Protein AF-A0A3S2DEH2-F1 (afdb_monomer_lite)

Radius of gyration: 63.34 Å; chains: 1; bounding box: 150×83×194 Å

Sequence (407 aa):
MSGNKIGPSGQDSRRRVSDGDKHPKDPLAGRETELNKGLTSFPPEVGLPTKGDSNDSARANQSVREEPSSGRSLSAGTDPKPADEYAERDADETTVEPRLRVYFGPDAVQVAAFVKALKKAKVRKFDPDDIAIAEVAIADNDKEGSRLWQLVVHASSLGPISTWGWPFIQNRVNTLVGAQVDLSQESPSRILGSIITAISGAFLGENRQYAKRAENDLRLSIAWLLERRNADVTDVAAQVHRLFVGAEGDVEGRVRKAVSTGSKAELQATIAALHLINDQIRAARHERDVERRERSDLKSALDGLREKVARDTELIRRLEGERAELEQQLYEERTRAESDRRHHAHSSSQRQAEVGTSLQRVKGLVVEAGEAVQIAMKRADEGSLRGLQAAERRIVSAIDAITGIGK

Foldseek 3Di:
DDDDDDDDDDDDDDDDDDDDDDDDDDDDDDDDDDDDDDDDDDDDDDDDDDDDDDDDDDDDDDDDDDDDDDDDDDDDDDDDDDDDDPPPPPVDLPLQALFLLSCLDQDHDDLVSNLVNCVVVVDQAHDPVSLVNNVVSCVPRVVLCPSLLLNCLPPCPRNHCVVNSLVVLVVVLCVQLDVVDDPVPDALLVSLLSLCVSLVVQCVDPDPSSNSSSLSNNLSSVSSCCPPVVHDLLSSLVNCLVVAADAADDASVQCSVCSNVVDPVSNRHRSRRSVVVVVVVVVVVVVVVVVVVVVVVVVVVVVVVVVVVVVVVVVVVVVVVVVVVVVVVVVVVVVVVVVVVVVVVVVVVVLVVVLVVLVVVLVVLLVVLVVLQVVLVVPPDPPRPVSPVVSVVSVVVSVVSVVVSVD

Structure (mmCIF, N/CA/C/O backbone):
data_AF-A0A3S2DEH2-F1
#
_entry.id   AF-A0A3S2DEH2-F1
#
loop_
_atom_site.group_PDB
_atom_site.id
_atom_site.type_symbol
_atom_site.label_atom_id
_atom_site.label_alt_id
_atom_site.label_comp_id
_atom_site.label_asym_id
_atom_site.label_entity_id
_atom_site.label_seq_id
_atom_site.pdbx_PDB_ins_code
_atom_site.Cartn_x
_atom_site.Cartn_y
_atom_site.Cartn_z
_atom_site.occupancy
_atom_site.B_iso_or_equiv
_atom_site.auth_seq_id
_atom_site.auth_comp_id
_atom_site.auth_asym_id
_atom_site.auth_atom_id
_atom_site.pdbx_PDB_model_num
ATOM 1 N N . MET A 1 1 ? 66.047 -41.890 -6.442 1.00 39.53 1 MET A N 1
ATOM 2 C CA . MET A 1 1 ? 66.850 -41.430 -5.291 1.00 39.53 1 MET A CA 1
ATOM 3 C C . MET A 1 1 ? 66.020 -40.431 -4.503 1.00 39.53 1 MET A C 1
ATOM 5 O O . MET A 1 1 ? 65.432 -39.575 -5.141 1.00 39.53 1 MET A O 1
ATOM 9 N N . SER A 1 2 ? 65.938 -40.663 -3.183 1.00 37.50 2 SER A N 1
ATOM 10 C CA . SER A 1 2 ? 65.563 -39.807 -2.032 1.00 37.50 2 SER A CA 1
ATOM 11 C C . SER A 1 2 ? 64.634 -38.606 -2.252 1.00 37.50 2 SER A C 1
ATOM 13 O O . SER A 1 2 ? 64.904 -37.774 -3.098 1.00 37.50 2 SER A O 1
ATOM 15 N N . GLY A 1 3 ? 63.589 -38.341 -1.469 1.00 35.62 3 GLY A N 1
ATOM 16 C CA . GLY A 1 3 ? 63.097 -38.832 -0.172 1.00 35.62 3 GLY A CA 1
ATOM 17 C C . GLY A 1 3 ? 62.126 -37.737 0.325 1.00 35.62 3 GLY A C 1
ATOM 18 O O . GLY A 1 3 ? 62.448 -36.564 0.224 1.00 35.62 3 GLY A O 1
ATOM 19 N N . ASN A 1 4 ? 60.839 -38.011 0.543 1.00 42.19 4 ASN A N 1
ATOM 20 C CA . ASN A 1 4 ? 60.220 -38.487 1.785 1.00 42.19 4 ASN A CA 1
ATOM 21 C C . ASN A 1 4 ? 60.355 -37.500 2.974 1.00 42.19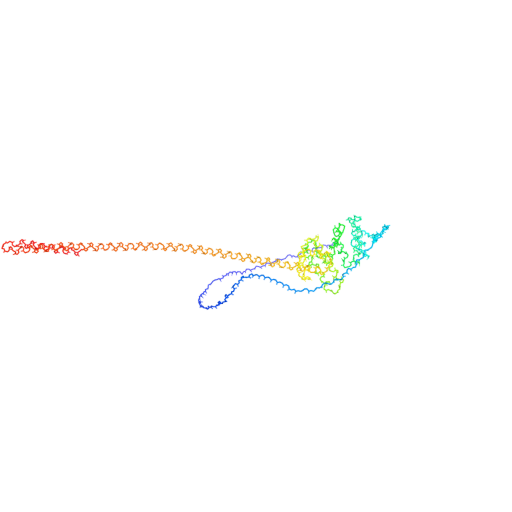 4 ASN A C 1
ATOM 23 O O . ASN A 1 4 ? 61.452 -37.384 3.511 1.00 42.19 4 ASN A O 1
ATOM 27 N N . LYS A 1 5 ? 59.241 -36.896 3.444 1.00 43.75 5 LYS A N 1
ATOM 28 C CA . LYS A 1 5 ? 58.592 -37.179 4.756 1.00 43.75 5 LYS A CA 1
ATOM 29 C C . LYS A 1 5 ? 57.743 -36.018 5.341 1.00 43.75 5 LYS A C 1
ATOM 31 O O . LYS A 1 5 ? 58.259 -34.925 5.506 1.00 43.75 5 LYS A O 1
ATOM 36 N N . ILE A 1 6 ? 56.501 -36.379 5.735 1.00 39.78 6 ILE A N 1
ATOM 37 C CA . ILE A 1 6 ? 55.825 -36.196 7.057 1.00 39.78 6 ILE A CA 1
ATOM 38 C C . ILE A 1 6 ? 55.654 -34.744 7.564 1.00 39.78 6 ILE A C 1
ATOM 40 O O . ILE A 1 6 ? 56.615 -34.002 7.618 1.00 39.78 6 ILE A O 1
ATOM 44 N N . GLY A 1 7 ? 54.514 -34.256 8.061 1.00 35.28 7 GLY A N 1
ATOM 45 C CA . GLY A 1 7 ? 53.259 -34.838 8.551 1.00 35.28 7 GLY A CA 1
ATOM 46 C C . GLY A 1 7 ? 52.634 -33.869 9.595 1.00 35.28 7 GLY A C 1
ATOM 47 O O . GLY A 1 7 ? 53.308 -32.926 10.007 1.00 35.28 7 GLY A O 1
ATOM 48 N N . PRO A 1 8 ? 51.363 -34.060 10.000 1.00 64.19 8 PRO A N 1
ATOM 49 C CA . PRO A 1 8 ? 50.557 -33.103 10.774 1.00 64.19 8 PRO A CA 1
ATOM 50 C C . PRO A 1 8 ? 50.520 -33.399 12.291 1.00 64.19 8 PRO A C 1
ATOM 52 O O . PRO A 1 8 ? 50.680 -34.545 12.701 1.00 64.19 8 PRO A O 1
ATOM 55 N N . SER A 1 9 ? 50.265 -32.380 13.122 1.00 38.00 9 SER A N 1
ATOM 56 C CA . SER A 1 9 ? 49.891 -32.468 14.554 1.00 38.00 9 SER A CA 1
ATOM 57 C C . SER A 1 9 ? 49.545 -31.047 15.054 1.00 38.00 9 SER A C 1
ATOM 59 O O . SER A 1 9 ? 50.187 -30.100 14.616 1.00 38.00 9 SER A O 1
ATOM 61 N N . GLY A 1 10 ? 48.564 -30.778 15.916 1.00 34.91 10 GLY A N 1
ATOM 62 C CA . GLY A 1 10 ? 47.802 -31.685 16.755 1.00 34.91 10 GLY A CA 1
ATOM 63 C C . GLY A 1 10 ? 46.589 -31.013 17.403 1.00 34.91 10 GLY A C 1
ATOM 64 O O . GLY A 1 10 ? 46.460 -29.790 17.460 1.00 34.91 10 GLY A O 1
ATOM 65 N N . GLN A 1 11 ? 45.693 -31.875 17.873 1.00 44.09 11 GLN A N 1
ATOM 66 C CA . GLN A 1 11 ? 44.753 -31.591 18.948 1.00 44.09 11 GLN A CA 1
ATOM 67 C C . GLN A 1 11 ? 45.537 -31.413 20.248 1.00 44.09 11 GLN A C 1
ATOM 69 O O . GLN A 1 11 ? 46.460 -32.186 20.500 1.00 44.09 11 GLN A O 1
ATOM 74 N N . ASP A 1 12 ? 45.096 -30.507 21.120 1.00 39.66 12 ASP A N 1
ATOM 75 C CA . ASP A 1 12 ? 45.250 -30.765 22.545 1.00 39.66 12 ASP A CA 1
ATOM 76 C C . ASP A 1 12 ? 44.093 -30.205 23.373 1.00 39.66 12 ASP A C 1
ATOM 78 O O . ASP A 1 12 ? 43.501 -29.164 23.089 1.00 39.66 12 ASP A O 1
ATOM 82 N N . SER A 1 13 ? 43.757 -30.996 24.382 1.00 40.50 13 SER A N 1
ATOM 83 C CA . SER A 1 13 ? 42.601 -30.900 25.266 1.00 40.50 13 SER A CA 1
ATOM 84 C C . SER A 1 13 ? 43.031 -30.372 26.636 1.00 40.50 13 SER A C 1
ATOM 86 O O . SER A 1 13 ? 44.124 -30.710 27.076 1.00 40.50 13 SER A O 1
ATOM 88 N N . ARG A 1 14 ? 42.148 -29.662 27.364 1.00 36.88 14 ARG A N 1
ATOM 89 C CA . ARG A 1 14 ? 41.949 -29.681 28.849 1.00 36.88 14 ARG A CA 1
ATOM 90 C C . ARG A 1 14 ? 41.010 -28.524 29.248 1.00 36.88 14 ARG A C 1
ATOM 92 O O . ARG A 1 14 ? 41.270 -27.390 28.883 1.00 36.88 14 ARG A O 1
ATOM 99 N N . ARG A 1 15 ? 39.808 -28.760 29.798 1.00 35.91 15 ARG A N 1
ATOM 100 C CA . ARG A 1 15 ? 39.399 -29.190 31.168 1.00 35.91 15 ARG A CA 1
ATOM 101 C C . ARG A 1 15 ? 39.555 -28.131 32.281 1.00 35.91 15 ARG A C 1
ATOM 103 O O . ARG A 1 15 ? 40.683 -27.865 32.682 1.00 35.91 15 ARG A O 1
ATOM 110 N N . ARG A 1 16 ? 38.405 -27.720 32.857 1.00 35.81 16 ARG A N 1
ATOM 111 C CA . ARG A 1 16 ? 38.000 -27.511 34.291 1.00 35.81 16 ARG A CA 1
ATOM 112 C C . ARG A 1 16 ? 36.866 -26.458 34.305 1.00 35.81 16 ARG A C 1
ATOM 114 O O . ARG A 1 16 ? 37.053 -25.425 33.685 1.00 35.81 16 ARG A O 1
ATOM 121 N N . VAL A 1 17 ? 35.620 -26.674 34.755 1.00 38.50 17 VAL A N 1
ATOM 122 C CA . VAL A 1 17 ? 34.999 -27.209 36.000 1.00 38.50 17 VAL A CA 1
ATOM 123 C C . VAL A 1 17 ? 35.237 -26.353 37.251 1.00 38.50 17 VAL A C 1
ATOM 125 O O . VAL A 1 17 ? 36.330 -26.422 37.806 1.00 38.50 17 VAL A O 1
ATOM 128 N N . SER A 1 18 ? 34.177 -25.649 37.688 1.00 38.06 18 SER A N 1
ATOM 129 C CA . SER A 1 18 ? 33.656 -25.484 39.074 1.00 38.06 18 SER A CA 1
ATOM 130 C C . SER A 1 18 ? 32.530 -24.423 39.040 1.00 38.06 18 SER A C 1
ATOM 132 O O . SER A 1 18 ? 32.801 -23.303 38.619 1.00 38.06 18 SER A O 1
ATOM 134 N N . ASP A 1 19 ? 31.238 -24.746 39.174 1.00 32.97 19 ASP A N 1
ATOM 135 C CA . ASP A 1 19 ? 30.445 -25.037 40.396 1.00 32.97 19 ASP A CA 1
ATOM 136 C C . ASP A 1 19 ? 30.497 -23.966 41.505 1.00 32.97 19 ASP A C 1
ATOM 138 O O . ASP A 1 19 ? 31.575 -23.592 41.961 1.00 32.97 19 ASP A O 1
ATOM 142 N N . GLY A 1 20 ? 29.310 -23.515 41.950 1.00 32.41 20 GLY A N 1
ATOM 143 C CA . GLY A 1 20 ? 29.104 -22.512 43.009 1.00 32.41 20 GLY A CA 1
ATOM 144 C C . GLY A 1 20 ? 27.749 -21.770 42.904 1.00 32.41 20 GLY A C 1
ATOM 145 O O . GLY A 1 20 ? 27.738 -20.631 42.463 1.00 32.41 20 GLY A O 1
ATOM 146 N N . ASP A 1 21 ? 26.582 -22.421 42.970 1.00 31.72 21 ASP A N 1
ATOM 147 C CA . ASP A 1 21 ? 25.777 -22.782 44.164 1.00 31.72 21 ASP A CA 1
ATOM 148 C C . ASP A 1 21 ? 24.828 -21.673 44.726 1.00 31.72 21 ASP A C 1
ATOM 150 O O . ASP A 1 21 ? 25.265 -20.637 45.215 1.00 31.72 21 ASP A O 1
ATOM 154 N N . LYS A 1 22 ? 23.519 -22.008 44.717 1.00 35.38 22 LYS A N 1
ATOM 155 C CA . LYS A 1 22 ? 22.425 -21.754 45.703 1.00 35.38 22 LYS A CA 1
ATOM 156 C C . LYS A 1 22 ? 21.771 -20.367 45.940 1.00 35.38 22 LYS A C 1
ATOM 158 O O . LYS A 1 22 ? 22.265 -19.555 46.705 1.00 35.38 22 LYS A O 1
ATOM 163 N N . HIS A 1 23 ? 20.535 -20.253 45.414 1.00 34.78 23 HIS A N 1
ATOM 164 C CA . HIS A 1 23 ? 19.207 -20.217 46.099 1.00 34.78 23 HIS A CA 1
ATOM 165 C C . HIS A 1 23 ? 18.869 -19.195 47.234 1.00 34.78 23 HIS A C 1
ATOM 167 O O . HIS A 1 23 ? 19.753 -18.612 47.846 1.00 34.78 23 HIS A O 1
ATOM 173 N N . PRO A 1 24 ? 17.561 -18.935 47.505 1.00 52.88 24 PRO A N 1
ATOM 174 C CA . PRO A 1 24 ? 17.003 -17.617 47.813 1.00 52.88 24 PRO A CA 1
ATOM 175 C C . PRO A 1 24 ? 16.519 -17.489 49.271 1.00 52.88 24 PRO A C 1
ATOM 177 O O . PRO A 1 24 ? 16.412 -18.479 49.996 1.00 52.88 24 PRO A O 1
ATOM 180 N N . LYS A 1 25 ? 16.159 -16.271 49.691 1.00 36.28 25 LYS A N 1
ATOM 181 C CA . LYS A 1 25 ? 15.396 -16.019 50.923 1.00 36.28 25 LYS A CA 1
ATOM 182 C C . LYS A 1 25 ? 14.465 -14.813 50.755 1.00 36.28 25 LYS A C 1
ATOM 184 O O . LYS A 1 25 ? 14.943 -13.688 50.683 1.00 36.28 25 LYS A O 1
ATOM 189 N N . ASP A 1 26 ? 13.160 -15.069 50.763 1.00 40.09 26 ASP A N 1
ATOM 190 C CA . ASP A 1 26 ? 12.169 -14.213 51.446 1.00 40.09 26 ASP A CA 1
ATOM 191 C C . ASP A 1 26 ? 12.194 -14.573 52.969 1.00 40.09 26 ASP A C 1
ATOM 193 O O . ASP A 1 26 ? 12.908 -15.532 53.302 1.00 40.09 26 ASP A O 1
ATOM 197 N N . PRO A 1 27 ? 11.442 -13.952 53.925 1.00 53.53 27 PRO A N 1
ATOM 198 C CA . PRO A 1 27 ? 10.317 -13.009 53.769 1.00 53.53 27 PRO A CA 1
ATOM 199 C C . PRO A 1 27 ? 10.131 -11.918 54.888 1.00 53.53 27 PRO A C 1
ATOM 201 O O . PRO A 1 27 ? 10.900 -11.840 55.842 1.00 53.53 27 PRO A O 1
ATOM 204 N N . LEU A 1 28 ? 9.002 -11.180 54.791 1.00 35.78 28 LEU A N 1
ATOM 205 C CA . LEU A 1 28 ? 8.175 -10.506 55.836 1.00 35.78 28 LEU A CA 1
ATOM 206 C C . LEU A 1 28 ? 8.605 -9.154 56.473 1.00 35.78 28 LEU A C 1
ATOM 208 O O . LEU A 1 28 ? 9.600 -9.082 57.183 1.00 35.78 28 LEU A O 1
ATOM 212 N N . ALA A 1 29 ? 7.717 -8.139 56.383 1.00 32.69 29 ALA A N 1
ATOM 213 C CA . ALA A 1 29 ? 6.850 -7.633 57.485 1.00 32.69 29 ALA A CA 1
ATOM 214 C C . ALA A 1 29 ? 6.601 -6.097 57.495 1.00 32.69 29 ALA A C 1
ATOM 216 O O . ALA A 1 29 ? 7.538 -5.314 57.389 1.00 32.69 29 ALA A O 1
ATOM 217 N N . GLY A 1 30 ? 5.349 -5.696 57.798 1.00 30.09 30 GLY A N 1
ATOM 218 C CA . GLY A 1 30 ? 4.999 -4.452 58.526 1.00 30.09 30 GLY A CA 1
ATOM 219 C C . GLY A 1 30 ? 4.254 -3.366 57.727 1.00 30.09 30 GLY A C 1
ATOM 220 O O . GLY A 1 30 ? 4.869 -2.687 56.921 1.00 30.09 30 GLY A O 1
ATOM 221 N N . ARG A 1 31 ? 2.917 -3.268 57.860 1.00 33.25 31 ARG A N 1
ATOM 222 C CA . ARG A 1 31 ? 2.137 -2.329 58.728 1.00 33.25 31 ARG A CA 1
ATOM 223 C C . ARG A 1 31 ? 1.922 -0.933 58.108 1.00 33.25 31 ARG A C 1
ATOM 225 O O . ARG A 1 31 ? 2.882 -0.227 57.862 1.00 33.25 31 ARG A O 1
ATOM 232 N N . GLU A 1 32 ? 0.706 -0.610 57.653 1.00 31.81 32 GLU A N 1
ATOM 233 C CA . GLU A 1 32 ? -0.441 0.007 58.378 1.00 31.81 32 GLU A CA 1
ATOM 234 C C . GLU A 1 32 ? -0.349 1.536 58.557 1.00 31.81 32 GLU A C 1
ATOM 236 O O . GLU A 1 32 ? 0.714 2.056 58.871 1.00 31.81 32 GLU A O 1
ATOM 241 N N . THR A 1 33 ? -1.527 2.184 58.463 1.00 34.28 33 THR A N 1
ATOM 242 C CA . THR A 1 33 ? -1.918 3.601 58.711 1.00 34.28 33 THR A CA 1
ATOM 243 C C . THR A 1 33 ? -1.729 4.617 57.573 1.00 34.28 33 THR A C 1
ATOM 245 O O . THR A 1 33 ? -0.745 4.558 56.853 1.00 34.28 33 THR A O 1
ATOM 248 N N . GLU A 1 34 ? -2.584 5.620 57.330 1.00 34.12 34 GLU A N 1
ATOM 249 C CA . GLU A 1 34 ? -3.995 5.927 57.631 1.00 34.12 34 GLU A CA 1
ATOM 250 C C . GLU A 1 34 ? -4.396 7.146 56.746 1.00 34.12 34 GLU A C 1
ATOM 252 O O . GLU A 1 34 ? -3.554 7.971 56.405 1.00 34.12 34 GLU A O 1
ATOM 257 N N . LEU A 1 35 ? -5.683 7.235 56.379 1.00 35.41 35 LEU A N 1
ATOM 258 C CA . LEU A 1 35 ? -6.550 8.436 56.282 1.00 35.41 35 LEU A CA 1
ATOM 259 C C . LEU A 1 35 ? -5.933 9.836 56.001 1.00 35.41 35 LEU A C 1
ATOM 261 O O . LEU A 1 35 ? -5.283 10.393 56.877 1.00 35.41 35 LEU A O 1
ATOM 265 N N . ASN A 1 36 ? -6.354 10.527 54.920 1.00 33.66 36 ASN A N 1
ATOM 266 C CA . ASN A 1 36 ? -7.359 11.628 54.954 1.00 33.66 36 ASN A CA 1
ATOM 267 C C . ASN A 1 36 ? -7.423 12.522 53.681 1.00 33.66 36 ASN A C 1
ATOM 269 O O . ASN A 1 36 ? -6.412 13.039 53.229 1.00 33.66 36 ASN A O 1
ATOM 273 N N . LYS A 1 37 ? -8.677 12.828 53.288 1.00 34.03 37 LYS A N 1
ATOM 274 C CA . LYS A 1 37 ? -9.272 14.114 52.820 1.00 34.03 37 LYS A CA 1
ATOM 275 C C . LYS A 1 37 ? -8.824 14.839 51.534 1.00 34.03 37 LYS A C 1
ATOM 277 O O . LYS A 1 37 ? -7.671 15.199 51.361 1.00 34.03 37 LYS A O 1
ATOM 282 N N . GLY A 1 38 ? -9.851 15.287 50.789 1.00 29.02 38 GLY A N 1
ATOM 283 C CA . GLY A 1 38 ? -9.849 16.520 49.977 1.00 29.02 38 GLY A CA 1
ATOM 284 C C . GLY A 1 38 ? -10.503 16.349 48.600 1.00 29.02 38 GLY A C 1
ATOM 285 O O . GLY A 1 38 ? -9.825 15.974 47.659 1.00 29.02 38 GLY A O 1
ATOM 286 N N . LEU A 1 39 ? -11.835 16.342 48.486 1.00 31.81 39 LEU A N 1
ATOM 287 C CA . LEU A 1 39 ? -12.691 17.469 48.058 1.00 31.81 39 LEU A CA 1
ATOM 288 C C . LEU A 1 39 ? -12.382 18.110 46.678 1.00 31.81 39 LEU A C 1
ATOM 290 O O . LEU A 1 39 ? -11.330 18.700 46.467 1.00 31.81 39 LEU A O 1
ATOM 294 N N . THR A 1 40 ? -13.437 18.124 45.847 1.00 33.22 40 THR A N 1
ATOM 295 C CA . THR A 1 40 ? -13.866 19.171 44.885 1.00 33.22 40 THR A CA 1
ATOM 296 C C . THR A 1 40 ? -13.056 19.449 43.612 1.00 33.22 40 THR A C 1
ATOM 298 O O . THR A 1 40 ? -12.022 20.099 43.650 1.00 33.22 40 THR A O 1
ATOM 301 N N . SER A 1 41 ? -13.647 19.155 42.444 1.00 30.98 41 SER A N 1
ATOM 302 C CA . SER A 1 41 ? -14.267 20.187 41.579 1.00 30.98 41 SER A CA 1
ATOM 303 C C . SER A 1 41 ? -14.862 19.588 40.286 1.00 30.98 41 SER A C 1
ATOM 305 O O . SER A 1 41 ? -14.159 19.024 39.458 1.00 30.98 41 SER A O 1
ATOM 307 N N . PHE A 1 42 ? -16.180 19.730 40.120 1.00 42.50 42 PHE A N 1
ATOM 308 C CA . PHE A 1 42 ? -16.840 19.923 38.815 1.00 42.50 42 PHE A CA 1
ATOM 309 C C . PHE A 1 42 ? -16.934 21.444 38.591 1.00 42.50 42 PHE A C 1
ATOM 311 O O . PHE A 1 42 ? -17.018 22.154 39.603 1.00 42.50 42 PHE A O 1
ATOM 318 N N . PRO A 1 43 ? -16.897 21.981 37.349 1.00 47.16 43 PRO A N 1
ATOM 319 C CA . PRO A 1 43 ? -18.125 22.144 36.524 1.00 47.16 43 PRO A CA 1
ATOM 320 C C . PRO A 1 43 ? -17.838 22.279 34.989 1.00 47.16 43 PRO A C 1
ATOM 322 O O . PRO A 1 43 ? -16.694 22.069 34.588 1.00 47.16 43 PRO A O 1
ATOM 325 N N . PRO A 1 44 ? -18.761 22.750 34.110 1.00 48.38 44 PRO A N 1
ATOM 326 C CA . PRO A 1 44 ? -20.227 22.614 34.041 1.00 48.38 44 PRO A CA 1
ATOM 327 C C . PRO A 1 44 ? -20.753 22.131 32.658 1.00 48.38 44 PRO A C 1
ATOM 329 O O . PRO A 1 44 ? -20.051 22.126 31.648 1.00 48.38 44 PRO A O 1
ATOM 332 N N . GLU A 1 45 ? -22.049 21.800 32.628 1.00 38.84 45 GLU A N 1
ATOM 333 C CA . GLU A 1 45 ? -22.923 21.804 31.443 1.00 38.84 45 GLU A CA 1
ATOM 334 C C . GLU A 1 45 ? -23.003 23.185 30.754 1.00 38.84 45 GLU A C 1
ATOM 336 O O . GLU A 1 45 ? -22.777 24.214 31.388 1.00 38.84 45 GLU A O 1
ATOM 341 N N . VAL A 1 46 ? -23.422 23.210 29.479 1.00 34.28 46 VAL A N 1
ATOM 342 C CA . VAL A 1 46 ? -24.673 23.841 28.974 1.00 34.28 46 VAL A CA 1
ATOM 343 C C . VAL A 1 46 ? -24.587 23.976 27.442 1.00 34.28 46 VAL A C 1
ATOM 345 O O . VAL A 1 46 ? -23.639 24.564 26.927 1.00 34.28 46 VAL A O 1
ATOM 348 N N . GLY A 1 47 ? -25.616 23.507 26.715 1.00 28.17 47 GLY A N 1
ATOM 349 C CA . GLY A 1 47 ? -25.936 24.052 25.383 1.00 28.17 47 GLY A CA 1
ATOM 350 C C . GLY A 1 47 ? -26.515 23.107 24.319 1.00 28.17 47 GLY A C 1
ATOM 351 O O . GLY A 1 47 ? -25.868 22.844 23.315 1.00 28.17 47 GLY A O 1
ATOM 352 N N . LEU A 1 48 ? -27.767 22.677 24.479 1.00 35.09 48 LEU A N 1
ATOM 353 C CA . LEU A 1 48 ? -28.742 22.496 23.376 1.00 35.09 48 LEU A CA 1
ATOM 354 C C . LEU A 1 48 ? -29.746 23.672 23.481 1.00 35.09 48 LEU A C 1
ATOM 356 O O . LEU A 1 48 ? -29.807 24.235 24.579 1.00 35.09 48 LEU A O 1
ATOM 360 N N . PRO A 1 49 ? -30.585 24.042 22.477 1.00 46.47 49 PRO A N 1
ATOM 361 C CA . PRO A 1 49 ? -30.942 23.407 21.189 1.00 46.47 49 PRO A CA 1
ATOM 362 C C . PRO A 1 49 ? -30.879 24.432 19.999 1.00 46.47 49 PRO A C 1
ATOM 364 O O . PRO A 1 49 ? -30.355 25.522 20.175 1.00 46.47 49 PRO A O 1
ATOM 367 N N . THR A 1 50 ? -31.292 24.242 18.732 1.00 32.38 50 THR A N 1
ATOM 368 C CA . THR A 1 50 ? -32.629 23.919 18.179 1.00 32.38 50 THR A CA 1
ATOM 369 C C . THR A 1 50 ? -32.577 23.948 16.633 1.00 32.38 50 THR A C 1
ATOM 371 O O . THR A 1 50 ? -31.774 24.672 16.051 1.00 32.38 50 THR A O 1
ATOM 374 N N . LYS A 1 51 ? -33.481 23.204 15.979 1.00 38.25 51 LYS A N 1
ATOM 375 C CA . LYS A 1 51 ? -33.818 23.269 14.540 1.00 38.25 51 LYS A CA 1
ATOM 376 C C . LYS A 1 51 ? -34.565 24.564 14.169 1.00 38.25 51 LYS A C 1
ATOM 378 O O . LYS A 1 51 ? -35.312 25.075 14.998 1.00 38.25 51 LYS A O 1
ATOM 383 N N . GLY A 1 52 ? -34.489 24.975 12.899 1.00 28.94 52 GLY A N 1
ATOM 384 C CA . GLY A 1 52 ? -35.417 25.931 12.279 1.00 28.94 52 GLY A CA 1
ATOM 385 C C . GLY A 1 52 ? -35.138 26.143 10.785 1.00 28.94 52 GLY A C 1
ATOM 386 O O . GLY A 1 52 ? -34.042 26.549 10.421 1.00 28.94 52 GLY A O 1
ATOM 387 N N . ASP A 1 53 ? -36.131 25.820 9.957 1.00 30.44 53 ASP A N 1
ATOM 388 C CA . ASP A 1 53 ? -36.164 25.847 8.490 1.00 30.44 53 ASP A CA 1
ATOM 389 C C . ASP A 1 53 ? -36.176 27.253 7.846 1.00 30.44 53 ASP A C 1
ATOM 391 O O . ASP A 1 53 ? -36.541 28.243 8.478 1.00 30.44 53 ASP A O 1
ATOM 395 N N . SER A 1 54 ? -35.962 27.243 6.519 1.00 32.91 54 SER A N 1
ATOM 396 C CA . SER A 1 54 ? -36.673 28.001 5.461 1.00 32.91 54 SER A CA 1
ATOM 397 C C . SER A 1 54 ? -35.972 29.158 4.709 1.00 32.91 54 SER A C 1
ATOM 399 O O . SER A 1 54 ? -35.651 30.206 5.252 1.00 32.91 54 SER A O 1
ATOM 401 N N . ASN A 1 55 ? -35.823 28.894 3.401 1.00 29.97 55 ASN A N 1
ATOM 402 C CA . ASN A 1 55 ? -36.135 29.689 2.201 1.00 29.97 55 ASN A CA 1
ATOM 403 C C . ASN A 1 55 ? -35.519 31.071 1.866 1.00 29.97 55 ASN A C 1
ATOM 405 O O . ASN A 1 55 ? -35.677 32.064 2.561 1.00 29.97 55 ASN A O 1
ATOM 409 N N . ASP A 1 56 ? -35.061 31.090 0.605 1.00 29.12 56 ASP A N 1
ATOM 410 C CA . ASP A 1 56 ? -35.348 32.050 -0.476 1.00 29.12 56 ASP A CA 1
ATOM 411 C C . ASP A 1 56 ? -34.433 33.255 -0.789 1.00 29.12 56 ASP A C 1
ATOM 413 O O . ASP A 1 56 ? -34.417 34.281 -0.124 1.00 29.12 56 ASP A O 1
ATOM 417 N N . SER A 1 57 ? -33.855 33.133 -1.996 1.00 33.06 57 SER A N 1
ATOM 418 C CA . SER A 1 57 ? -33.934 34.071 -3.129 1.00 33.06 57 SER A CA 1
ATOM 419 C C . SER A 1 57 ? -32.980 35.277 -3.279 1.00 33.06 57 SER A C 1
ATOM 421 O O . SER A 1 57 ? -33.002 36.247 -2.534 1.00 33.06 57 SER A O 1
ATOM 423 N N . ALA A 1 58 ? -32.325 35.237 -4.455 1.00 29.70 58 ALA A N 1
ATOM 424 C CA . ALA A 1 58 ? -32.200 36.291 -5.480 1.00 29.70 58 ALA A CA 1
ATOM 425 C C . ALA A 1 58 ? -30.921 37.164 -5.580 1.00 29.70 58 ALA A C 1
ATOM 427 O O . ALA A 1 58 ? -30.687 38.025 -4.746 1.00 29.70 58 ALA A O 1
ATOM 428 N N . ARG A 1 59 ? -30.260 37.010 -6.759 1.00 28.41 59 ARG A N 1
ATOM 429 C CA . ARG A 1 59 ? -29.713 38.027 -7.719 1.00 28.41 59 ARG A CA 1
ATOM 430 C C . ARG A 1 59 ? -28.685 39.064 -7.209 1.00 28.41 59 ARG A C 1
ATOM 432 O O . ARG A 1 59 ? -28.770 39.515 -6.088 1.00 28.41 59 ARG A O 1
ATOM 439 N N . ALA A 1 60 ? -27.732 39.617 -7.968 1.00 30.44 60 ALA A N 1
ATOM 440 C CA . ALA A 1 60 ? -27.282 39.622 -9.372 1.00 30.44 60 ALA A CA 1
ATOM 441 C C . ALA A 1 60 ? -25.837 40.211 -9.373 1.00 30.44 60 ALA A C 1
ATOM 443 O O . ALA A 1 60 ? -25.480 40.909 -8.428 1.00 30.44 60 ALA A O 1
ATOM 444 N N . ASN A 1 61 ? -24.926 39.899 -10.306 1.00 33.09 61 ASN A N 1
ATOM 445 C CA . ASN A 1 61 ? -24.602 40.652 -11.544 1.00 33.09 61 ASN A CA 1
ATOM 446 C C . ASN A 1 61 ? -23.389 3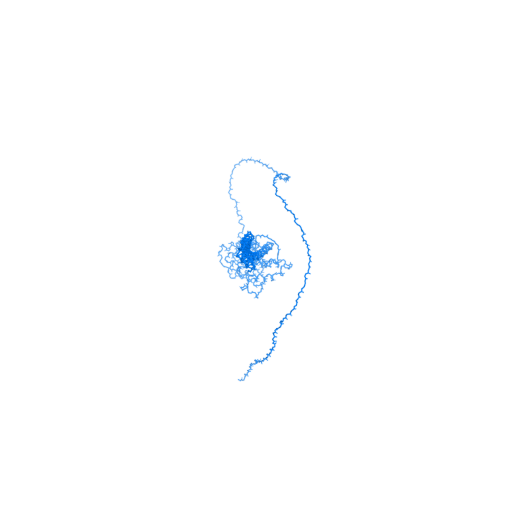9.926 -12.191 1.00 33.09 61 ASN A C 1
ATOM 448 O O . ASN A 1 61 ? -22.460 39.587 -11.467 1.00 33.09 61 ASN A O 1
ATOM 452 N N . GLN A 1 62 ? -23.387 39.443 -13.441 1.00 30.17 62 GLN A N 1
ATOM 453 C CA . GLN A 1 62 ? -23.292 40.121 -14.754 1.00 30.17 62 GLN A CA 1
ATOM 454 C C . GLN A 1 62 ? -22.051 41.015 -14.985 1.00 30.17 62 GLN A C 1
ATOM 456 O O . GLN A 1 62 ? -22.013 42.144 -14.514 1.00 30.17 62 GLN A O 1
ATOM 461 N N . SER A 1 63 ? -21.130 40.552 -15.846 1.00 31.09 63 SER A N 1
ATOM 462 C CA . SER A 1 63 ? -20.573 41.307 -16.991 1.00 31.09 63 SER A CA 1
ATOM 463 C C . SER A 1 63 ? -20.007 40.303 -18.026 1.00 31.09 63 SER A C 1
ATOM 465 O O . SER A 1 63 ? -19.242 39.411 -17.679 1.00 31.09 63 SER A O 1
ATOM 467 N N . VAL A 1 64 ? -20.670 40.116 -19.173 1.00 30.91 64 VAL A N 1
ATOM 468 C CA . VAL A 1 64 ? -20.570 40.827 -20.472 1.00 30.91 64 VAL A CA 1
ATOM 469 C C . VAL A 1 64 ? -19.611 40.103 -21.428 1.00 30.91 64 VAL A C 1
ATOM 471 O O . VAL A 1 64 ? -18.404 40.030 -21.229 1.00 30.91 64 VAL A O 1
ATOM 474 N N . ARG A 1 65 ? -20.230 39.545 -22.472 1.00 32.84 65 ARG A N 1
ATOM 475 C CA . ARG A 1 65 ? -19.669 38.865 -23.639 1.00 32.84 65 ARG A CA 1
ATOM 476 C C . ARG A 1 65 ? -20.017 39.767 -24.828 1.00 32.84 65 ARG A C 1
ATOM 478 O O . ARG A 1 65 ? -21.191 40.100 -24.972 1.00 32.84 65 ARG A O 1
ATOM 485 N N . GLU A 1 66 ? -19.045 40.142 -25.650 1.00 33.94 66 GLU A N 1
ATOM 486 C CA . GLU A 1 66 ? -19.281 40.833 -26.924 1.00 33.94 66 GLU A CA 1
ATOM 487 C C . GLU A 1 66 ? -18.774 39.965 -28.084 1.00 33.94 66 GLU A C 1
ATOM 489 O O . GLU A 1 66 ? -17.607 39.585 -28.138 1.00 33.94 66 GLU A O 1
ATOM 494 N N . GLU A 1 67 ? -19.688 39.654 -29.001 1.00 36.72 67 GLU A N 1
ATOM 495 C CA . GLU A 1 67 ? -19.420 39.372 -30.414 1.00 36.72 67 GLU A CA 1
ATOM 496 C C . GLU A 1 67 ? -19.911 40.578 -31.231 1.00 36.72 67 GLU A C 1
ATOM 498 O O . GLU A 1 67 ? -20.846 41.258 -30.795 1.00 36.72 67 GLU A O 1
ATOM 503 N N . PRO A 1 68 ? -19.428 40.758 -32.472 1.00 42.41 68 PRO A N 1
ATOM 504 C CA . PRO A 1 68 ? -20.246 41.374 -33.507 1.00 42.41 68 PRO A CA 1
ATOM 505 C C . PRO A 1 68 ? -20.449 40.473 -34.742 1.00 42.41 68 PRO A C 1
ATOM 507 O O . PRO A 1 68 ? -19.525 40.153 -35.481 1.00 42.41 68 PRO A O 1
ATOM 510 N N . SER A 1 69 ? -21.721 40.114 -34.952 1.00 30.36 69 SER A N 1
ATOM 511 C CA . SER A 1 69 ? -22.558 40.356 -36.144 1.00 30.36 69 SER A CA 1
ATOM 512 C C . SER A 1 69 ? -21.989 40.191 -37.572 1.00 30.36 69 SER A C 1
ATOM 514 O O . SER A 1 69 ? -21.391 41.101 -38.134 1.00 30.36 69 SER A O 1
ATOM 516 N N . SER A 1 70 ? -22.419 39.094 -38.210 1.00 32.28 70 SER A N 1
ATOM 517 C CA . SER A 1 70 ? -23.260 39.010 -39.429 1.00 32.28 70 SER A CA 1
ATOM 518 C C . SER A 1 70 ? -23.020 39.951 -40.628 1.00 32.28 70 SER A C 1
ATOM 520 O O . SER A 1 70 ? -23.313 41.144 -40.583 1.00 32.28 70 SER A O 1
ATOM 522 N N . GLY A 1 71 ? -22.727 39.335 -41.781 1.00 28.00 71 GLY A N 1
ATOM 523 C CA . GLY A 1 71 ? -22.949 39.880 -43.124 1.00 28.00 71 GLY A CA 1
ATOM 524 C C . GLY A 1 71 ? -23.225 38.754 -44.129 1.00 28.00 71 GLY A C 1
ATOM 525 O O . GLY A 1 71 ? -22.312 38.062 -44.564 1.00 28.00 71 GLY A O 1
ATOM 526 N N . ARG A 1 72 ? -24.501 38.546 -44.471 1.00 30.81 72 ARG A N 1
ATOM 527 C CA . ARG A 1 72 ? -25.004 37.561 -45.443 1.00 30.81 72 ARG A CA 1
ATOM 528 C C . ARG A 1 72 ? -25.139 38.233 -46.813 1.00 30.81 72 ARG A C 1
ATOM 530 O O . ARG A 1 72 ? -25.793 39.265 -46.922 1.00 30.81 72 ARG A O 1
ATOM 537 N N . SER A 1 73 ? -24.602 37.625 -47.867 1.00 29.69 73 SER A N 1
ATOM 538 C CA . SER A 1 73 ? -25.041 37.860 -49.249 1.00 29.69 73 SER A CA 1
ATOM 539 C C . SER A 1 73 ? -24.967 36.555 -50.033 1.00 29.69 73 SER A C 1
ATOM 541 O O . SER A 1 73 ? -23.932 35.900 -50.083 1.00 29.69 73 SER A O 1
ATOM 543 N N . LEU A 1 74 ? -26.116 36.164 -50.581 1.00 31.20 74 LEU A N 1
ATOM 544 C CA . LEU A 1 74 ? -26.304 35.045 -51.497 1.00 31.20 74 LEU A CA 1
ATOM 545 C C . LEU A 1 74 ? -26.279 35.596 -52.926 1.00 31.20 74 LEU A C 1
ATOM 547 O O . LEU A 1 74 ? -26.997 36.551 -53.211 1.00 31.20 74 LEU A O 1
ATOM 551 N N . SER A 1 75 ? -25.558 34.945 -53.835 1.00 31.47 75 SER A N 1
ATOM 552 C CA . SER A 1 75 ? -25.964 34.880 -55.243 1.00 31.47 75 SER A CA 1
ATOM 553 C C . SER A 1 75 ? -25.487 33.560 -55.845 1.00 31.47 75 SER A C 1
ATOM 555 O O . SER A 1 75 ? -24.374 33.115 -55.573 1.00 31.47 75 SER A O 1
ATOM 557 N N . ALA A 1 76 ? -26.389 32.910 -56.576 1.00 33.69 76 ALA A N 1
ATOM 558 C CA . ALA A 1 76 ? -26.226 31.611 -57.211 1.00 33.69 76 ALA A CA 1
ATOM 559 C C . ALA A 1 76 ? -25.847 31.772 -58.693 1.00 33.69 76 ALA A C 1
ATOM 561 O O . ALA A 1 76 ? -26.302 32.717 -59.337 1.00 33.69 76 ALA A O 1
ATOM 562 N N . GLY A 1 77 ? -25.084 30.813 -59.231 1.00 30.00 77 GLY A N 1
ATOM 563 C CA . GLY A 1 77 ? -24.781 30.697 -60.661 1.00 30.00 77 GLY A CA 1
ATOM 564 C C . GLY A 1 77 ? -23.800 29.560 -60.997 1.00 30.00 77 GLY A C 1
ATOM 565 O O . GLY A 1 77 ? -22.609 29.806 -61.098 1.00 30.00 77 GLY A O 1
ATOM 566 N N . THR A 1 78 ? -24.341 28.344 -61.128 1.00 33.31 78 THR A N 1
ATOM 567 C CA . THR A 1 78 ? -24.062 27.277 -62.126 1.00 33.31 78 THR A CA 1
ATOM 568 C C . THR A 1 78 ? -22.613 26.817 -62.463 1.00 33.31 78 THR A C 1
ATOM 570 O O . THR A 1 78 ? -21.863 27.543 -63.101 1.00 33.31 78 THR A O 1
ATOM 573 N N . ASP A 1 79 ? -22.329 25.549 -62.095 1.00 36.06 79 ASP A N 1
ATOM 574 C CA . ASP A 1 79 ? -21.360 24.490 -62.532 1.00 36.06 79 ASP A CA 1
ATOM 575 C C . ASP A 1 79 ? -20.504 24.657 -63.826 1.00 36.06 79 ASP A C 1
ATOM 577 O O . ASP A 1 79 ? -20.962 25.349 -64.735 1.00 36.06 79 ASP A O 1
ATOM 581 N N . PRO A 1 80 ? -19.336 23.954 -64.018 1.00 41.06 80 PRO A N 1
ATOM 582 C CA . PRO A 1 80 ? -19.057 22.558 -63.602 1.00 41.06 80 PRO A CA 1
ATOM 583 C C . PRO A 1 80 ? -17.620 22.178 -63.123 1.00 41.06 80 PRO A C 1
ATOM 585 O O . PRO A 1 80 ? -16.642 22.904 -63.272 1.00 41.06 80 PRO A O 1
ATOM 588 N N . LYS A 1 81 ? -17.529 20.952 -62.576 1.00 39.94 81 LYS A N 1
ATOM 589 C CA . LYS A 1 81 ? -16.353 20.134 -62.169 1.00 39.94 81 LYS A CA 1
ATOM 590 C C . LYS A 1 81 ? -15.214 20.070 -63.224 1.00 39.94 81 LYS A C 1
ATOM 592 O O . LYS A 1 81 ? -15.517 20.086 -64.416 1.00 39.94 81 LYS A O 1
ATOM 597 N N . PRO A 1 82 ? -13.938 19.872 -62.820 1.00 36.56 82 PRO A N 1
ATOM 598 C CA . PRO A 1 82 ? -13.374 18.507 -62.709 1.00 36.56 82 PRO A CA 1
ATOM 599 C C . PRO A 1 82 ? -12.504 18.328 -61.435 1.00 36.56 82 PRO A C 1
ATOM 601 O O . PRO A 1 82 ? -11.905 19.271 -60.944 1.00 36.56 82 PRO A O 1
ATOM 604 N N . ALA A 1 83 ? -12.666 17.234 -60.688 1.00 36.75 83 ALA A N 1
ATOM 605 C CA . ALA A 1 83 ? -11.818 16.031 -60.700 1.00 36.75 83 ALA A CA 1
ATOM 606 C C . ALA A 1 83 ? -10.410 16.248 -60.101 1.00 36.75 83 ALA A C 1
ATOM 608 O O . ALA A 1 83 ? -9.591 16.950 -60.674 1.00 36.75 83 ALA A O 1
ATOM 609 N N . ASP A 1 84 ? -10.206 15.600 -58.949 1.00 44.25 84 ASP A N 1
ATOM 610 C CA . ASP A 1 84 ? -8.957 15.071 -58.392 1.00 44.25 84 ASP A CA 1
ATOM 611 C C . ASP A 1 84 ? -7.699 15.944 -58.397 1.00 44.25 84 ASP A C 1
ATOM 613 O O . ASP A 1 84 ? -6.917 15.928 -59.338 1.00 44.25 84 ASP A O 1
ATOM 617 N N . GLU A 1 85 ? -7.417 16.554 -57.242 1.00 38.38 85 GLU A N 1
ATOM 618 C CA . GLU A 1 85 ? -6.035 16.696 -56.762 1.00 38.38 85 GLU A CA 1
ATOM 619 C C . GLU A 1 85 ? -5.985 16.864 -55.229 1.00 38.38 85 GLU A C 1
ATOM 621 O O . GLU A 1 85 ? -5.315 17.730 -54.677 1.00 38.38 85 GLU A O 1
ATOM 626 N N . TYR A 1 86 ? -6.669 15.976 -54.494 1.00 39.16 86 TYR A N 1
ATOM 627 C CA . TYR A 1 86 ? -6.126 15.546 -53.201 1.00 39.16 86 TYR A CA 1
ATOM 628 C C . TYR A 1 86 ? -5.043 14.513 -53.503 1.00 39.16 86 TYR A C 1
ATOM 630 O O . TYR A 1 86 ? -5.209 13.322 -53.258 1.00 39.16 86 TYR A O 1
ATOM 638 N N . ALA A 1 87 ? -3.938 14.981 -54.085 1.00 37.91 87 ALA A N 1
ATOM 639 C CA . ALA A 1 87 ? -2.686 14.272 -53.958 1.00 37.91 87 ALA A CA 1
ATOM 640 C C . ALA A 1 87 ? -2.359 14.303 -52.465 1.00 37.91 87 ALA A C 1
ATOM 642 O O . ALA A 1 87 ? -1.883 15.308 -51.927 1.00 37.91 87 ALA A O 1
ATOM 643 N N . GLU A 1 88 ? -2.711 13.205 -51.793 1.00 40.50 88 GLU A N 1
ATOM 644 C CA . GLU A 1 88 ? -1.956 12.678 -50.672 1.00 40.50 88 GLU A CA 1
ATOM 645 C C . GLU A 1 88 ? -0.488 12.998 -50.940 1.00 40.50 88 GLU A C 1
ATOM 647 O O . GLU A 1 88 ? 0.180 12.381 -51.769 1.00 40.50 88 GLU A O 1
ATOM 652 N N . ARG A 1 89 ? 0.024 14.025 -50.260 1.00 39.84 89 ARG A N 1
ATOM 653 C CA . ARG A 1 89 ? 1.441 14.056 -49.956 1.00 39.84 89 ARG A CA 1
ATOM 654 C C . ARG A 1 89 ? 1.639 12.899 -48.993 1.00 39.84 89 ARG A C 1
ATOM 656 O O . ARG A 1 89 ? 1.600 13.092 -47.779 1.00 39.84 89 ARG A O 1
ATOM 663 N N . ASP A 1 90 ? 1.798 11.711 -49.570 1.00 40.09 90 ASP A N 1
ATOM 664 C CA . ASP A 1 90 ? 2.630 10.644 -49.048 1.00 40.09 90 ASP A CA 1
ATOM 665 C C . ASP A 1 90 ? 3.971 11.293 -48.719 1.00 40.09 90 ASP A C 1
ATOM 667 O O . ASP A 1 90 ? 4.875 11.425 -49.544 1.00 40.09 90 ASP A O 1
ATOM 671 N N . ALA A 1 91 ? 4.036 11.844 -47.513 1.00 42.94 91 ALA A N 1
ATOM 672 C CA . ALA A 1 91 ? 5.261 12.291 -46.909 1.00 42.94 91 ALA A CA 1
ATOM 673 C C . ALA A 1 91 ? 6.104 11.033 -46.749 1.00 42.94 91 ALA A C 1
ATOM 675 O O . ALA A 1 91 ? 5.835 10.247 -45.842 1.00 42.94 91 ALA A O 1
ATOM 676 N N . ASP A 1 92 ? 7.031 10.847 -47.691 1.00 40.66 92 ASP A N 1
ATOM 677 C CA . ASP A 1 92 ? 8.170 9.939 -47.658 1.00 40.66 92 ASP A CA 1
ATOM 678 C C . ASP A 1 92 ? 8.032 8.859 -46.585 1.00 40.66 92 ASP A C 1
ATOM 680 O O . ASP A 1 92 ? 8.481 9.013 -45.440 1.00 40.66 92 ASP A O 1
ATOM 684 N N . GLU A 1 93 ? 7.422 7.735 -46.968 1.00 47.59 93 GLU A N 1
ATOM 685 C CA . GLU A 1 93 ? 7.593 6.472 -46.265 1.00 47.59 93 GLU A CA 1
ATOM 686 C C . GLU A 1 93 ? 9.076 6.088 -46.427 1.00 47.59 93 GLU A C 1
ATOM 688 O O . GLU A 1 93 ? 9.445 5.240 -47.241 1.00 47.59 93 GLU A O 1
ATOM 693 N N . THR A 1 94 ? 9.962 6.775 -45.689 1.00 54.56 94 THR A N 1
ATOM 694 C CA . THR A 1 94 ? 11.347 6.355 -45.486 1.00 54.56 94 THR A CA 1
ATOM 695 C C . THR A 1 94 ? 11.253 4.886 -45.138 1.00 54.56 94 THR A C 1
ATOM 697 O O . THR A 1 94 ? 10.624 4.501 -44.150 1.00 54.56 94 THR A O 1
ATOM 700 N N . THR A 1 95 ? 11.744 4.041 -46.040 1.00 71.00 95 THR A N 1
ATOM 701 C CA . THR A 1 95 ? 11.593 2.597 -45.925 1.00 71.00 95 THR A CA 1
ATOM 702 C C . THR A 1 95 ? 12.525 2.154 -44.805 1.00 71.00 95 THR A C 1
ATOM 704 O O . THR A 1 95 ? 13.667 1.776 -45.039 1.00 71.00 95 THR A O 1
ATOM 707 N N . VAL A 1 96 ? 12.069 2.308 -43.561 1.00 84.69 96 VAL A N 1
ATOM 708 C CA . VAL A 1 96 ? 12.839 1.976 -42.367 1.00 84.69 96 VAL A CA 1
ATOM 709 C C . VAL A 1 96 ? 13.083 0.476 -42.397 1.00 84.69 96 VAL A C 1
ATOM 711 O O . VAL A 1 96 ? 12.140 -0.317 -42.406 1.00 84.69 96 VAL A O 1
ATOM 714 N N . GLU A 1 97 ? 14.352 0.075 -42.421 1.00 89.19 97 GLU A N 1
ATOM 715 C CA . GLU A 1 97 ? 14.699 -1.339 -42.368 1.00 89.19 97 GLU A CA 1
ATOM 716 C C . GLU A 1 97 ? 14.295 -1.909 -40.990 1.00 89.19 97 GLU A C 1
ATOM 718 O O . GLU A 1 97 ? 14.583 -1.292 -39.959 1.00 89.19 97 GLU A O 1
ATOM 723 N N . PRO A 1 98 ? 13.639 -3.082 -40.924 1.00 90.12 98 PRO A N 1
ATOM 724 C CA . PRO A 1 98 ? 13.144 -3.686 -39.682 1.00 90.12 98 PRO A CA 1
ATOM 725 C C . PRO A 1 98 ? 14.268 -4.347 -38.853 1.00 90.12 98 PRO A C 1
ATOM 727 O O . PRO A 1 98 ? 14.135 -5.490 -38.414 1.00 90.12 98 PRO A O 1
ATOM 730 N N . ARG A 1 99 ? 15.386 -3.641 -38.660 1.00 92.44 99 ARG A N 1
ATOM 731 C CA . ARG A 1 99 ? 16.590 -4.084 -37.943 1.00 92.44 99 ARG A CA 1
ATOM 732 C C . ARG A 1 99 ? 16.914 -3.164 -36.766 1.00 92.44 99 ARG A C 1
ATOM 734 O O . ARG A 1 99 ? 16.798 -1.943 -36.885 1.00 92.44 99 ARG A O 1
ATOM 741 N N . LEU A 1 100 ? 17.357 -3.729 -35.644 1.00 92.00 100 LEU A N 1
ATOM 742 C CA . LEU A 1 100 ? 17.705 -2.972 -34.437 1.00 92.00 100 LEU A CA 1
ATOM 743 C C . LEU A 1 100 ? 18.851 -1.991 -34.690 1.00 92.00 100 LEU A C 1
ATOM 745 O O . LEU A 1 100 ? 18.781 -0.854 -34.221 1.00 92.00 100 LEU A O 1
ATOM 749 N N . ARG A 1 101 ? 19.861 -2.381 -35.481 1.00 92.56 101 ARG A N 1
ATOM 750 C CA . ARG A 1 101 ? 20.993 -1.501 -35.815 1.00 92.56 101 ARG A CA 1
ATOM 751 C C . ARG A 1 101 ? 20.569 -0.221 -36.535 1.00 92.56 101 ARG A C 1
ATOM 753 O O . ARG A 1 101 ? 21.243 0.793 -36.420 1.00 92.56 101 ARG A O 1
ATOM 760 N N . VAL A 1 102 ? 19.458 -0.269 -37.274 1.00 91.69 102 VAL A N 1
ATOM 761 C CA . VAL A 1 102 ? 18.919 0.888 -38.000 1.00 91.69 102 VAL A CA 1
ATOM 762 C C . VAL A 1 102 ? 18.152 1.799 -37.048 1.00 91.69 102 VAL A C 1
ATOM 764 O O . VAL A 1 102 ? 18.310 3.011 -37.109 1.00 91.69 102 VAL A O 1
ATOM 767 N N . TYR A 1 103 ? 17.397 1.236 -36.102 1.00 93.06 103 TYR A N 1
ATOM 768 C CA . TYR A 1 103 ? 16.693 2.024 -35.087 1.00 93.06 103 TYR A CA 1
ATOM 769 C C . TYR A 1 103 ? 17.646 2.754 -34.116 1.00 93.06 103 TYR A C 1
ATOM 771 O O . TYR A 1 103 ? 17.428 3.919 -33.771 1.00 93.06 103 TYR A O 1
ATOM 779 N N . PHE A 1 104 ? 18.724 2.084 -33.697 1.00 94.00 104 PHE A N 1
ATOM 780 C CA . PHE A 1 104 ? 19.761 2.655 -32.826 1.00 94.00 104 PHE A CA 1
ATOM 781 C C . PHE A 1 104 ? 20.931 3.293 -33.589 1.00 94.00 104 PHE A C 1
ATOM 783 O O . PHE A 1 104 ? 21.924 3.696 -32.980 1.00 94.00 104 PHE A O 1
ATOM 790 N N . GLY A 1 105 ? 20.812 3.413 -34.912 1.00 90.81 105 GLY A N 1
ATOM 791 C CA . GLY A 1 105 ? 21.790 4.086 -35.755 1.00 90.81 105 GLY A CA 1
ATOM 792 C C . GLY A 1 105 ? 21.921 5.586 -35.448 1.00 90.81 105 GLY A C 1
ATOM 793 O O . GLY A 1 105 ? 21.179 6.132 -34.620 1.00 90.81 105 GLY A O 1
ATOM 794 N N . PRO A 1 106 ? 22.862 6.276 -36.115 1.00 87.19 106 PRO A N 1
ATOM 795 C CA . PRO A 1 106 ? 23.081 7.709 -35.912 1.00 87.19 106 PRO A CA 1
ATOM 796 C C . PRO A 1 106 ? 21.805 8.516 -36.196 1.00 87.19 106 PRO A C 1
ATOM 798 O O . PRO A 1 106 ? 21.432 9.403 -35.420 1.00 87.19 106 PRO A O 1
ATOM 801 N N . ASP A 1 107 ? 21.075 8.134 -37.242 1.00 88.31 107 ASP A N 1
ATOM 802 C CA . ASP A 1 107 ? 19.834 8.786 -37.636 1.00 88.31 107 ASP A CA 1
ATOM 803 C C . ASP A 1 107 ? 18.694 8.459 -36.666 1.00 88.31 107 ASP A C 1
ATOM 805 O O . ASP A 1 107 ? 18.529 7.332 -36.192 1.00 88.31 107 ASP A O 1
ATOM 809 N N . ALA A 1 108 ? 17.898 9.473 -36.331 1.00 83.56 108 ALA A N 1
ATOM 810 C CA . ALA A 1 108 ? 16.768 9.311 -35.429 1.00 83.56 108 ALA A CA 1
ATOM 811 C C . ALA A 1 108 ? 15.579 8.684 -36.166 1.00 83.56 108 ALA A C 1
ATOM 813 O O . ALA A 1 108 ? 14.947 9.317 -37.009 1.00 83.56 108 ALA A O 1
ATOM 814 N N . VAL A 1 109 ? 15.236 7.450 -35.797 1.00 89.56 109 VAL A N 1
ATOM 815 C CA . VAL A 1 109 ? 14.078 6.735 -36.341 1.00 89.56 109 VAL A CA 1
ATOM 816 C C . VAL A 1 109 ? 12.890 6.851 -35.387 1.00 89.56 109 VAL A C 1
ATOM 818 O O . VAL A 1 109 ? 12.996 6.569 -34.192 1.00 89.56 109 VAL A O 1
ATOM 821 N N . GLN A 1 110 ? 11.720 7.228 -35.910 1.00 89.44 110 GLN A N 1
ATOM 822 C CA . GLN A 1 110 ? 10.494 7.239 -35.111 1.00 89.44 110 GLN A CA 1
ATOM 823 C C . GLN A 1 110 ? 10.066 5.813 -34.738 1.00 89.44 110 GLN A C 1
ATOM 825 O O . GLN A 1 110 ? 9.979 4.931 -35.594 1.00 89.44 110 GLN A O 1
ATOM 830 N N . VAL A 1 111 ? 9.705 5.601 -33.468 1.00 90.06 111 VAL A N 1
ATOM 831 C CA . VAL A 1 111 ? 9.305 4.277 -32.947 1.00 90.06 111 VAL A CA 1
ATOM 832 C C . VAL A 1 111 ? 8.120 3.710 -33.725 1.00 90.06 111 VAL A C 1
ATOM 834 O O . VAL A 1 111 ? 8.111 2.533 -34.068 1.00 90.06 111 VAL A O 1
ATOM 837 N N . ALA A 1 112 ? 7.139 4.551 -34.066 1.00 88.94 112 ALA A N 1
ATOM 838 C CA . ALA A 1 112 ? 5.967 4.135 -34.829 1.00 88.94 112 ALA A CA 1
ATOM 839 C C . ALA A 1 112 ? 6.328 3.635 -36.240 1.00 88.94 112 ALA A C 1
ATOM 841 O O . ALA A 1 112 ? 5.783 2.622 -36.682 1.00 88.94 112 ALA A O 1
ATOM 842 N N . ALA A 1 113 ? 7.261 4.305 -36.927 1.00 90.69 113 ALA A N 1
ATOM 843 C CA . ALA A 1 113 ? 7.737 3.897 -38.250 1.00 90.69 113 ALA A CA 1
ATOM 844 C C . ALA A 1 113 ? 8.495 2.562 -38.178 1.00 90.69 113 ALA A C 1
ATOM 846 O O . ALA A 1 113 ? 8.207 1.640 -38.940 1.00 90.69 113 ALA A O 1
ATOM 847 N N . PHE A 1 114 ? 9.373 2.409 -37.184 1.00 92.94 114 PHE A N 1
ATOM 848 C CA . PHE A 1 114 ? 10.088 1.156 -36.941 1.00 92.94 114 PHE A CA 1
ATOM 849 C C . PHE A 1 114 ? 9.141 -0.009 -36.608 1.00 92.94 114 PHE A C 1
ATOM 851 O O . PHE A 1 114 ? 9.240 -1.092 -37.183 1.00 92.94 114 PHE A O 1
ATOM 858 N N . VAL A 1 115 ? 8.151 0.218 -35.742 1.00 90.50 115 VAL A N 1
ATOM 859 C CA . VAL A 1 115 ? 7.125 -0.779 -35.401 1.00 90.50 115 VAL A CA 1
ATOM 860 C C . VAL A 1 115 ? 6.300 -1.189 -36.622 1.00 90.50 115 VAL A C 1
ATOM 862 O O . VAL A 1 115 ? 6.015 -2.378 -36.796 1.00 90.50 115 VAL A O 1
ATOM 865 N N . LYS A 1 116 ? 5.918 -0.235 -37.481 1.00 91.56 116 LYS A N 1
ATOM 866 C CA . LYS A 1 116 ? 5.233 -0.532 -38.748 1.00 91.56 116 LYS A CA 1
ATOM 867 C C . LYS A 1 116 ? 6.106 -1.409 -39.649 1.00 91.56 116 LYS A C 1
ATOM 869 O O . LYS A 1 116 ? 5.612 -2.422 -40.145 1.00 91.56 116 LYS A O 1
ATOM 874 N N . ALA A 1 117 ? 7.392 -1.087 -39.789 1.00 91.38 117 ALA A N 1
ATOM 875 C CA . ALA A 1 117 ? 8.339 -1.879 -40.570 1.00 91.38 117 ALA A CA 1
ATOM 876 C C . ALA A 1 117 ? 8.479 -3.317 -40.038 1.00 91.38 117 ALA A C 1
ATOM 878 O O . ALA A 1 117 ? 8.377 -4.271 -40.812 1.00 91.38 117 ALA A O 1
ATOM 879 N N . LEU A 1 118 ? 8.613 -3.499 -38.718 1.00 91.12 118 LEU A N 1
ATOM 880 C CA . LEU A 1 118 ? 8.693 -4.826 -38.091 1.00 91.12 118 LEU A CA 1
ATOM 881 C C . LEU A 1 118 ? 7.448 -5.676 -38.355 1.00 91.12 118 LEU A C 1
ATOM 883 O O . LEU A 1 118 ? 7.557 -6.864 -38.669 1.00 91.12 118 LEU A O 1
ATOM 887 N N . LYS A 1 119 ? 6.260 -5.066 -38.250 1.00 89.38 119 LYS A N 1
ATOM 888 C CA . LYS A 1 119 ? 4.985 -5.737 -38.533 1.00 89.38 119 LYS A CA 1
ATOM 889 C C . LYS A 1 119 ? 4.865 -6.112 -40.012 1.00 89.38 119 LYS A C 1
ATOM 891 O O . LYS A 1 119 ? 4.490 -7.246 -40.307 1.00 89.38 119 LYS A O 1
ATOM 896 N N . LYS A 1 120 ? 5.231 -5.204 -40.928 1.00 91.44 120 LYS A N 1
ATOM 897 C CA . LYS A 1 120 ? 5.225 -5.428 -42.389 1.00 91.44 120 LYS A CA 1
ATOM 898 C C . LYS A 1 120 ? 6.154 -6.579 -42.780 1.00 91.44 120 LYS A C 1
ATOM 900 O O . LYS A 1 120 ? 5.758 -7.457 -43.541 1.00 91.44 120 LYS A O 1
ATOM 905 N N . ALA A 1 121 ? 7.345 -6.624 -42.188 1.00 88.75 121 ALA A N 1
ATOM 906 C CA . ALA A 1 121 ? 8.338 -7.666 -42.428 1.00 88.75 121 ALA A CA 1
ATOM 907 C C . ALA A 1 121 ? 8.095 -8.972 -41.646 1.00 88.75 121 ALA A C 1
ATOM 909 O O . ALA A 1 121 ? 8.823 -9.943 -41.842 1.00 88.75 121 ALA A O 1
ATOM 910 N N . LYS A 1 122 ? 7.076 -9.023 -40.772 1.00 88.62 122 LYS A N 1
ATOM 911 C CA . LYS A 1 122 ? 6.728 -10.191 -39.937 1.00 88.62 122 LYS A CA 1
ATOM 912 C C . LYS A 1 122 ? 7.922 -10.752 -39.154 1.00 88.62 122 LYS A C 1
ATOM 914 O O . LYS A 1 122 ? 8.048 -11.968 -38.981 1.00 88.62 122 LYS A O 1
ATOM 919 N N . VAL A 1 123 ? 8.789 -9.867 -38.662 1.00 89.25 123 VAL A N 1
ATOM 920 C CA . VAL A 1 123 ? 9.975 -10.260 -37.892 1.00 89.25 123 VAL A CA 1
ATOM 921 C C . VAL A 1 123 ? 9.533 -10.955 -36.607 1.00 89.25 123 VAL A C 1
ATOM 923 O O . VAL A 1 123 ? 8.746 -10.417 -35.829 1.00 89.25 123 VAL A O 1
ATOM 926 N N . ARG A 1 124 ? 10.033 -12.173 -36.382 1.00 88.50 124 ARG A N 1
ATOM 927 C CA . ARG A 1 124 ? 9.743 -12.951 -35.165 1.00 88.50 124 ARG A CA 1
ATOM 928 C C . ARG A 1 124 ? 10.849 -12.840 -34.121 1.00 88.50 124 ARG A C 1
ATOM 930 O O . ARG A 1 124 ? 10.553 -12.863 -32.931 1.00 88.50 124 ARG A O 1
ATOM 937 N N . LYS A 1 125 ? 12.100 -12.726 -34.568 1.00 90.69 125 LYS A N 1
ATOM 938 C CA . LYS A 1 125 ? 13.306 -12.556 -33.751 1.00 90.69 125 LYS A CA 1
ATOM 939 C C . LYS A 1 125 ? 14.317 -11.721 -34.531 1.00 90.69 125 LYS A C 1
ATOM 941 O O . LYS A 1 125 ? 14.330 -11.794 -35.758 1.00 90.69 125 LYS A O 1
ATOM 946 N N . PHE A 1 126 ? 15.126 -10.953 -33.813 1.00 93.44 126 PHE A N 1
ATOM 947 C CA . PHE A 1 126 ? 16.258 -10.245 -34.397 1.00 93.44 126 PHE A CA 1
ATOM 948 C C . PHE A 1 126 ? 17.438 -11.192 -34.608 1.00 93.44 126 PHE A C 1
ATOM 950 O O . PHE A 1 126 ? 17.569 -12.197 -33.905 1.00 93.44 126 PHE A O 1
ATOM 957 N N . ASP A 1 127 ? 18.258 -10.870 -35.602 1.00 92.88 127 ASP A N 1
ATOM 958 C CA . ASP A 1 127 ? 19.492 -11.590 -35.896 1.00 92.88 127 ASP A CA 1
ATOM 959 C C . ASP A 1 127 ? 20.539 -11.300 -34.797 1.00 92.88 127 ASP A C 1
ATOM 961 O O . ASP A 1 127 ? 20.649 -10.143 -34.381 1.00 92.88 127 ASP A O 1
ATOM 965 N N . PRO A 1 128 ? 21.294 -12.298 -34.301 1.00 92.62 128 PRO A N 1
ATOM 966 C CA . PRO A 1 128 ? 22.365 -12.074 -33.330 1.00 92.62 128 PRO A CA 1
ATOM 967 C C . PRO A 1 128 ? 23.390 -11.010 -33.751 1.00 92.62 128 PRO A C 1
ATOM 969 O O . PRO A 1 128 ? 23.803 -10.214 -32.908 1.00 92.62 128 PRO A O 1
ATOM 972 N N . ASP A 1 129 ? 23.751 -10.943 -35.035 1.00 93.94 129 ASP A N 1
ATOM 973 C CA . ASP A 1 129 ? 24.704 -9.946 -35.538 1.00 93.94 129 ASP A CA 1
ATOM 974 C C . ASP A 1 129 ? 24.090 -8.538 -35.513 1.00 93.94 129 ASP A C 1
ATOM 976 O O . ASP A 1 129 ? 24.755 -7.555 -35.187 1.00 93.94 129 ASP A O 1
ATOM 980 N N . ASP A 1 130 ? 22.790 -8.432 -35.810 1.00 93.69 130 ASP A N 1
ATOM 981 C CA . ASP A 1 130 ? 22.038 -7.176 -35.715 1.00 93.69 130 ASP A CA 1
ATOM 982 C C . ASP A 1 130 ? 21.921 -6.694 -34.264 1.00 93.69 130 ASP A C 1
ATOM 984 O O . ASP A 1 130 ? 22.091 -5.505 -33.998 1.00 93.69 130 ASP A O 1
ATOM 988 N N . ILE A 1 131 ? 21.695 -7.617 -33.323 1.00 93.56 131 ILE A N 1
ATOM 989 C CA . ILE A 1 131 ? 21.690 -7.329 -31.884 1.00 93.56 131 ILE A CA 1
ATOM 990 C C . ILE A 1 131 ? 23.058 -6.796 -31.452 1.00 93.56 131 ILE A C 1
ATOM 992 O O . ILE A 1 131 ? 23.119 -5.714 -30.877 1.00 93.56 131 ILE A O 1
ATOM 996 N N . ALA A 1 132 ? 24.151 -7.496 -31.769 1.00 92.12 132 ALA A N 1
ATOM 997 C CA . ALA A 1 132 ? 25.494 -7.089 -31.354 1.00 92.12 132 ALA A CA 1
ATOM 998 C C . ALA A 1 132 ? 25.862 -5.687 -31.872 1.00 92.12 132 ALA A C 1
ATOM 1000 O O . ALA A 1 132 ? 26.380 -4.857 -31.123 1.00 92.12 132 ALA A O 1
ATOM 1001 N N . ILE A 1 133 ? 25.537 -5.386 -33.134 1.00 92.06 133 ILE A N 1
ATOM 1002 C CA . ILE A 1 133 ? 25.765 -4.056 -33.717 1.00 92.06 133 ILE A CA 1
ATOM 1003 C C . ILE A 1 133 ? 24.881 -3.002 -33.035 1.00 92.06 133 ILE A C 1
ATOM 1005 O O . ILE A 1 133 ? 25.353 -1.904 -32.736 1.00 92.06 133 ILE A O 1
ATOM 1009 N N . ALA A 1 134 ? 23.611 -3.316 -32.772 1.00 91.50 134 ALA A N 1
ATOM 1010 C CA . ALA A 1 134 ? 22.694 -2.400 -32.103 1.00 91.50 134 ALA A CA 1
ATOM 1011 C C . ALA A 1 134 ? 23.129 -2.081 -30.667 1.00 91.50 134 ALA A C 1
ATOM 1013 O O . ALA A 1 134 ? 23.025 -0.933 -30.247 1.00 91.50 134 ALA A O 1
ATOM 1014 N N . GLU A 1 135 ? 23.643 -3.058 -29.922 1.00 91.62 135 GLU A N 1
ATOM 1015 C CA . GLU A 1 135 ? 24.123 -2.858 -28.551 1.00 91.62 135 GLU A CA 1
ATOM 1016 C C . GLU A 1 135 ? 25.324 -1.908 -28.489 1.00 91.62 135 GLU A C 1
ATOM 1018 O O . GLU A 1 135 ? 25.366 -1.029 -27.625 1.00 91.62 135 GLU A O 1
ATOM 1023 N N . VAL A 1 136 ? 26.247 -2.009 -29.451 1.00 90.31 136 VAL A N 1
ATOM 1024 C CA . VAL A 1 136 ? 27.337 -1.033 -29.615 1.00 90.31 136 VAL A CA 1
ATOM 1025 C C . VAL A 1 136 ? 26.768 0.344 -29.968 1.00 90.31 136 VAL A C 1
ATOM 1027 O O . VAL A 1 136 ? 27.106 1.339 -29.330 1.00 90.31 136 VAL A O 1
ATOM 1030 N N . ALA A 1 137 ? 25.831 0.405 -30.917 1.00 89.88 137 ALA A N 1
ATOM 1031 C CA . ALA A 1 137 ? 25.218 1.661 -31.341 1.00 89.88 137 ALA A CA 1
ATOM 1032 C C . ALA A 1 137 ? 24.421 2.357 -30.218 1.00 89.88 137 ALA A C 1
ATOM 1034 O O . ALA A 1 137 ? 24.407 3.584 -30.154 1.00 89.88 137 ALA A O 1
ATOM 1035 N N . ILE A 1 138 ? 23.807 1.613 -29.290 1.00 90.88 138 ILE A N 1
ATOM 1036 C CA . ILE A 1 138 ? 23.136 2.170 -28.102 1.00 90.88 138 ILE A CA 1
ATOM 1037 C C . ILE A 1 138 ? 24.134 2.924 -27.216 1.00 90.88 138 ILE A C 1
ATOM 1039 O O . ILE A 1 138 ? 23.813 4.006 -26.720 1.00 90.88 138 ILE A O 1
ATOM 1043 N N . ALA A 1 139 ? 25.339 2.380 -27.023 1.00 85.75 139 ALA A N 1
ATOM 1044 C CA . ALA A 1 139 ? 26.365 3.015 -26.197 1.00 85.75 139 ALA A CA 1
ATOM 1045 C C . ALA A 1 139 ? 26.827 4.367 -26.772 1.00 85.75 139 ALA A C 1
ATOM 1047 O O . ALA A 1 139 ? 27.141 5.285 -26.008 1.00 85.75 139 ALA A O 1
ATOM 1048 N N . ASP A 1 140 ? 26.806 4.512 -28.097 1.00 87.38 140 ASP A N 1
ATOM 1049 C CA . ASP A 1 140 ? 27.262 5.718 -28.787 1.00 87.38 140 ASP A CA 1
ATOM 1050 C C . ASP A 1 140 ? 26.134 6.727 -29.043 1.00 87.38 140 ASP A C 1
ATOM 1052 O O . ASP A 1 140 ? 26.292 7.917 -28.749 1.00 87.38 140 ASP A O 1
ATOM 1056 N N . ASN A 1 141 ? 24.981 6.252 -29.520 1.00 89.19 141 ASN A N 1
ATOM 1057 C CA . ASN A 1 141 ? 23.890 7.079 -30.046 1.00 89.19 141 ASN A CA 1
ATOM 1058 C C . ASN A 1 141 ? 22.708 7.249 -29.074 1.00 89.19 141 ASN A C 1
ATOM 1060 O O . ASN A 1 141 ? 21.893 8.153 -29.262 1.00 89.19 141 ASN A O 1
ATOM 1064 N N . ASP A 1 142 ? 22.598 6.419 -28.028 1.00 88.75 142 ASP A N 1
ATOM 1065 C CA . ASP A 1 142 ? 21.524 6.482 -27.022 1.00 88.75 142 ASP A CA 1
ATOM 1066 C C . ASP A 1 142 ? 22.069 6.406 -25.585 1.00 88.75 142 ASP A C 1
ATOM 1068 O O . ASP A 1 142 ? 21.586 5.662 -24.727 1.00 88.75 142 ASP A O 1
ATOM 1072 N N . LYS A 1 143 ? 23.083 7.230 -25.297 1.00 84.69 143 LYS A N 1
ATOM 1073 C CA . 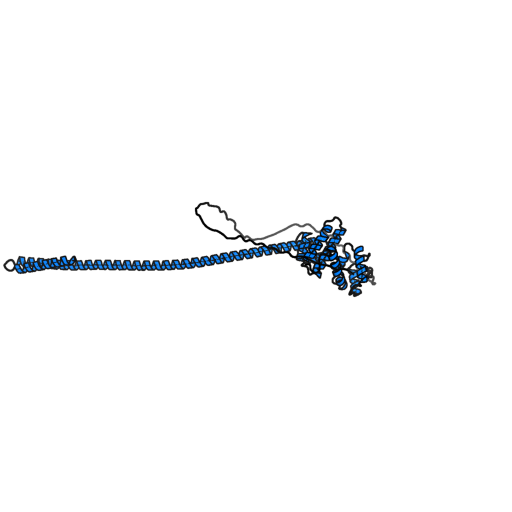LYS A 1 143 ? 23.741 7.314 -23.978 1.00 84.69 143 LYS A CA 1
ATOM 1074 C C . LYS A 1 143 ? 22.771 7.585 -22.828 1.00 84.69 143 LYS A C 1
ATOM 1076 O O . LYS A 1 143 ? 22.970 7.084 -21.723 1.00 84.69 143 LYS A O 1
ATOM 1081 N N . GLU A 1 144 ? 21.727 8.372 -23.083 1.00 84.44 144 GLU A N 1
ATOM 1082 C CA . GLU A 1 144 ? 20.685 8.686 -22.100 1.00 84.44 144 GLU A CA 1
ATOM 1083 C C . GLU A 1 144 ? 19.644 7.560 -21.960 1.00 84.44 144 GLU A C 1
ATOM 1085 O O . GLU A 1 144 ? 18.877 7.576 -21.005 1.00 84.44 144 GLU A O 1
ATOM 1090 N N . GLY A 1 145 ? 19.602 6.579 -22.870 1.00 85.75 145 GLY A N 1
ATOM 1091 C CA . GLY A 1 145 ? 18.618 5.489 -22.871 1.00 85.75 145 GLY A CA 1
ATOM 1092 C C . GLY A 1 145 ? 17.205 5.912 -23.289 1.00 85.75 145 GLY A C 1
ATOM 1093 O O . GLY A 1 145 ? 16.242 5.197 -23.010 1.00 85.75 145 GLY A O 1
ATOM 1094 N N . SER A 1 146 ? 17.059 7.077 -23.921 1.00 86.44 146 SER A N 1
ATOM 1095 C CA . SER A 1 146 ? 15.766 7.651 -24.299 1.00 86.44 146 SER A CA 1
ATOM 1096 C C . SER A 1 146 ? 15.124 6.891 -25.461 1.00 86.44 146 SER A C 1
ATOM 1098 O O . SER A 1 146 ? 13.916 6.661 -25.437 1.00 86.44 146 SER A O 1
ATOM 1100 N N . ARG A 1 147 ? 15.899 6.463 -26.470 1.00 89.88 147 ARG A N 1
ATOM 1101 C CA . ARG A 1 147 ? 15.360 5.666 -27.591 1.00 89.88 147 ARG A CA 1
ATOM 1102 C C . ARG A 1 147 ? 14.988 4.260 -27.124 1.00 89.88 147 ARG A C 1
ATOM 1104 O O . ARG A 1 147 ? 13.911 3.767 -27.449 1.00 89.88 147 ARG A O 1
ATOM 1111 N N . LEU A 1 148 ? 15.834 3.647 -26.298 1.00 90.62 148 LEU A N 1
ATOM 1112 C CA . LEU A 1 148 ? 15.563 2.354 -25.672 1.00 90.62 148 LEU A CA 1
ATOM 1113 C C . LEU A 1 148 ? 14.274 2.393 -24.846 1.00 90.62 148 LEU A C 1
ATOM 1115 O O . LEU A 1 148 ? 13.430 1.506 -24.972 1.00 90.62 148 LEU A O 1
ATOM 1119 N N . TRP A 1 149 ? 14.101 3.446 -24.047 1.00 88.81 149 TRP A N 1
ATOM 1120 C CA . TRP A 1 149 ? 12.885 3.676 -23.282 1.00 88.81 149 TRP A CA 1
ATOM 1121 C C . TRP A 1 149 ? 11.639 3.727 -24.167 1.00 88.81 149 TRP A C 1
ATOM 1123 O O . TRP A 1 149 ? 10.685 2.983 -23.943 1.00 88.81 149 TRP A O 1
ATOM 1133 N N . GLN A 1 150 ? 11.672 4.550 -25.214 1.00 87.38 150 GLN A N 1
ATOM 1134 C CA . GLN A 1 150 ? 10.562 4.699 -26.154 1.00 87.38 150 GLN A CA 1
ATOM 1135 C C . GLN A 1 150 ? 10.200 3.374 -26.842 1.00 87.38 150 GLN A C 1
ATOM 1137 O O . GLN A 1 150 ? 9.021 3.044 -26.986 1.00 87.38 150 GLN A O 1
ATOM 1142 N N . LEU A 1 151 ? 11.201 2.581 -27.225 1.00 88.75 151 LEU A N 1
ATOM 1143 C CA . LEU A 1 151 ? 10.987 1.276 -27.843 1.00 88.75 151 LEU A CA 1
ATOM 1144 C C . LEU A 1 151 ? 10.300 0.288 -26.888 1.00 88.75 151 LEU A C 1
ATOM 1146 O O . LEU A 1 151 ? 9.370 -0.417 -27.280 1.00 88.75 151 LEU A O 1
ATOM 1150 N N . VAL A 1 152 ? 10.726 0.251 -25.627 1.00 86.50 152 VAL A N 1
ATOM 1151 C CA . VAL A 1 152 ? 10.177 -0.656 -24.607 1.00 86.50 152 VAL A CA 1
ATOM 1152 C C . VAL A 1 152 ? 8.749 -0.261 -24.244 1.00 86.50 152 VAL A C 1
ATOM 1154 O O . VAL A 1 152 ? 7.861 -1.111 -24.228 1.00 86.50 152 VAL A O 1
ATOM 1157 N N . VAL A 1 153 ? 8.492 1.027 -24.030 1.00 82.44 153 VAL A N 1
ATOM 1158 C CA . VAL A 1 153 ? 7.157 1.529 -23.686 1.00 82.44 153 VAL A CA 1
ATOM 1159 C C . VAL A 1 153 ? 6.144 1.259 -24.794 1.00 82.44 153 VAL A C 1
ATOM 1161 O O . VAL A 1 153 ? 5.049 0.767 -24.532 1.00 82.44 153 VAL A O 1
ATOM 1164 N N . HIS A 1 154 ? 6.488 1.577 -26.041 1.00 82.06 154 HIS A N 1
ATOM 1165 C CA . HIS A 1 154 ? 5.509 1.559 -27.128 1.00 82.06 154 HIS A CA 1
ATOM 1166 C C . HIS A 1 154 ? 5.423 0.220 -27.861 1.00 82.06 154 HIS A C 1
ATOM 1168 O O . HIS A 1 154 ? 4.462 -0.006 -28.600 1.00 82.06 154 HIS A O 1
ATOM 1174 N N . ALA A 1 155 ? 6.413 -0.661 -27.697 1.00 82.81 155 ALA A N 1
ATOM 1175 C CA . ALA A 1 155 ? 6.541 -1.832 -28.555 1.00 82.81 155 ALA A CA 1
ATOM 1176 C C . ALA A 1 155 ? 6.982 -3.125 -27.847 1.00 82.81 155 ALA A C 1
ATOM 1178 O O . ALA A 1 155 ? 7.160 -4.142 -28.519 1.00 82.81 155 ALA A O 1
ATOM 1179 N N . SER A 1 156 ? 7.087 -3.150 -26.513 1.00 80.75 156 SER A N 1
ATOM 1180 C CA . SER A 1 156 ? 7.399 -4.374 -25.742 1.00 80.75 156 SER A CA 1
ATOM 1181 C C . SER A 1 156 ? 6.382 -5.510 -25.905 1.00 80.75 156 SER A C 1
ATOM 1183 O O . SER A 1 156 ? 6.720 -6.671 -25.657 1.00 80.75 156 SER A O 1
ATOM 1185 N N . SER A 1 157 ? 5.162 -5.205 -26.359 1.00 82.44 157 SER A N 1
ATOM 1186 C CA . SER A 1 157 ? 4.136 -6.192 -26.718 1.00 82.44 157 SER A CA 1
ATOM 1187 C C . SER A 1 157 ? 4.455 -6.956 -28.009 1.00 82.44 157 SER A C 1
ATOM 1189 O O . SER A 1 157 ? 3.889 -8.022 -28.253 1.00 82.44 157 SER A O 1
ATOM 1191 N N . LEU A 1 158 ? 5.376 -6.457 -28.842 1.00 87.25 158 LEU A N 1
ATOM 1192 C CA . LEU A 1 158 ? 5.839 -7.172 -30.026 1.00 87.25 158 LEU A CA 1
ATOM 1193 C C . LEU A 1 158 ? 6.865 -8.231 -29.627 1.00 87.25 158 LEU A C 1
ATOM 1195 O O . LEU A 1 158 ? 7.904 -7.921 -29.046 1.00 87.25 158 LEU A O 1
ATOM 1199 N N . GLY A 1 159 ? 6.602 -9.480 -30.018 1.00 88.25 159 GLY A N 1
ATOM 1200 C CA . GLY A 1 159 ? 7.456 -10.642 -29.752 1.00 88.25 159 GLY A CA 1
ATOM 1201 C C . GLY A 1 159 ? 8.968 -10.411 -29.919 1.00 88.25 159 GLY A C 1
ATOM 1202 O O . GLY A 1 159 ? 9.694 -10.659 -28.953 1.00 88.25 159 GLY A O 1
ATOM 1203 N N . PRO A 1 160 ? 9.472 -9.916 -31.070 1.00 90.12 160 PRO A N 1
ATOM 1204 C CA . PRO A 1 160 ? 10.912 -9.714 -31.265 1.00 90.12 160 PRO A CA 1
ATOM 1205 C C . PRO A 1 160 ? 11.510 -8.675 -30.305 1.00 90.12 160 PRO A C 1
ATOM 1207 O O . PRO A 1 160 ? 12.588 -8.901 -29.761 1.00 90.12 160 PRO A O 1
ATOM 1210 N N . ILE A 1 161 ? 10.792 -7.578 -30.040 1.00 90.12 161 ILE A N 1
ATOM 1211 C CA . ILE A 1 161 ? 11.244 -6.508 -29.136 1.00 90.12 161 ILE A CA 1
ATOM 1212 C C . ILE A 1 161 ? 11.230 -6.991 -27.693 1.00 90.12 161 ILE A C 1
ATOM 1214 O O . ILE A 1 161 ? 12.194 -6.766 -26.978 1.00 90.12 161 ILE A O 1
ATOM 1218 N N . SER A 1 162 ? 10.187 -7.706 -27.271 1.00 88.19 162 SER A N 1
ATOM 1219 C CA . SER A 1 162 ? 10.133 -8.308 -25.937 1.00 88.19 162 SER A CA 1
ATOM 1220 C C . SER A 1 162 ? 11.271 -9.312 -25.725 1.00 88.19 162 SER A C 1
ATOM 1222 O O . SER A 1 162 ? 11.942 -9.292 -24.698 1.00 88.19 162 SER A O 1
ATOM 1224 N N . THR A 1 163 ? 11.505 -10.187 -26.709 1.00 90.75 163 THR A N 1
ATOM 1225 C CA . THR A 1 163 ? 12.487 -11.280 -26.603 1.00 90.75 163 THR A CA 1
ATOM 1226 C C . THR A 1 163 ? 13.910 -10.758 -26.419 1.00 90.75 163 THR A C 1
ATOM 1228 O O . THR A 1 163 ? 14.676 -11.362 -25.679 1.00 90.75 163 THR A O 1
ATOM 1231 N N . TRP A 1 164 ? 14.258 -9.642 -27.061 1.00 92.75 164 TRP A N 1
ATOM 1232 C CA . TRP A 1 164 ? 15.571 -9.006 -26.920 1.00 92.75 164 TRP A CA 1
ATOM 1233 C C . TRP A 1 164 ? 15.616 -7.969 -25.783 1.00 92.75 164 TRP A C 1
ATOM 1235 O O . TRP A 1 164 ? 16.543 -7.960 -24.975 1.00 92.75 164 TRP A O 1
ATOM 1245 N N . GLY A 1 165 ? 14.599 -7.112 -25.693 1.00 91.00 165 GLY A N 1
ATOM 1246 C CA . GLY A 1 165 ? 14.622 -5.909 -24.864 1.00 91.00 165 GLY A CA 1
ATOM 1247 C C . GLY A 1 165 ? 14.674 -6.198 -23.369 1.00 91.00 165 GLY A C 1
ATOM 1248 O O . GLY A 1 165 ? 15.400 -5.521 -22.647 1.00 91.00 165 GLY A O 1
ATOM 1249 N N . TRP A 1 166 ? 13.966 -7.222 -22.881 1.00 91.56 166 TRP A N 1
ATOM 1250 C CA . TRP A 1 166 ? 13.985 -7.533 -21.447 1.00 91.56 166 TRP A CA 1
ATOM 1251 C C . TRP A 1 166 ? 15.299 -8.154 -20.968 1.00 91.56 166 TRP A C 1
ATOM 1253 O O . TRP A 1 166 ? 15.801 -7.681 -19.949 1.00 91.56 166 TRP A O 1
ATOM 1263 N N . PRO A 1 167 ? 15.902 -9.135 -21.672 1.00 91.56 167 PRO A N 1
ATOM 1264 C CA . PRO A 1 167 ? 17.266 -9.568 -21.368 1.00 91.56 167 PRO A CA 1
ATOM 1265 C C . PRO A 1 167 ? 18.282 -8.423 -21.418 1.00 91.56 167 PRO A C 1
ATOM 1267 O O . PRO A 1 167 ? 19.132 -8.322 -20.535 1.00 91.56 167 PRO A O 1
ATOM 1270 N N . PHE A 1 168 ? 18.162 -7.521 -22.398 1.00 92.12 168 PHE A N 1
ATOM 1271 C CA . PHE A 1 168 ? 19.045 -6.361 -22.505 1.00 92.12 168 PHE A CA 1
ATOM 1272 C C . PHE A 1 168 ? 18.908 -5.414 -21.301 1.00 92.12 168 PHE A C 1
ATOM 1274 O O . PHE A 1 168 ? 19.907 -5.040 -20.684 1.00 92.12 168 PHE A O 1
ATOM 1281 N N . ILE A 1 169 ? 17.674 -5.074 -20.904 1.00 92.06 169 ILE A N 1
ATOM 1282 C CA . ILE A 1 169 ? 17.415 -4.262 -19.704 1.00 92.06 169 ILE A CA 1
ATOM 1283 C C . ILE A 1 169 ? 17.941 -4.963 -18.453 1.00 92.06 169 ILE A C 1
ATOM 1285 O O . ILE A 1 169 ? 18.595 -4.320 -17.639 1.00 92.06 169 ILE A O 1
ATOM 1289 N N . GLN A 1 170 ? 17.710 -6.268 -18.303 1.00 92.06 170 GLN A N 1
ATOM 1290 C CA . GLN A 1 170 ? 18.225 -7.032 -17.168 1.00 92.06 170 GLN A CA 1
ATOM 1291 C C . GLN A 1 170 ? 19.755 -6.948 -17.084 1.00 92.06 170 GLN A C 1
ATOM 1293 O O . GLN A 1 170 ? 20.291 -6.717 -16.002 1.00 92.06 170 GLN A O 1
ATOM 1298 N N . ASN A 1 171 ? 20.465 -7.084 -18.208 1.00 90.69 171 ASN A N 1
ATOM 1299 C CA . ASN A 1 171 ? 21.923 -6.950 -18.242 1.00 90.69 171 ASN A CA 1
ATOM 1300 C C . ASN A 1 171 ? 22.382 -5.528 -17.871 1.00 90.69 171 ASN A C 1
ATOM 1302 O O . ASN A 1 171 ? 23.341 -5.339 -17.118 1.00 90.69 171 ASN A O 1
ATOM 1306 N N . ARG A 1 172 ? 21.655 -4.511 -18.341 1.00 89.88 172 ARG A N 1
ATOM 1307 C CA . ARG A 1 172 ? 21.896 -3.112 -17.973 1.00 89.88 172 ARG A CA 1
ATOM 1308 C C . ARG A 1 172 ? 21.678 -2.871 -16.474 1.00 89.88 172 ARG A C 1
ATOM 1310 O O . ARG A 1 172 ? 22.528 -2.254 -15.842 1.00 89.88 172 ARG A O 1
ATOM 1317 N N . VAL A 1 173 ? 20.611 -3.418 -15.886 1.00 90.31 173 VAL A N 1
ATOM 1318 C CA . VAL A 1 173 ? 20.353 -3.381 -14.433 1.00 90.31 173 VAL A CA 1
ATOM 1319 C C . VAL A 1 173 ? 21.467 -4.087 -13.662 1.00 90.31 173 VAL A C 1
ATOM 1321 O O . VAL A 1 173 ? 21.967 -3.547 -12.680 1.00 90.31 173 VAL A O 1
ATOM 1324 N N . ASN A 1 174 ? 21.913 -5.250 -14.136 1.00 91.06 174 ASN A N 1
ATOM 1325 C CA . ASN A 1 174 ? 23.014 -5.993 -13.523 1.00 91.06 174 ASN A CA 1
ATOM 1326 C C . ASN A 1 174 ? 24.319 -5.180 -13.523 1.00 91.06 174 ASN A C 1
ATOM 1328 O O . ASN A 1 174 ? 25.063 -5.176 -12.547 1.00 91.06 174 ASN A O 1
ATOM 1332 N N . THR A 1 175 ? 24.563 -4.432 -14.600 1.00 89.62 175 THR A N 1
ATOM 1333 C CA . THR A 1 175 ? 25.721 -3.536 -14.723 1.00 89.62 175 THR A CA 1
ATOM 1334 C C . THR A 1 175 ? 25.623 -2.339 -13.770 1.00 89.62 175 THR A C 1
ATOM 1336 O O . THR A 1 175 ? 26.635 -1.918 -13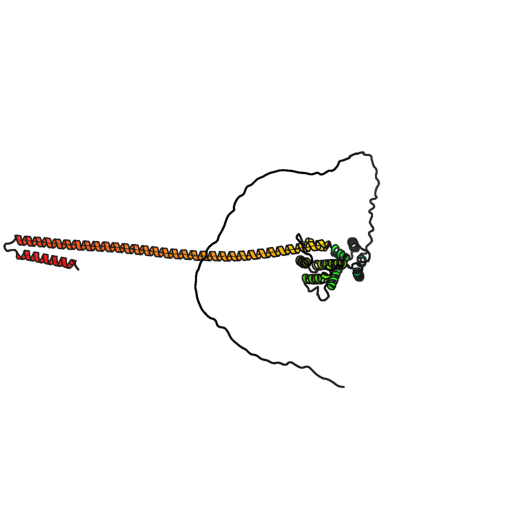.219 1.00 89.62 175 THR A O 1
ATOM 1339 N N . LEU A 1 176 ? 24.417 -1.800 -13.553 1.00 87.19 176 LEU A N 1
ATOM 1340 C CA . LEU A 1 176 ? 24.176 -0.677 -12.638 1.00 87.19 176 LEU A CA 1
ATOM 1341 C C . LEU A 1 176 ? 24.352 -1.066 -11.168 1.00 87.19 176 LEU A C 1
ATOM 1343 O O . LEU A 1 176 ? 24.937 -0.311 -10.399 1.00 87.19 176 LEU A O 1
ATOM 1347 N N . VAL A 1 177 ? 23.820 -2.224 -10.778 1.00 87.50 177 VAL A N 1
ATOM 1348 C CA . VAL A 1 177 ? 23.821 -2.677 -9.381 1.00 87.50 177 VAL A CA 1
ATOM 1349 C C . VAL A 1 177 ? 25.128 -3.385 -9.006 1.00 87.50 177 VAL A C 1
ATOM 1351 O O . VAL A 1 177 ? 25.532 -3.359 -7.844 1.00 87.50 177 VAL A O 1
ATOM 1354 N N . GLY A 1 178 ? 25.813 -3.974 -9.987 1.00 83.56 178 GLY A N 1
ATOM 1355 C CA . GLY A 1 178 ? 27.047 -4.726 -9.799 1.00 83.56 178 GLY A CA 1
ATOM 1356 C C . GLY A 1 178 ? 26.811 -6.229 -9.641 1.00 83.56 178 GLY A C 1
ATOM 1357 O O . GLY A 1 178 ? 25.754 -6.686 -9.208 1.00 83.56 178 GLY A O 1
ATOM 1358 N N . ALA A 1 179 ? 27.843 -7.013 -9.967 1.00 77.62 179 ALA A N 1
ATOM 1359 C CA . ALA A 1 179 ? 27.793 -8.479 -9.999 1.00 77.62 179 ALA A CA 1
ATOM 1360 C C . ALA A 1 179 ? 27.572 -9.144 -8.625 1.00 77.62 179 ALA A C 1
ATOM 1362 O O . ALA A 1 179 ? 27.409 -10.359 -8.554 1.00 77.62 179 ALA A O 1
ATOM 1363 N N . GLN A 1 180 ? 27.598 -8.375 -7.531 1.00 76.44 180 GLN A N 1
ATOM 1364 C CA . GLN A 1 180 ? 27.349 -8.888 -6.184 1.00 76.44 180 GLN A CA 1
ATOM 1365 C C . GLN A 1 180 ? 25.859 -9.129 -5.902 1.00 76.44 180 GLN A C 1
ATOM 1367 O O . GLN A 1 180 ? 25.539 -9.853 -4.961 1.00 76.44 180 GLN A O 1
ATOM 1372 N N . VAL A 1 181 ? 24.951 -8.531 -6.683 1.00 80.44 181 VAL A N 1
ATOM 1373 C CA . VAL A 1 181 ? 23.505 -8.684 -6.492 1.00 80.44 181 VAL A CA 1
ATOM 1374 C C . VAL A 1 181 ? 22.957 -9.687 -7.495 1.00 80.44 181 VAL A C 1
ATOM 1376 O O . VAL A 1 181 ? 22.855 -9.408 -8.687 1.00 80.44 181 VAL A O 1
ATOM 1379 N N . ASP A 1 182 ? 22.550 -10.855 -7.000 1.00 85.06 182 ASP A N 1
ATOM 1380 C CA . ASP A 1 182 ? 21.863 -11.840 -7.827 1.00 85.06 182 ASP A CA 1
ATOM 1381 C C . ASP A 1 182 ? 20.413 -11.403 -8.083 1.00 85.06 182 ASP A C 1
ATOM 1383 O O . ASP A 1 182 ? 19.505 -11.620 -7.273 1.00 85.06 182 ASP A O 1
ATOM 1387 N N . LEU A 1 183 ? 20.194 -10.806 -9.256 1.00 86.50 183 LEU A N 1
ATOM 1388 C CA . LEU A 1 183 ? 18.884 -10.345 -9.717 1.00 86.50 183 LEU A CA 1
ATOM 1389 C C . LEU A 1 183 ? 17.832 -11.462 -9.798 1.00 86.50 183 LEU A C 1
ATOM 1391 O O . LEU A 1 183 ? 16.639 -11.164 -9.855 1.00 86.50 183 LEU A O 1
ATOM 1395 N N . SER A 1 184 ? 18.241 -12.734 -9.851 1.00 84.62 184 SER A N 1
ATOM 1396 C CA . SER A 1 184 ? 17.318 -13.865 -9.925 1.00 84.62 184 SER A CA 1
ATOM 1397 C C . SER A 1 184 ? 16.758 -14.244 -8.552 1.00 84.62 184 SER A C 1
ATOM 1399 O O . SER A 1 184 ? 15.558 -14.516 -8.457 1.00 84.62 184 SER A O 1
ATOM 1401 N N . GLN A 1 185 ? 17.587 -14.173 -7.508 1.00 85.62 185 GLN A N 1
ATOM 1402 C CA . GLN A 1 185 ? 17.266 -14.600 -6.142 1.00 85.62 185 GLN A CA 1
ATOM 1403 C C . GLN A 1 185 ? 16.710 -13.470 -5.274 1.00 85.62 185 GLN A C 1
ATOM 1405 O O . GLN A 1 185 ? 15.908 -13.716 -4.375 1.00 85.62 185 GLN A O 1
ATOM 1410 N N . GLU A 1 186 ? 17.110 -12.226 -5.536 1.00 88.44 186 GLU A N 1
ATOM 1411 C CA . GLU A 1 186 ? 16.699 -11.095 -4.708 1.00 88.44 186 GLU A CA 1
ATOM 1412 C C . GLU A 1 186 ? 15.250 -10.666 -4.959 1.00 88.44 186 GLU A C 1
ATOM 1414 O O . GLU A 1 186 ? 14.710 -10.747 -6.071 1.00 88.44 186 GLU A O 1
ATOM 1419 N N . SER A 1 187 ? 14.602 -10.169 -3.904 1.00 90.38 187 SER A N 1
ATOM 1420 C CA . SER A 1 187 ? 13.241 -9.650 -4.022 1.00 90.38 187 SER A CA 1
ATOM 1421 C C . SER A 1 187 ? 13.218 -8.397 -4.910 1.00 90.38 187 SER A C 1
ATOM 1423 O O . SER A 1 187 ? 14.167 -7.605 -4.872 1.00 90.38 187 SER A O 1
ATOM 1425 N N . PRO A 1 188 ? 12.137 -8.154 -5.681 1.00 89.88 188 PRO A N 1
ATOM 1426 C CA . PRO A 1 188 ? 12.019 -6.950 -6.509 1.00 89.88 188 PRO A CA 1
ATOM 1427 C C . PRO A 1 188 ? 12.265 -5.663 -5.716 1.00 89.88 188 PRO A C 1
ATOM 1429 O O . PRO A 1 188 ? 12.902 -4.731 -6.204 1.00 89.88 188 PRO A O 1
ATOM 1432 N N . SER A 1 189 ? 11.831 -5.658 -4.453 1.00 87.81 189 SER A N 1
ATOM 1433 C CA . SER A 1 189 ? 12.030 -4.553 -3.529 1.00 87.81 189 SER A CA 1
ATOM 1434 C C . SER A 1 189 ? 13.504 -4.315 -3.197 1.00 87.81 189 SER A C 1
ATOM 1436 O O . SER A 1 189 ? 13.938 -3.168 -3.219 1.00 87.81 189 SER A O 1
ATOM 1438 N N . ARG A 1 190 ? 14.296 -5.361 -2.934 1.00 90.06 190 ARG A N 1
ATOM 1439 C CA . ARG A 1 190 ? 15.740 -5.207 -2.693 1.00 90.06 190 ARG A CA 1
ATOM 1440 C C . ARG A 1 190 ? 16.497 -4.780 -3.940 1.00 90.06 190 ARG A C 1
ATOM 1442 O O . ARG A 1 190 ? 17.353 -3.908 -3.842 1.00 90.06 190 ARG A O 1
ATOM 1449 N N . ILE A 1 191 ? 16.154 -5.347 -5.097 1.00 91.38 191 ILE A N 1
ATOM 1450 C CA . ILE A 1 191 ? 16.767 -4.972 -6.376 1.00 91.38 191 ILE A CA 1
ATOM 1451 C C . ILE A 1 191 ? 16.555 -3.478 -6.635 1.00 91.38 191 ILE A C 1
ATOM 1453 O O . ILE A 1 191 ? 17.514 -2.759 -6.903 1.00 91.38 191 ILE A O 1
ATOM 1457 N N . LEU A 1 192 ? 15.318 -2.993 -6.484 1.00 90.19 192 LEU A N 1
ATOM 1458 C CA . LEU A 1 192 ? 15.002 -1.575 -6.629 1.00 90.19 192 LEU A CA 1
ATOM 1459 C C . LEU A 1 192 ? 15.784 -0.699 -5.642 1.00 90.19 192 LEU A C 1
ATOM 1461 O O . LEU A 1 192 ? 16.310 0.334 -6.047 1.00 90.19 192 LEU A O 1
ATOM 1465 N N . GLY A 1 193 ? 15.904 -1.119 -4.380 1.00 89.00 193 GLY A N 1
ATOM 1466 C CA . GLY A 1 193 ? 16.707 -0.421 -3.376 1.00 89.00 193 GLY A CA 1
ATOM 1467 C C . GLY A 1 193 ? 18.164 -0.250 -3.813 1.00 89.00 193 GLY A C 1
ATOM 1468 O O . GLY A 1 193 ? 18.682 0.865 -3.793 1.00 89.00 193 GLY A O 1
ATOM 1469 N N . SER A 1 194 ? 18.799 -1.322 -4.289 1.00 90.44 194 SER A N 1
ATOM 1470 C CA . SER A 1 194 ? 20.187 -1.282 -4.764 1.00 90.44 194 SER A CA 1
ATOM 1471 C C . SER A 1 194 ? 20.357 -0.408 -6.013 1.00 90.44 194 SER A C 1
ATOM 1473 O O . SER A 1 194 ? 21.332 0.336 -6.111 1.00 90.44 194 SER A O 1
ATOM 1475 N N . ILE A 1 195 ? 19.389 -0.436 -6.940 1.00 90.75 195 ILE A N 1
ATOM 1476 C CA . ILE A 1 195 ? 19.362 0.453 -8.115 1.00 90.75 195 ILE A CA 1
ATOM 1477 C C . ILE A 1 195 ? 19.295 1.908 -7.669 1.00 90.75 195 ILE A C 1
ATOM 1479 O O . ILE A 1 195 ? 20.109 2.717 -8.105 1.00 90.75 195 ILE A O 1
ATOM 1483 N N . ILE A 1 196 ? 18.357 2.234 -6.775 1.00 87.31 196 ILE A N 1
ATOM 1484 C CA . ILE A 1 196 ? 18.191 3.576 -6.215 1.00 87.31 196 ILE A CA 1
ATOM 1485 C C . ILE A 1 196 ? 19.500 4.048 -5.580 1.00 87.31 196 ILE A C 1
ATOM 1487 O O . ILE A 1 196 ? 19.944 5.159 -5.869 1.00 87.31 196 ILE A O 1
ATOM 1491 N N . THR A 1 197 ? 20.154 3.214 -4.770 1.00 87.75 197 THR A N 1
ATOM 1492 C CA . THR A 1 197 ? 21.451 3.544 -4.167 1.00 87.75 197 THR A CA 1
ATOM 1493 C C . THR A 1 197 ? 22.516 3.829 -5.229 1.00 87.75 197 THR A C 1
ATOM 1495 O O . THR A 1 197 ? 23.210 4.839 -5.118 1.00 87.75 197 THR A O 1
ATOM 1498 N N . ALA A 1 198 ? 22.604 3.011 -6.283 1.00 87.25 198 ALA A N 1
ATOM 1499 C CA . ALA A 1 198 ? 23.585 3.181 -7.356 1.00 87.25 198 ALA A CA 1
ATOM 1500 C C . ALA A 1 198 ? 23.400 4.491 -8.145 1.00 87.25 198 ALA A C 1
ATOM 1502 O O . ALA A 1 198 ? 24.379 5.125 -8.537 1.00 87.25 198 ALA A O 1
ATOM 1503 N N . ILE A 1 199 ? 22.155 4.930 -8.352 1.00 85.81 199 ILE A N 1
ATOM 1504 C CA . ILE A 1 199 ? 21.846 6.113 -9.172 1.00 85.81 199 ILE A CA 1
ATOM 1505 C C . ILE A 1 199 ? 21.615 7.401 -8.363 1.00 85.81 199 ILE A C 1
ATOM 1507 O O . ILE A 1 199 ? 21.556 8.483 -8.947 1.00 85.81 199 ILE A O 1
ATOM 1511 N N . SER A 1 200 ? 21.506 7.326 -7.032 1.00 77.50 200 SER A N 1
ATOM 1512 C CA . SER A 1 200 ? 21.202 8.483 -6.168 1.00 77.50 200 SER A CA 1
ATOM 1513 C C . SER A 1 200 ? 22.196 9.637 -6.344 1.00 77.50 200 SER A C 1
ATOM 1515 O O . SER A 1 200 ? 21.791 10.796 -6.418 1.00 77.50 200 SER A O 1
ATOM 1517 N N . GLY A 1 201 ? 23.490 9.335 -6.497 1.00 74.81 201 GLY A N 1
ATOM 1518 C CA . GLY A 1 201 ? 24.516 10.357 -6.738 1.00 74.81 201 GLY A CA 1
ATOM 1519 C C . GLY A 1 201 ? 24.333 11.110 -8.062 1.00 74.81 201 GLY A C 1
ATOM 1520 O O . GLY A 1 201 ? 24.630 12.299 -8.141 1.00 74.81 201 GLY A O 1
ATOM 1521 N N . ALA A 1 202 ? 23.775 10.458 -9.087 1.00 77.56 202 ALA A N 1
ATOM 1522 C CA . ALA A 1 202 ? 23.511 11.077 -10.384 1.00 77.56 202 ALA A CA 1
ATOM 1523 C C . ALA A 1 202 ? 22.279 12.001 -10.367 1.00 77.56 202 ALA A C 1
ATOM 1525 O O . ALA A 1 202 ? 22.217 12.936 -11.162 1.00 77.56 202 ALA A O 1
ATOM 1526 N N . PHE A 1 203 ? 21.323 11.782 -9.454 1.00 68.75 203 PHE A N 1
ATOM 1527 C CA . PHE A 1 203 ? 20.187 12.692 -9.254 1.00 68.75 203 PHE A CA 1
ATOM 1528 C C . PHE A 1 203 ? 20.565 13.976 -8.509 1.00 68.75 203 PHE A C 1
ATOM 1530 O O . PHE A 1 203 ? 19.933 15.006 -8.734 1.00 68.75 203 PHE A O 1
ATOM 1537 N N . LEU A 1 204 ? 21.571 13.907 -7.633 1.00 65.62 204 LEU A N 1
ATOM 1538 C CA . LEU A 1 204 ? 22.056 15.034 -6.829 1.00 65.62 204 LEU A CA 1
ATOM 1539 C C . LEU A 1 204 ? 23.144 15.860 -7.534 1.00 65.62 204 LEU A C 1
ATOM 1541 O O . LEU A 1 204 ? 23.464 16.958 -7.088 1.00 65.62 204 LEU A O 1
ATOM 1545 N N . GLY A 1 205 ? 23.728 15.338 -8.615 1.00 63.19 205 GLY A N 1
ATOM 1546 C CA . GLY A 1 205 ? 24.767 16.021 -9.382 1.00 63.19 205 GLY A CA 1
ATOM 1547 C C . GLY A 1 205 ? 24.228 17.109 -10.319 1.00 63.19 205 GLY A C 1
ATOM 1548 O O . GLY A 1 205 ? 23.116 17.024 -10.833 1.00 63.19 205 GLY A O 1
ATOM 1549 N N . GLU A 1 206 ? 25.060 18.110 -10.618 1.00 68.69 206 GLU A N 1
ATOM 1550 C CA . GLU A 1 206 ? 24.710 19.231 -11.512 1.00 68.69 206 GLU A CA 1
ATOM 1551 C C . GLU A 1 206 ? 24.634 18.834 -12.999 1.00 68.69 206 GLU A C 1
ATOM 1553 O O . GLU A 1 206 ? 24.083 19.561 -13.831 1.00 68.69 206 GLU A O 1
ATOM 1558 N N . ASN A 1 207 ? 25.168 17.665 -13.371 1.00 81.94 207 ASN A N 1
ATOM 1559 C CA . ASN A 1 207 ? 25.181 17.236 -14.763 1.00 81.94 207 ASN A CA 1
ATOM 1560 C C . ASN A 1 207 ? 23.818 16.676 -15.197 1.00 81.94 207 ASN A C 1
ATOM 1562 O O . ASN A 1 207 ? 23.469 15.515 -14.963 1.00 81.94 207 ASN A O 1
ATOM 1566 N N . ARG A 1 208 ? 23.084 17.510 -15.936 1.00 80.38 208 ARG A N 1
ATOM 1567 C CA . ARG A 1 208 ? 21.753 17.212 -16.472 1.00 80.38 208 ARG A CA 1
ATOM 1568 C C . ARG A 1 208 ? 21.693 15.953 -17.346 1.00 80.38 208 ARG A C 1
ATOM 1570 O O . ARG A 1 208 ? 20.657 15.295 -17.350 1.00 80.38 208 ARG A O 1
ATOM 1577 N N . GLN A 1 209 ? 22.754 15.608 -18.080 1.00 81.06 209 GLN A N 1
ATOM 1578 C CA . GLN A 1 209 ? 22.777 14.407 -18.928 1.00 81.06 209 GLN A CA 1
ATOM 1579 C C . GLN A 1 209 ? 22.885 13.130 -18.087 1.00 81.06 209 GLN A C 1
ATOM 1581 O O . GLN A 1 209 ? 22.152 12.172 -18.328 1.00 81.06 209 GLN A O 1
ATOM 1586 N N . TYR A 1 210 ? 23.731 13.129 -17.051 1.00 82.44 210 TYR A N 1
ATOM 1587 C CA . TYR A 1 210 ? 23.819 11.999 -16.118 1.00 82.44 210 TYR A CA 1
ATOM 1588 C C . TYR A 1 210 ? 22.533 11.828 -15.307 1.00 82.44 210 TYR A C 1
ATOM 1590 O O . TYR A 1 210 ? 22.071 10.701 -15.146 1.00 82.44 210 TYR A O 1
ATOM 1598 N N . ALA A 1 211 ? 21.904 12.928 -14.884 1.00 79.44 211 ALA A N 1
ATOM 1599 C CA . ALA A 1 211 ? 20.612 12.885 -14.204 1.00 79.44 211 ALA A CA 1
ATOM 1600 C C . ALA A 1 211 ? 19.503 12.291 -15.094 1.00 79.44 211 ALA A C 1
ATOM 1602 O O . ALA A 1 211 ? 18.725 11.458 -14.636 1.00 79.44 211 ALA A O 1
ATOM 1603 N N . LYS A 1 212 ? 19.449 12.669 -16.381 1.00 81.56 212 LYS A N 1
ATOM 1604 C CA . LYS A 1 212 ? 18.505 12.087 -17.354 1.00 81.56 212 LYS A CA 1
ATOM 1605 C C . LYS A 1 212 ? 18.761 10.605 -17.610 1.00 81.56 212 LYS A C 1
ATOM 1607 O O . LYS A 1 212 ? 17.816 9.826 -17.676 1.00 81.56 212 LYS A O 1
ATOM 1612 N N . ARG A 1 213 ? 20.030 10.211 -17.743 1.00 86.88 213 ARG A N 1
ATOM 1613 C CA . ARG A 1 213 ? 20.409 8.803 -17.900 1.00 86.88 213 ARG A CA 1
ATOM 1614 C C . ARG A 1 213 ? 19.961 7.979 -16.693 1.00 86.88 213 ARG A C 1
ATOM 1616 O O . ARG A 1 213 ? 19.282 6.978 -16.877 1.00 86.88 213 ARG A O 1
ATOM 1623 N N . ALA A 1 214 ? 20.269 8.438 -15.481 1.00 86.19 214 ALA A N 1
ATOM 1624 C CA . ALA A 1 214 ? 19.842 7.805 -14.235 1.00 86.19 214 ALA A CA 1
ATOM 1625 C C . ALA A 1 214 ? 18.312 7.695 -14.124 1.00 86.19 214 ALA A C 1
ATOM 1627 O O . ALA A 1 214 ? 17.785 6.684 -13.668 1.00 86.19 214 ALA A O 1
ATOM 1628 N N . GLU A 1 215 ? 17.587 8.711 -14.587 1.00 83.44 215 GLU A N 1
ATOM 1629 C CA . GLU A 1 215 ? 16.126 8.705 -14.639 1.00 83.44 215 GLU A CA 1
ATOM 1630 C C . GLU A 1 215 ? 15.569 7.656 -15.610 1.00 83.44 215 GLU A C 1
ATOM 1632 O O . GLU A 1 215 ? 14.663 6.903 -15.251 1.00 83.44 215 GLU A O 1
ATOM 1637 N N . ASN A 1 216 ? 16.112 7.568 -16.823 1.00 87.06 216 ASN A N 1
ATOM 1638 C CA . ASN A 1 216 ? 15.699 6.553 -17.792 1.00 87.06 216 ASN A CA 1
ATOM 1639 C C . ASN A 1 216 ? 16.107 5.141 -17.352 1.00 87.06 216 ASN A C 1
ATOM 1641 O O . ASN A 1 216 ? 15.329 4.204 -17.523 1.00 87.06 216 ASN A O 1
ATOM 1645 N N . ASP A 1 217 ? 17.270 4.989 -16.719 1.00 89.50 217 ASP A N 1
ATOM 1646 C CA . ASP A 1 217 ? 17.708 3.731 -16.114 1.00 89.50 217 ASP A CA 1
ATOM 1647 C C . ASP A 1 217 ? 16.754 3.299 -14.989 1.00 89.50 217 ASP A C 1
ATOM 1649 O O . ASP A 1 217 ? 16.343 2.137 -14.946 1.00 89.50 217 ASP A O 1
ATOM 1653 N N . LEU A 1 218 ? 16.308 4.231 -14.138 1.00 87.94 218 LEU A N 1
ATOM 1654 C CA . LEU A 1 218 ? 15.284 3.970 -13.121 1.00 87.94 218 LEU A CA 1
ATOM 1655 C C . LEU A 1 218 ? 13.955 3.536 -13.752 1.00 87.94 218 LEU A C 1
ATOM 1657 O O . LEU A 1 218 ? 13.342 2.577 -13.292 1.00 87.94 218 LEU A O 1
ATOM 1661 N N . ARG A 1 219 ? 13.512 4.201 -14.823 1.00 86.88 219 ARG A N 1
ATOM 1662 C CA . ARG A 1 219 ? 12.268 3.859 -15.534 1.00 86.88 219 ARG A CA 1
ATOM 1663 C C . ARG A 1 219 ? 12.306 2.479 -16.169 1.00 86.88 219 ARG A C 1
ATOM 1665 O O . ARG A 1 219 ? 11.374 1.702 -15.978 1.00 86.88 219 ARG A O 1
ATOM 1672 N N . LEU A 1 220 ? 13.383 2.168 -16.888 1.00 89.56 220 LEU A N 1
ATOM 1673 C CA . LEU A 1 220 ? 13.602 0.855 -17.494 1.00 89.56 220 LEU A CA 1
ATOM 1674 C C . LEU A 1 220 ? 13.637 -0.238 -16.423 1.00 89.56 220 LEU A C 1
ATOM 1676 O O . LEU A 1 220 ? 13.028 -1.291 -16.597 1.00 89.56 220 LEU A O 1
ATOM 1680 N N . SER A 1 221 ? 14.286 0.045 -15.292 1.00 90.50 221 SER A N 1
ATOM 1681 C CA . SER A 1 221 ? 14.344 -0.860 -14.144 1.00 90.50 221 SER A CA 1
ATOM 1682 C C . SER A 1 221 ? 12.968 -1.111 -13.535 1.00 90.50 221 SER A C 1
ATOM 1684 O O . SER A 1 221 ? 12.595 -2.261 -13.330 1.00 90.50 221 SER A O 1
ATOM 1686 N N . ILE A 1 222 ? 12.187 -0.055 -13.283 1.00 89.44 222 ILE A N 1
ATOM 1687 C CA . ILE A 1 222 ? 10.818 -0.167 -12.763 1.00 89.44 222 ILE A CA 1
ATOM 1688 C C . ILE A 1 222 ? 9.941 -0.953 -13.742 1.00 89.44 222 ILE A C 1
ATOM 1690 O O . ILE A 1 222 ? 9.255 -1.881 -13.323 1.00 89.44 222 ILE A O 1
ATOM 1694 N N . ALA A 1 223 ? 9.997 -0.641 -15.041 1.00 86.88 223 ALA A N 1
ATOM 1695 C CA . ALA A 1 223 ? 9.235 -1.355 -16.063 1.00 86.88 223 ALA A CA 1
ATOM 1696 C C . ALA A 1 223 ? 9.589 -2.850 -16.098 1.00 86.88 223 ALA A C 1
ATOM 1698 O O . ALA A 1 223 ? 8.699 -3.696 -16.114 1.00 86.88 223 ALA A O 1
ATOM 1699 N N . TRP A 1 224 ? 10.879 -3.193 -16.038 1.00 91.56 224 TRP A N 1
ATOM 1700 C CA . TRP A 1 224 ? 11.322 -4.585 -15.973 1.00 91.56 224 TRP A CA 1
ATOM 1701 C C . TRP A 1 224 ? 10.863 -5.289 -14.688 1.00 91.56 224 TRP A C 1
ATOM 1703 O O . TRP A 1 224 ? 10.378 -6.418 -14.748 1.00 91.56 224 TRP A O 1
ATOM 1713 N N . LEU A 1 225 ? 10.958 -4.631 -13.529 1.00 90.12 225 LEU A N 1
ATOM 1714 C CA . LEU A 1 225 ? 10.509 -5.198 -12.256 1.00 90.12 225 LEU A CA 1
ATOM 1715 C C . LEU A 1 225 ? 8.997 -5.472 -12.251 1.00 90.12 225 LEU A C 1
ATOM 1717 O O . LEU A 1 225 ? 8.574 -6.535 -11.796 1.00 90.12 225 LEU A O 1
ATOM 1721 N N . LEU A 1 226 ? 8.192 -4.558 -12.793 1.00 86.62 226 LEU A N 1
ATOM 1722 C CA . LEU A 1 226 ? 6.742 -4.722 -12.891 1.00 86.62 226 LEU A CA 1
ATOM 1723 C C . LEU A 1 226 ? 6.364 -5.843 -13.873 1.00 86.62 226 LEU A C 1
ATOM 1725 O O . LEU A 1 226 ? 5.647 -6.765 -13.498 1.00 86.62 226 LEU A O 1
ATOM 1729 N N . GLU A 1 227 ? 6.892 -5.810 -15.099 1.00 85.56 227 GLU A N 1
ATOM 1730 C CA . GLU A 1 227 ? 6.472 -6.708 -16.188 1.00 85.56 227 GLU A CA 1
ATOM 1731 C C . GLU A 1 227 ? 7.108 -8.106 -16.124 1.00 85.56 227 GLU A C 1
ATOM 1733 O O . GLU A 1 227 ? 6.538 -9.083 -16.612 1.00 85.56 227 GLU A O 1
ATOM 1738 N N . ARG A 1 228 ? 8.325 -8.232 -15.574 1.00 89.81 228 ARG A N 1
ATOM 1739 C CA . ARG A 1 228 ? 9.091 -9.496 -15.586 1.00 89.81 228 ARG A CA 1
ATOM 1740 C C . ARG A 1 228 ? 9.299 -10.119 -14.220 1.00 89.81 228 ARG A C 1
ATOM 1742 O O . ARG A 1 228 ? 9.510 -11.327 -14.146 1.00 89.81 228 ARG A O 1
ATOM 1749 N N . ARG A 1 229 ? 9.245 -9.327 -13.150 1.00 87.56 229 ARG A N 1
ATOM 1750 C CA . ARG A 1 229 ? 9.417 -9.809 -11.772 1.00 87.56 229 ARG A CA 1
ATOM 1751 C C . ARG A 1 229 ? 8.136 -9.704 -10.941 1.00 87.56 229 ARG A C 1
ATOM 1753 O O . ARG A 1 229 ? 8.186 -10.047 -9.764 1.00 87.56 229 ARG A O 1
ATOM 1760 N N . ASN A 1 230 ? 7.017 -9.280 -11.545 1.00 85.06 230 ASN A N 1
ATOM 1761 C CA . ASN A 1 230 ? 5.721 -9.080 -10.887 1.00 85.06 230 ASN A CA 1
ATOM 1762 C C . ASN A 1 230 ? 5.853 -8.270 -9.589 1.00 85.06 230 ASN A C 1
ATOM 1764 O O . ASN A 1 230 ? 5.293 -8.637 -8.555 1.00 85.06 230 ASN A O 1
ATOM 1768 N N . ALA A 1 231 ? 6.668 -7.214 -9.619 1.00 86.00 231 ALA A N 1
ATOM 1769 C CA . ALA A 1 231 ? 6.866 -6.362 -8.460 1.00 86.00 231 ALA A CA 1
ATOM 1770 C C . ALA A 1 231 ? 5.548 -5.701 -8.049 1.00 86.00 231 ALA A C 1
ATOM 1772 O O . ALA A 1 231 ? 4.775 -5.258 -8.900 1.00 86.00 231 ALA A O 1
ATOM 1773 N N . ASP A 1 232 ? 5.317 -5.601 -6.742 1.00 83.56 232 ASP A N 1
ATOM 1774 C CA . ASP A 1 232 ? 4.155 -4.889 -6.238 1.00 83.56 232 ASP A CA 1
ATOM 1775 C C . ASP A 1 232 ? 4.295 -3.382 -6.505 1.00 83.56 232 ASP A C 1
ATOM 1777 O O . ASP A 1 232 ? 5.290 -2.750 -6.138 1.00 83.56 232 ASP A O 1
ATOM 1781 N N . VAL A 1 233 ? 3.287 -2.799 -7.157 1.00 78.69 233 VAL A N 1
ATOM 1782 C CA . VAL A 1 233 ? 3.290 -1.389 -7.572 1.00 78.69 233 VAL A CA 1
ATOM 1783 C C . VAL A 1 233 ? 3.357 -0.473 -6.348 1.00 78.69 233 VAL A C 1
ATOM 1785 O O . VAL A 1 233 ? 4.044 0.552 -6.379 1.00 78.69 233 VAL A O 1
ATOM 1788 N N . THR A 1 234 ? 2.689 -0.852 -5.256 1.00 75.75 234 THR A N 1
ATOM 1789 C CA . THR A 1 234 ? 2.694 -0.104 -3.993 1.00 75.75 234 THR A CA 1
ATOM 1790 C C . THR A 1 234 ? 4.065 -0.100 -3.325 1.00 75.75 234 THR A C 1
ATOM 1792 O O . THR A 1 234 ? 4.528 0.963 -2.903 1.00 75.75 234 THR A O 1
ATOM 1795 N N . ASP A 1 235 ? 4.751 -1.242 -3.277 1.00 79.94 235 ASP A N 1
ATOM 1796 C CA . ASP A 1 235 ? 6.115 -1.339 -2.745 1.00 79.94 235 ASP A CA 1
ATOM 1797 C C . ASP A 1 235 ? 7.137 -0.561 -3.587 1.00 79.94 235 ASP A C 1
ATOM 1799 O O . ASP A 1 235 ? 7.993 0.144 -3.038 1.00 79.94 235 ASP A O 1
ATOM 1803 N N . VAL A 1 236 ? 7.040 -0.646 -4.919 1.00 80.50 236 VAL A N 1
ATOM 1804 C CA . VAL A 1 236 ? 7.894 0.117 -5.845 1.00 80.50 236 VAL A CA 1
ATOM 1805 C C . VAL A 1 236 ? 7.714 1.615 -5.616 1.00 80.50 236 VAL A C 1
ATOM 1807 O O . VAL A 1 236 ? 8.693 2.351 -5.464 1.00 80.50 236 VAL A O 1
ATOM 1810 N N . ALA A 1 237 ? 6.467 2.074 -5.523 1.00 74.94 237 ALA A N 1
ATOM 1811 C CA . ALA A 1 237 ? 6.178 3.471 -5.258 1.00 74.94 237 ALA A CA 1
ATOM 1812 C C . ALA A 1 237 ? 6.663 3.914 -3.877 1.00 74.94 237 ALA A C 1
ATOM 1814 O O . ALA A 1 237 ? 7.278 4.967 -3.766 1.00 74.94 237 ALA A O 1
ATOM 1815 N N . ALA A 1 238 ? 6.487 3.107 -2.829 1.00 72.44 238 ALA A N 1
ATOM 1816 C CA . ALA A 1 238 ? 6.972 3.455 -1.495 1.00 72.44 238 ALA A CA 1
ATOM 1817 C C . ALA A 1 238 ? 8.495 3.682 -1.457 1.00 72.44 238 ALA A C 1
ATOM 1819 O O . ALA A 1 238 ? 8.970 4.568 -0.744 1.00 72.44 238 ALA A O 1
ATOM 1820 N N . GLN A 1 239 ? 9.269 2.915 -2.228 1.00 77.12 239 GLN A N 1
ATOM 1821 C CA . GLN A 1 239 ? 10.724 3.074 -2.287 1.00 77.12 239 GLN A CA 1
ATOM 1822 C C . GLN A 1 239 ? 11.164 4.280 -3.110 1.00 77.12 239 GLN A C 1
ATOM 1824 O O . GLN A 1 239 ? 12.037 5.028 -2.677 1.00 77.12 239 GLN A O 1
ATOM 1829 N N . VAL A 1 240 ? 10.539 4.503 -4.264 1.00 73.44 240 VAL A N 1
ATOM 1830 C CA . VAL A 1 240 ? 10.865 5.650 -5.119 1.00 73.44 240 VAL A CA 1
ATOM 1831 C C . VAL A 1 240 ? 10.338 6.957 -4.511 1.00 73.44 240 VAL A C 1
ATOM 1833 O O . VAL A 1 240 ? 10.928 8.012 -4.708 1.00 73.44 240 VAL A O 1
ATOM 1836 N N . HIS A 1 241 ? 9.283 6.906 -3.695 1.00 67.44 241 HIS A N 1
ATOM 1837 C CA . HIS A 1 241 ? 8.724 8.062 -2.995 1.00 67.44 241 HIS A CA 1
ATOM 1838 C C . HIS A 1 241 ? 9.724 8.742 -2.078 1.00 67.44 241 HIS A C 1
ATOM 1840 O O . HIS A 1 241 ? 9.781 9.971 -2.046 1.00 67.44 241 HIS A O 1
ATOM 1846 N N . ARG A 1 242 ? 10.549 7.949 -1.386 1.00 66.31 242 ARG A N 1
ATOM 1847 C CA . ARG A 1 242 ? 11.622 8.454 -0.521 1.00 66.31 242 ARG A CA 1
ATOM 1848 C C . ARG A 1 242 ? 12.597 9.369 -1.264 1.00 66.31 242 ARG A C 1
ATOM 1850 O O . ARG A 1 242 ? 13.298 10.136 -0.619 1.00 66.31 242 ARG A O 1
ATOM 1857 N N . LEU A 1 243 ? 12.626 9.304 -2.595 1.00 63.09 243 LEU A N 1
ATOM 1858 C CA . LEU A 1 243 ? 13.429 10.178 -3.440 1.00 63.09 243 LEU A CA 1
ATOM 1859 C C . LEU A 1 243 ? 12.688 11.454 -3.892 1.00 63.09 243 LEU A C 1
ATOM 1861 O O . LEU A 1 243 ? 13.365 12.376 -4.339 1.00 63.09 243 LEU A O 1
ATOM 1865 N N . PHE A 1 244 ? 11.342 11.532 -3.832 1.00 56.56 244 PHE A N 1
ATOM 1866 C CA . PHE A 1 244 ? 10.579 12.510 -4.641 1.00 56.56 244 PHE A CA 1
ATOM 1867 C C . PHE A 1 244 ? 9.294 13.184 -4.062 1.00 56.56 244 PHE A C 1
ATOM 1869 O O . PHE A 1 244 ? 8.902 14.177 -4.653 1.00 56.56 244 PHE A O 1
ATOM 1876 N N . VAL A 1 245 ? 8.650 12.695 -2.985 1.00 47.88 245 VAL A N 1
ATOM 1877 C CA . VAL A 1 245 ? 7.454 13.194 -2.202 1.00 47.88 245 VAL A CA 1
ATOM 1878 C C . VAL A 1 245 ? 6.498 14.342 -2.678 1.00 47.88 245 VAL A C 1
ATOM 1880 O O . VAL A 1 245 ? 6.933 15.407 -3.095 1.00 47.88 245 VAL A O 1
ATOM 1883 N N . GLY A 1 246 ? 5.172 14.178 -2.416 1.00 43.19 246 GLY A N 1
ATOM 1884 C CA . GLY A 1 246 ? 4.031 15.148 -2.514 1.00 43.19 246 GLY A CA 1
ATOM 1885 C C . GLY A 1 246 ? 2.681 14.747 -3.226 1.00 43.19 246 GLY A C 1
ATOM 1886 O O . GLY A 1 246 ? 2.597 14.882 -4.438 1.00 43.19 246 GLY A O 1
ATOM 1887 N N . ALA A 1 247 ? 1.641 14.341 -2.454 1.00 38.75 247 ALA A N 1
ATOM 1888 C CA . ALA A 1 247 ? 0.142 14.373 -2.597 1.00 38.75 247 ALA A CA 1
ATOM 1889 C C . ALA A 1 247 ? -0.728 13.681 -3.713 1.00 38.75 247 ALA A C 1
ATOM 1891 O O . ALA A 1 247 ? -0.384 13.592 -4.882 1.00 38.75 247 ALA A O 1
ATOM 1892 N N . GLU A 1 248 ? -1.931 13.278 -3.248 1.00 40.03 248 GLU A N 1
ATOM 1893 C CA . GLU A 1 248 ? -3.039 12.351 -3.627 1.00 40.03 248 GLU A CA 1
ATOM 1894 C C . GLU A 1 248 ? -3.745 12.302 -5.011 1.00 40.03 248 GLU A C 1
ATOM 1896 O O . GLU A 1 248 ? -3.917 13.282 -5.735 1.00 40.03 248 GLU A O 1
ATOM 1901 N N . GLY A 1 249 ? -4.315 11.116 -5.297 1.00 55.62 249 GLY A N 1
ATOM 1902 C CA . GLY A 1 249 ? -5.324 10.829 -6.335 1.00 55.62 249 GLY A CA 1
ATOM 1903 C C . GLY A 1 249 ? -5.031 9.542 -7.124 1.00 55.62 249 GLY A C 1
ATOM 1904 O O . GLY A 1 249 ? -3.873 9.174 -7.222 1.00 55.62 249 GLY A O 1
ATOM 1905 N N . ASP A 1 250 ? -6.051 8.889 -7.704 1.00 58.97 250 ASP A N 1
ATOM 1906 C CA . ASP A 1 250 ? -5.999 7.542 -8.332 1.00 58.97 250 ASP A CA 1
ATOM 1907 C C . ASP A 1 250 ? -4.661 7.182 -9.000 1.00 58.97 250 ASP A C 1
ATOM 1909 O O . ASP A 1 250 ? -4.292 7.727 -10.043 1.00 58.97 250 ASP A O 1
ATOM 1913 N N . VAL A 1 251 ? -3.914 6.291 -8.351 1.00 53.84 251 VAL A N 1
ATOM 1914 C CA . VAL A 1 251 ? -2.458 6.335 -8.422 1.00 53.84 251 VAL A CA 1
ATOM 1915 C C . VAL A 1 251 ? -1.822 5.161 -9.149 1.00 53.84 251 VAL A C 1
ATOM 1917 O O . VAL A 1 251 ? -0.782 5.309 -9.786 1.00 53.84 251 VAL A O 1
ATOM 1920 N N . GLU A 1 252 ? -2.437 3.986 -9.086 1.00 57.44 252 GLU A N 1
ATOM 1921 C CA . GLU A 1 252 ? -1.898 2.790 -9.729 1.00 57.44 252 GLU A CA 1
ATOM 1922 C C . GLU A 1 252 ? -1.901 2.953 -11.258 1.00 57.44 252 GLU A C 1
ATOM 1924 O O . GLU A 1 252 ? -0.899 2.693 -11.932 1.00 57.44 252 GLU A O 1
ATOM 1929 N N . GLY A 1 253 ? -2.995 3.507 -11.797 1.00 59.28 253 GLY A N 1
ATOM 1930 C CA . GLY A 1 253 ? -3.098 3.900 -13.200 1.00 59.28 253 GLY A CA 1
ATOM 1931 C C . GLY A 1 253 ? -2.132 5.028 -13.565 1.00 59.28 253 GLY A C 1
ATOM 1932 O O . GLY A 1 253 ? -1.552 5.013 -14.649 1.00 59.28 253 GLY A O 1
ATOM 1933 N N . ARG A 1 254 ? -1.887 5.974 -12.650 1.00 56.88 254 ARG A N 1
ATOM 1934 C CA . ARG A 1 254 ? -0.930 7.063 -12.867 1.00 56.88 254 ARG A CA 1
ATOM 1935 C C . ARG A 1 254 ? 0.522 6.581 -12.851 1.00 56.88 254 ARG A C 1
ATOM 1937 O O . ARG A 1 254 ? 1.296 7.129 -13.624 1.00 56.88 254 ARG A O 1
ATOM 1944 N N . VAL A 1 255 ? 0.920 5.571 -12.056 1.00 62.78 255 VAL A N 1
ATOM 1945 C CA . VAL A 1 255 ? 2.327 5.092 -12.046 1.00 62.78 255 VAL A CA 1
ATOM 1946 C C . VAL A 1 255 ? 2.603 4.390 -13.352 1.00 62.78 255 VAL A C 1
ATOM 1948 O O . VAL A 1 255 ? 3.575 4.716 -14.028 1.00 62.78 255 VAL A O 1
ATOM 1951 N N . ARG A 1 256 ? 1.699 3.490 -13.752 1.00 64.19 256 ARG A N 1
ATOM 1952 C CA . ARG A 1 256 ? 1.776 2.836 -15.058 1.00 64.19 256 ARG A CA 1
ATOM 1953 C C . ARG A 1 256 ? 1.770 3.867 -16.185 1.00 64.19 256 ARG A C 1
ATOM 1955 O O . ARG A 1 256 ? 2.577 3.763 -17.102 1.00 64.19 256 ARG A O 1
ATOM 1962 N N . LYS A 1 257 ? 0.939 4.914 -16.079 1.00 62.03 257 LYS A N 1
ATOM 1963 C CA . LYS A 1 257 ? 0.917 6.016 -17.045 1.00 62.03 257 LYS A CA 1
ATOM 1964 C C . LYS A 1 257 ? 2.219 6.816 -17.046 1.00 62.03 257 LYS A C 1
ATOM 1966 O O . LYS A 1 257 ? 2.731 7.048 -18.126 1.00 62.03 257 LYS A O 1
ATOM 1971 N N . ALA A 1 258 ? 2.804 7.171 -15.908 1.00 64.12 258 ALA A N 1
ATOM 1972 C CA . ALA A 1 258 ? 4.049 7.938 -15.823 1.00 64.12 258 ALA A CA 1
ATOM 1973 C C . ALA A 1 258 ? 5.273 7.145 -16.320 1.00 64.12 258 ALA A C 1
ATOM 1975 O O . ALA A 1 258 ? 6.147 7.680 -17.005 1.00 64.12 258 ALA A O 1
ATOM 1976 N N . VAL A 1 259 ? 5.282 5.838 -16.042 1.00 65.56 259 VAL A N 1
ATOM 1977 C CA . VAL A 1 259 ? 6.181 4.836 -16.636 1.00 65.56 259 VAL A CA 1
ATOM 1978 C C . VAL A 1 259 ? 5.836 4.602 -18.119 1.00 65.56 259 VAL A C 1
ATOM 1980 O O . VAL A 1 259 ? 6.565 3.930 -18.815 1.00 65.56 259 VAL A O 1
ATOM 1983 N N . SER A 1 260 ? 4.778 5.177 -18.684 1.00 64.94 260 SER A N 1
ATOM 1984 C CA . SER A 1 260 ? 4.513 5.113 -20.134 1.00 64.94 260 SER A CA 1
ATOM 1985 C C . SER A 1 260 ? 4.678 6.462 -20.842 1.00 64.94 260 SER A C 1
ATOM 1987 O O . SER A 1 260 ? 5.026 6.514 -22.013 1.00 64.94 260 SER A O 1
ATOM 1989 N N . THR A 1 261 ? 4.477 7.583 -20.153 1.00 65.75 261 THR A N 1
ATOM 1990 C CA . THR A 1 261 ? 4.573 8.931 -20.728 1.00 65.75 261 THR A CA 1
ATOM 1991 C C . THR A 1 261 ? 5.993 9.480 -20.657 1.00 65.75 261 THR A C 1
ATOM 1993 O O . THR A 1 261 ? 6.353 10.346 -21.449 1.00 65.75 261 THR A O 1
ATOM 1996 N N . GLY A 1 262 ? 6.831 8.978 -19.739 1.00 58.41 262 GLY A N 1
ATOM 1997 C CA . GLY A 1 262 ? 8.235 9.381 -19.634 1.00 58.41 262 GLY A CA 1
ATOM 1998 C C . GLY A 1 262 ? 8.445 10.817 -19.138 1.00 58.41 262 GLY A C 1
ATOM 1999 O O . GLY A 1 262 ? 9.521 11.378 -19.344 1.00 58.41 262 GLY A O 1
ATOM 2000 N N . SER A 1 263 ? 7.447 11.427 -18.488 1.00 68.25 263 SER A N 1
ATOM 2001 C CA . SER A 1 263 ? 7.584 12.747 -17.862 1.00 68.25 263 SER A CA 1
ATOM 2002 C C . SER A 1 263 ? 8.045 12.620 -16.408 1.00 68.25 263 SER A C 1
ATOM 2004 O O . SER A 1 263 ? 7.436 11.913 -15.602 1.00 68.25 263 SER A O 1
ATOM 2006 N N . LYS A 1 264 ? 9.140 13.309 -16.052 1.00 64.19 264 LYS A N 1
ATOM 2007 C CA . LYS A 1 264 ? 9.732 13.289 -14.702 1.00 64.19 264 LYS A CA 1
ATOM 2008 C C . LYS A 1 264 ? 8.741 13.756 -13.642 1.00 64.19 264 LYS A C 1
ATOM 2010 O O . LYS A 1 264 ? 8.537 13.071 -12.646 1.00 64.19 264 LYS A O 1
ATOM 2015 N N . ALA A 1 265 ? 8.119 14.908 -13.889 1.00 64.31 265 ALA A N 1
ATOM 2016 C CA . ALA A 1 265 ? 7.188 15.540 -12.963 1.00 64.31 265 ALA A CA 1
ATOM 2017 C C . ALA A 1 265 ? 5.953 14.660 -12.715 1.00 64.31 265 ALA A C 1
ATOM 2019 O O . ALA A 1 265 ? 5.480 14.568 -11.586 1.00 64.31 265 ALA A O 1
ATOM 2020 N N . GLU A 1 266 ? 5.477 13.952 -13.745 1.00 64.94 266 GLU A N 1
ATOM 2021 C CA . GLU A 1 266 ? 4.351 13.021 -13.611 1.00 64.94 266 GLU A CA 1
ATOM 2022 C C . GLU A 1 266 ? 4.723 11.798 -12.772 1.00 64.94 266 GLU A C 1
ATOM 2024 O O . GLU A 1 266 ? 3.946 11.393 -11.910 1.00 64.94 266 GLU A O 1
ATOM 2029 N N . LEU A 1 267 ? 5.919 11.233 -12.969 1.00 66.25 267 LEU A N 1
ATOM 2030 C CA . LEU A 1 267 ? 6.400 10.103 -12.171 1.00 66.25 267 LEU A CA 1
ATOM 2031 C C . LEU A 1 267 ? 6.546 10.488 -10.694 1.00 66.25 267 LEU A C 1
ATOM 2033 O O . LEU A 1 267 ? 6.089 9.755 -9.821 1.00 66.25 267 LEU A O 1
ATOM 2037 N N . GLN A 1 268 ? 7.120 11.661 -10.421 1.00 64.44 268 GLN A N 1
ATOM 2038 C CA . GLN A 1 268 ? 7.318 12.183 -9.067 1.00 64.44 268 GLN A CA 1
ATOM 2039 C C . GLN A 1 268 ? 5.990 12.429 -8.338 1.00 64.44 268 GLN A C 1
ATOM 2041 O O . GLN A 1 268 ? 5.772 11.865 -7.265 1.00 64.44 268 GLN A O 1
ATOM 2046 N N . ALA A 1 269 ? 5.080 13.200 -8.945 1.00 60.19 269 ALA A N 1
ATOM 2047 C CA . ALA A 1 269 ? 3.774 13.515 -8.361 1.00 60.19 269 ALA A CA 1
ATOM 2048 C C . ALA A 1 269 ? 2.943 12.252 -8.094 1.00 60.19 269 ALA A C 1
ATOM 2050 O O . ALA A 1 269 ? 2.252 12.120 -7.088 1.00 60.19 269 ALA A O 1
ATOM 2051 N N . THR A 1 270 ? 3.045 11.271 -8.983 1.00 63.59 270 THR A N 1
ATOM 2052 C CA . THR A 1 270 ? 2.292 10.033 -8.846 1.00 63.59 270 THR A CA 1
ATOM 2053 C C . THR A 1 270 ? 2.791 9.168 -7.696 1.00 63.59 270 THR A C 1
ATOM 2055 O O . THR A 1 270 ? 2.013 8.657 -6.897 1.00 63.59 270 THR A O 1
ATOM 2058 N N . ILE A 1 271 ? 4.099 8.960 -7.619 1.00 64.12 271 ILE A N 1
ATOM 2059 C CA . ILE A 1 271 ? 4.689 8.088 -6.607 1.00 64.12 271 ILE A CA 1
ATOM 2060 C C . ILE A 1 271 ? 4.387 8.613 -5.198 1.00 64.12 271 ILE A C 1
ATOM 2062 O O . ILE A 1 271 ? 4.161 7.845 -4.263 1.00 64.12 271 ILE A O 1
ATOM 2066 N N . ALA A 1 272 ? 4.293 9.929 -5.076 1.00 62.12 272 ALA A N 1
ATOM 2067 C CA . ALA A 1 272 ? 3.848 10.588 -3.875 1.00 62.12 272 ALA A CA 1
ATOM 2068 C C . ALA A 1 272 ? 2.403 10.364 -3.464 1.00 62.12 272 ALA A C 1
ATOM 2070 O O . ALA A 1 272 ? 2.136 10.108 -2.287 1.00 62.12 272 ALA A O 1
ATOM 2071 N N . ALA A 1 273 ? 1.483 10.406 -4.415 1.00 60.31 273 ALA A N 1
ATOM 2072 C CA . ALA A 1 273 ? 0.096 10.080 -4.143 1.00 60.31 273 ALA A CA 1
ATOM 2073 C C . ALA A 1 273 ? -0.065 8.643 -3.595 1.00 60.31 273 ALA A C 1
ATOM 2075 O O . ALA A 1 273 ? -0.879 8.426 -2.698 1.00 60.31 273 ALA A O 1
ATOM 2076 N N . LEU A 1 274 ? 0.736 7.671 -4.067 1.00 64.88 274 LEU A N 1
ATOM 2077 C CA . LEU A 1 274 ? 0.631 6.256 -3.659 1.00 64.88 274 LEU A CA 1
ATOM 2078 C C . LEU A 1 274 ? 1.013 6.073 -2.199 1.00 64.88 274 LEU A C 1
ATOM 2080 O O . LEU A 1 274 ? 0.367 5.318 -1.475 1.00 64.88 274 LEU A O 1
ATOM 2084 N N . HIS A 1 275 ? 2.074 6.750 -1.771 1.00 63.97 275 HIS A N 1
ATOM 2085 C CA . HIS A 1 275 ? 2.538 6.637 -0.400 1.00 63.97 275 HIS A CA 1
ATOM 2086 C C . HIS A 1 275 ? 1.557 7.276 0.582 1.00 63.97 275 HIS A C 1
ATOM 2088 O O . HIS A 1 275 ? 1.236 6.652 1.586 1.00 63.97 275 HIS A O 1
ATOM 2094 N N . LEU A 1 276 ? 1.019 8.459 0.258 1.00 61.88 276 LEU A N 1
ATOM 2095 C CA . LEU A 1 276 ? 0.074 9.150 1.136 1.00 61.88 276 LEU A CA 1
ATOM 2096 C C . LEU A 1 276 ? -1.216 8.338 1.341 1.00 61.88 276 LEU A C 1
ATOM 2098 O O . LEU A 1 276 ? -1.687 8.196 2.467 1.00 61.88 276 LEU A O 1
ATOM 2102 N N . ILE A 1 277 ? -1.720 7.703 0.279 1.00 63.59 277 ILE A N 1
ATOM 2103 C CA . ILE A 1 277 ? -2.857 6.776 0.374 1.00 63.59 277 ILE A CA 1
ATOM 2104 C C . ILE A 1 277 ? -2.495 5.525 1.191 1.00 63.59 277 ILE A C 1
ATOM 2106 O O . ILE A 1 277 ? -3.294 5.071 2.008 1.00 63.59 277 ILE A O 1
ATOM 2110 N N . ASN A 1 278 ? -1.293 4.963 1.027 1.00 64.75 278 ASN A N 1
ATOM 2111 C CA . ASN A 1 278 ? -0.861 3.803 1.815 1.00 64.75 278 ASN A CA 1
ATOM 2112 C C . ASN A 1 278 ? -0.720 4.139 3.311 1.00 64.75 278 ASN A C 1
ATOM 2114 O O . ASN A 1 278 ? -1.098 3.335 4.164 1.00 64.75 278 ASN A O 1
ATOM 2118 N N . ASP A 1 279 ? -0.237 5.337 3.637 1.00 67.69 279 ASP A N 1
ATOM 2119 C CA . ASP A 1 279 ? -0.141 5.825 5.012 1.00 67.69 279 ASP A CA 1
ATOM 2120 C C . ASP A 1 279 ? -1.527 6.045 5.628 1.00 67.69 279 ASP A C 1
ATOM 2122 O O . ASP A 1 279 ? -1.766 5.604 6.753 1.00 67.69 279 ASP A O 1
ATOM 2126 N N . GLN A 1 280 ? -2.481 6.607 4.878 1.00 66.50 280 GLN A N 1
ATOM 2127 C CA . GLN A 1 280 ? -3.878 6.699 5.315 1.00 66.50 280 GLN A CA 1
ATOM 2128 C C . GLN A 1 280 ? -4.517 5.325 5.533 1.00 66.50 280 GLN A C 1
ATOM 2130 O O . GLN A 1 280 ? -5.185 5.111 6.541 1.00 66.50 280 GLN A O 1
ATOM 2135 N N . ILE A 1 281 ? -4.283 4.360 4.637 1.00 70.00 281 ILE A N 1
ATOM 2136 C CA . ILE A 1 281 ? -4.783 2.987 4.800 1.00 70.00 281 ILE A CA 1
ATOM 2137 C C . ILE A 1 281 ? -4.175 2.335 6.047 1.00 70.00 281 ILE A C 1
ATOM 2139 O O . ILE A 1 281 ? -4.874 1.632 6.778 1.00 70.00 281 ILE A O 1
ATOM 2143 N N . ARG A 1 282 ? -2.883 2.548 6.316 1.00 73.19 282 ARG A N 1
ATOM 2144 C CA . ARG A 1 282 ? -2.225 2.049 7.533 1.00 73.19 282 ARG A CA 1
ATOM 2145 C C . ARG A 1 282 ? -2.787 2.703 8.791 1.00 73.19 282 ARG A C 1
ATOM 2147 O O . ARG A 1 282 ? -3.065 1.979 9.744 1.00 73.19 282 ARG A O 1
ATOM 2154 N N . ALA A 1 283 ? -3.002 4.017 8.777 1.00 73.69 283 ALA A N 1
ATOM 2155 C CA . ALA A 1 283 ? -3.621 4.747 9.879 1.00 73.69 283 ALA A CA 1
ATOM 2156 C C . ALA A 1 283 ? -5.049 4.246 10.150 1.00 73.69 283 ALA A C 1
ATOM 2158 O O . ALA A 1 283 ? -5.350 3.852 11.272 1.00 73.69 283 ALA A O 1
ATOM 2159 N N . ALA A 1 284 ? -5.880 4.121 9.112 1.00 73.19 284 ALA A N 1
ATOM 2160 C CA . ALA A 1 284 ? -7.243 3.603 9.227 1.00 73.19 284 ALA A CA 1
ATOM 2161 C C . ALA A 1 284 ? -7.283 2.144 9.720 1.00 73.19 284 ALA A C 1
ATOM 2163 O O . ALA A 1 284 ? -8.152 1.761 10.504 1.00 73.19 284 ALA A O 1
ATOM 2164 N N . ARG A 1 285 ? -6.331 1.299 9.294 1.00 81.44 285 ARG A N 1
ATOM 2165 C CA . ARG A 1 285 ? -6.192 -0.069 9.826 1.00 81.44 285 ARG A CA 1
ATOM 2166 C C . ARG A 1 285 ? -5.832 -0.058 11.306 1.00 81.44 285 ARG A C 1
ATOM 2168 O O . ARG A 1 285 ? -6.410 -0.835 12.059 1.00 81.44 285 ARG A O 1
ATOM 2175 N N . HIS A 1 286 ? -4.902 0.806 11.705 1.00 88.31 286 HIS A N 1
ATOM 2176 C CA . HIS A 1 286 ? -4.502 0.945 13.097 1.00 88.31 286 HIS A CA 1
ATOM 2177 C C . HIS A 1 286 ? -5.670 1.414 13.971 1.00 88.31 286 HIS A C 1
ATOM 2179 O O . HIS A 1 286 ? -5.947 0.781 14.984 1.00 88.31 286 HIS A O 1
ATOM 2185 N N . GLU A 1 287 ? -6.401 2.441 13.540 1.00 87.69 287 GLU A N 1
ATOM 2186 C CA . GLU A 1 287 ? -7.585 2.962 14.231 1.00 87.69 287 GLU A CA 1
ATOM 2187 C C . GLU A 1 287 ? -8.665 1.885 14.389 1.00 87.69 287 GLU A C 1
ATOM 2189 O O . GLU A 1 287 ? -9.121 1.614 15.497 1.00 87.69 287 GLU A O 1
ATOM 2194 N N . ARG A 1 288 ? -8.978 1.147 13.318 1.00 88.31 288 ARG A N 1
ATOM 2195 C CA . ARG A 1 288 ? -9.907 0.008 13.380 1.00 88.31 288 ARG A CA 1
ATOM 2196 C C . ARG A 1 288 ? -9.449 -1.073 14.364 1.00 88.31 288 ARG A C 1
ATOM 2198 O O . ARG A 1 288 ? -10.272 -1.714 15.019 1.00 88.31 288 ARG A O 1
ATOM 2205 N N . ASP A 1 289 ? -8.151 -1.349 14.430 1.00 91.06 289 ASP A N 1
ATOM 2206 C CA . ASP A 1 289 ? -7.613 -2.357 15.340 1.00 91.06 289 ASP A CA 1
ATOM 2207 C C . ASP A 1 289 ? -7.635 -1.869 16.802 1.00 91.06 289 ASP A C 1
ATOM 2209 O O . ASP A 1 289 ? -7.857 -2.685 17.700 1.00 91.06 289 ASP A O 1
ATOM 2213 N N . VAL A 1 290 ? -7.489 -0.561 17.046 1.00 93.50 290 VAL A N 1
ATOM 2214 C CA . VAL A 1 290 ? -7.720 0.073 18.356 1.00 93.50 290 VAL A CA 1
ATOM 2215 C C . VAL A 1 290 ? -9.194 -0.035 18.748 1.00 93.50 290 VAL A C 1
ATOM 2217 O O . VAL A 1 290 ? -9.486 -0.594 19.804 1.00 93.50 290 VAL A O 1
ATOM 2220 N N . GLU A 1 291 ? -10.126 0.340 17.866 1.00 91.19 291 GLU A N 1
ATOM 2221 C CA . GLU A 1 291 ? -11.568 0.201 18.124 1.00 91.19 291 GLU A CA 1
ATOM 2222 C C . GLU A 1 291 ? -11.961 -1.247 18.452 1.00 91.19 291 GLU A C 1
ATOM 2224 O O . GLU A 1 291 ? -12.813 -1.506 19.302 1.00 91.19 291 GLU A O 1
ATOM 2229 N N . ARG A 1 292 ? -11.358 -2.232 17.774 1.00 93.50 292 ARG A N 1
ATOM 2230 C CA . ARG A 1 292 ? -11.612 -3.652 18.057 1.00 93.50 292 ARG A CA 1
ATOM 2231 C C . ARG A 1 292 ? -11.183 -4.048 19.466 1.00 93.50 292 ARG A C 1
ATOM 2233 O O . ARG A 1 292 ? -11.890 -4.837 20.093 1.00 93.50 292 ARG A O 1
ATOM 2240 N N . ARG A 1 293 ? -10.053 -3.526 19.951 1.00 93.56 293 ARG A N 1
ATOM 2241 C CA . ARG A 1 293 ? -9.584 -3.770 21.324 1.00 93.56 293 ARG A CA 1
ATOM 2242 C C . ARG A 1 293 ? -10.517 -3.112 22.329 1.00 93.56 293 ARG A C 1
ATOM 2244 O O . ARG A 1 293 ? -11.031 -3.809 23.194 1.00 93.56 293 ARG A O 1
ATOM 2251 N N . GLU A 1 294 ? -10.861 -1.844 22.125 1.00 93.81 294 GLU A N 1
ATOM 2252 C CA . GLU A 1 294 ? -11.794 -1.121 22.998 1.00 93.81 294 GLU A CA 1
ATOM 2253 C C . GLU A 1 294 ? -13.165 -1.805 23.074 1.00 93.81 294 GLU A C 1
ATOM 2255 O O . GLU A 1 294 ? -13.721 -1.983 24.157 1.00 93.81 294 GLU A O 1
ATOM 2260 N N . ARG A 1 295 ? -13.701 -2.283 21.941 1.00 93.12 295 ARG A N 1
ATOM 2261 C CA . ARG A 1 295 ? -14.946 -3.072 21.923 1.00 93.12 295 ARG A CA 1
ATOM 2262 C C . ARG A 1 295 ? -14.822 -4.374 22.713 1.00 93.12 295 ARG A C 1
ATOM 2264 O O . ARG A 1 295 ? -15.782 -4.773 23.371 1.00 93.12 295 ARG A O 1
ATOM 2271 N N . SER A 1 296 ? -13.677 -5.049 22.634 1.00 94.31 296 SER A N 1
ATOM 2272 C CA . SER A 1 296 ? -13.413 -6.271 23.401 1.00 94.31 296 SER A CA 1
ATOM 2273 C C . SER A 1 296 ? -13.341 -5.991 24.905 1.00 94.31 296 SER A C 1
ATOM 2275 O O . SER A 1 296 ? -13.916 -6.740 25.701 1.00 94.31 296 SER A O 1
ATOM 2277 N N . ASP A 1 297 ? -12.698 -4.893 25.294 1.00 94.38 297 ASP A N 1
ATOM 2278 C CA . ASP A 1 297 ? -12.549 -4.482 26.691 1.00 94.38 297 ASP A CA 1
ATOM 2279 C C . ASP A 1 297 ? -13.897 -4.064 27.291 1.00 94.38 297 ASP A C 1
ATOM 2281 O O . ASP A 1 297 ? -14.283 -4.547 28.358 1.00 94.38 297 ASP A O 1
ATOM 2285 N N . LEU A 1 298 ? -14.681 -3.259 26.562 1.00 94.69 298 LEU A N 1
ATOM 2286 C CA . LEU A 1 298 ? -16.039 -2.872 26.956 1.00 94.69 298 LEU A CA 1
ATOM 2287 C C . LEU A 1 298 ? -16.965 -4.081 27.096 1.00 94.69 298 LEU A C 1
ATOM 2289 O O . LEU A 1 298 ? -17.745 -4.153 28.045 1.00 94.69 298 LEU A O 1
ATOM 2293 N N . LYS A 1 299 ? -16.874 -5.051 26.178 1.00 95.88 299 LYS A N 1
ATOM 2294 C CA . LYS A 1 299 ? -17.650 -6.292 26.273 1.00 95.88 299 LYS A CA 1
ATOM 2295 C C . LYS A 1 299 ? -17.287 -7.074 27.536 1.00 95.88 299 LYS A C 1
ATOM 2297 O O . LYS A 1 299 ? -18.183 -7.492 28.261 1.00 95.88 299 LYS A O 1
ATOM 2302 N N . SER A 1 300 ? -15.994 -7.206 27.825 1.00 94.69 300 SER A N 1
ATOM 2303 C CA . SER A 1 300 ? -15.507 -7.903 29.021 1.00 94.69 300 SER A CA 1
ATOM 2304 C C . SER A 1 300 ? -15.966 -7.208 30.310 1.00 94.69 300 SER A C 1
ATOM 2306 O O . SER A 1 300 ? -16.418 -7.869 31.244 1.00 94.69 300 SER A O 1
ATOM 2308 N N . ALA A 1 301 ? -15.931 -5.871 30.348 1.00 95.00 301 ALA A N 1
ATOM 2309 C CA . ALA A 1 301 ? -16.443 -5.089 31.472 1.00 95.00 301 ALA A CA 1
ATOM 2310 C C . ALA A 1 301 ? -17.961 -5.264 31.660 1.00 95.00 301 ALA A C 1
ATOM 2312 O O . ALA A 1 301 ? -18.438 -5.417 32.786 1.00 95.00 301 ALA A O 1
ATOM 2313 N N . LEU A 1 302 ? -18.723 -5.283 30.563 1.00 96.25 302 LEU A N 1
ATOM 2314 C CA . LEU A 1 302 ? -20.172 -5.469 30.590 1.00 96.25 302 LEU A CA 1
ATOM 2315 C C . LEU A 1 302 ? -20.557 -6.873 31.070 1.00 96.25 302 LEU A C 1
ATOM 2317 O O . LEU A 1 302 ? -21.478 -7.011 31.876 1.00 96.25 302 LEU A O 1
ATOM 2321 N N . ASP A 1 303 ? -19.838 -7.903 30.628 1.00 95.75 303 ASP A N 1
ATOM 2322 C CA . ASP A 1 303 ? -20.046 -9.273 31.099 1.00 95.75 303 ASP A CA 1
ATOM 2323 C C . ASP A 1 303 ? -19.701 -9.404 32.597 1.00 95.75 303 ASP A C 1
ATOM 2325 O O . ASP A 1 303 ? -20.479 -9.991 33.353 1.00 95.75 303 ASP A O 1
ATOM 2329 N N . GLY A 1 304 ? -18.637 -8.743 33.071 1.00 95.38 304 GLY A N 1
ATOM 2330 C CA . GLY A 1 304 ? -18.316 -8.665 34.503 1.00 95.38 304 GLY A CA 1
ATOM 2331 C C . GLY A 1 304 ? -19.392 -7.954 35.339 1.00 95.38 304 GLY A C 1
ATOM 2332 O O . GLY A 1 304 ? -19.727 -8.398 36.441 1.00 95.38 304 GLY A O 1
ATOM 2333 N N . LEU A 1 305 ? -19.992 -6.878 34.814 1.00 95.38 305 LEU A N 1
ATOM 2334 C CA . LEU A 1 305 ? -21.120 -6.198 35.462 1.00 95.38 305 LEU A CA 1
ATOM 2335 C C . LEU A 1 305 ? -22.369 -7.081 35.510 1.00 95.38 305 LEU A C 1
ATOM 2337 O O . LEU A 1 305 ? -23.030 -7.132 36.545 1.00 95.38 305 LEU A O 1
ATOM 2341 N N . ARG A 1 306 ? -22.679 -7.814 34.434 1.00 95.69 306 ARG A N 1
ATOM 2342 C CA . ARG A 1 306 ? -23.797 -8.772 34.415 1.00 95.69 306 ARG A CA 1
ATOM 2343 C C . ARG A 1 306 ? -23.622 -9.868 35.457 1.00 95.69 306 ARG A C 1
ATOM 2345 O O . ARG A 1 306 ? -24.575 -10.193 36.158 1.00 95.69 306 ARG A O 1
ATOM 2352 N N . GLU A 1 307 ? -22.414 -10.403 35.594 1.00 96.06 307 GLU A N 1
ATOM 2353 C CA . GLU A 1 307 ? -22.113 -11.407 36.613 1.00 96.06 307 GLU A CA 1
ATOM 2354 C C . GLU A 1 307 ? -22.248 -10.836 38.032 1.00 96.06 307 GLU A C 1
ATOM 2356 O O . GLU A 1 307 ? -22.747 -11.508 38.937 1.00 96.06 307 GLU A O 1
ATOM 2361 N N . LYS A 1 308 ? -21.845 -9.578 38.250 1.00 96.12 308 LYS A N 1
ATOM 2362 C CA . LYS A 1 308 ? -22.067 -8.896 39.530 1.00 96.12 308 LYS A CA 1
ATOM 2363 C C . LYS A 1 308 ? -23.559 -8.722 39.826 1.00 96.12 308 LYS A C 1
ATOM 2365 O O . LYS A 1 308 ? -23.992 -9.097 40.906 1.00 96.12 308 LYS A O 1
ATOM 2370 N N . VAL A 1 309 ? -24.348 -8.255 38.857 1.00 96.38 309 VAL A N 1
ATOM 2371 C CA . VAL A 1 309 ? -25.809 -8.126 39.003 1.00 96.38 309 VAL A CA 1
ATOM 2372 C C . VAL A 1 309 ? -26.454 -9.478 39.305 1.00 96.38 309 VAL A C 1
ATOM 2374 O O . VAL A 1 309 ? -27.309 -9.557 40.181 1.00 96.38 309 VAL A O 1
ATOM 2377 N N . ALA A 1 310 ? -26.029 -10.553 38.636 1.00 94.94 310 ALA A N 1
ATOM 2378 C CA . ALA A 1 310 ? -26.529 -11.897 38.914 1.00 94.94 310 ALA A CA 1
ATOM 2379 C C . ALA A 1 310 ? -26.225 -12.339 40.358 1.00 94.94 310 ALA A C 1
ATOM 2381 O O . ALA A 1 310 ? -27.107 -12.866 41.036 1.00 94.94 310 ALA A O 1
ATOM 2382 N N . ARG A 1 311 ? -25.007 -12.074 40.854 1.00 95.50 311 ARG A N 1
ATOM 2383 C CA . ARG A 1 311 ? -24.622 -12.350 42.249 1.00 95.50 311 ARG A CA 1
ATOM 2384 C C . ARG A 1 311 ? -25.426 -11.526 43.250 1.00 95.50 311 ARG A C 1
ATOM 2386 O O . ARG A 1 311 ? -25.924 -12.090 44.220 1.00 95.50 311 ARG A O 1
ATOM 2393 N N . ASP A 1 312 ? -25.581 -10.231 42.999 1.00 95.00 312 ASP A N 1
ATOM 2394 C CA . ASP A 1 312 ? -26.334 -9.329 43.874 1.00 95.00 312 ASP A CA 1
ATOM 2395 C C . ASP A 1 312 ? -27.823 -9.719 43.909 1.00 95.00 312 ASP A C 1
ATOM 2397 O O . ASP A 1 312 ? -28.435 -9.736 44.974 1.00 95.00 312 ASP A O 1
ATOM 2401 N N . THR A 1 313 ? -28.394 -10.130 42.772 1.00 96.62 313 THR A N 1
ATOM 2402 C CA . THR A 1 313 ? -29.785 -10.611 42.686 1.00 96.62 313 THR A CA 1
ATOM 2403 C C . THR A 1 313 ? -29.989 -11.894 43.494 1.00 96.62 313 THR A C 1
ATOM 2405 O O . THR A 1 313 ? -30.969 -12.018 44.226 1.00 96.62 313 THR A O 1
ATOM 2408 N N . GLU A 1 314 ? -29.054 -12.846 43.411 1.00 96.31 314 GLU A N 1
ATOM 2409 C CA . GLU A 1 314 ? -29.114 -14.072 44.214 1.00 96.31 314 GLU A CA 1
ATOM 2410 C C . GLU A 1 314 ? -28.937 -13.785 45.713 1.00 96.31 314 GLU A C 1
ATOM 2412 O O . GLU A 1 314 ? -29.594 -14.416 46.540 1.00 96.31 314 GLU A O 1
ATOM 2417 N N . LEU A 1 315 ? -28.097 -12.811 46.080 1.00 96.56 315 LEU A N 1
ATOM 2418 C CA . LEU A 1 315 ? -27.947 -12.380 47.470 1.00 96.56 315 LEU A CA 1
ATOM 2419 C C . LEU A 1 315 ? -29.239 -11.755 48.009 1.00 96.56 315 LEU A C 1
ATOM 2421 O O . LEU A 1 315 ? -29.674 -12.121 49.098 1.00 96.56 315 LEU A O 1
ATOM 2425 N N . ILE A 1 316 ? -29.872 -10.862 47.240 1.00 96.25 316 ILE A N 1
ATOM 2426 C CA . ILE A 1 316 ? -31.167 -10.265 47.598 1.00 96.25 316 ILE A CA 1
ATOM 2427 C C . ILE A 1 316 ? -32.203 -11.367 47.825 1.00 96.25 316 ILE A C 1
ATOM 2429 O O . ILE A 1 316 ? -32.842 -11.389 48.872 1.00 96.25 316 ILE A O 1
ATOM 2433 N N . ARG A 1 317 ? -32.299 -12.336 46.907 1.00 96.81 317 ARG A N 1
ATOM 2434 C CA . ARG A 1 317 ? -33.238 -13.460 47.022 1.00 96.81 317 ARG A CA 1
ATOM 2435 C C . ARG A 1 317 ? -33.022 -14.279 48.300 1.00 96.81 317 ARG A C 1
ATOM 2437 O O . ARG A 1 317 ? -33.990 -14.710 48.922 1.00 96.81 317 ARG A O 1
ATOM 2444 N N . ARG A 1 318 ? -31.766 -14.512 48.700 1.00 96.44 318 ARG A N 1
ATOM 2445 C CA . ARG A 1 318 ? -31.451 -15.213 49.959 1.00 96.44 318 ARG A CA 1
ATOM 2446 C C . ARG A 1 318 ? -31.870 -14.403 51.179 1.00 96.44 318 ARG A C 1
ATOM 2448 O O . ARG A 1 318 ? -32.541 -14.948 52.046 1.00 96.44 318 ARG A O 1
ATOM 2455 N N . LEU A 1 319 ? -31.529 -13.116 51.213 1.00 95.12 319 LEU A N 1
ATOM 2456 C CA . LEU A 1 319 ? -31.883 -12.223 52.320 1.00 95.12 319 LEU A CA 1
ATOM 2457 C C . LEU A 1 319 ? -33.401 -12.052 52.463 1.00 95.12 319 LEU A C 1
ATOM 2459 O O . LEU A 1 319 ? -33.913 -11.988 53.577 1.00 95.12 319 LEU A O 1
ATOM 2463 N N . GLU A 1 320 ? -34.138 -12.007 51.353 1.00 96.44 320 GLU A N 1
ATOM 2464 C CA . GLU A 1 320 ? -35.604 -12.006 51.368 1.00 96.44 320 GLU A CA 1
ATOM 2465 C C . GLU A 1 320 ? -36.173 -13.305 51.955 1.00 96.44 320 GLU A C 1
ATOM 2467 O O . GLU A 1 320 ? -37.124 -13.251 52.735 1.00 96.44 320 GLU A O 1
ATOM 2472 N N . GLY A 1 321 ? -35.566 -14.455 51.640 1.00 96.06 321 GLY A N 1
ATOM 2473 C CA . GLY A 1 321 ? -35.911 -15.744 52.243 1.00 96.06 321 GLY A CA 1
ATOM 2474 C C . GLY A 1 321 ? -35.673 -15.769 53.755 1.00 96.06 321 GLY A C 1
ATOM 2475 O O . GLY A 1 321 ? -36.591 -16.065 54.513 1.00 96.06 321 GLY A O 1
ATOM 2476 N N . GLU A 1 322 ? -34.480 -15.368 54.201 1.00 95.38 322 GLU A N 1
ATOM 2477 C CA . GLU A 1 322 ? -34.135 -15.280 55.629 1.00 95.38 322 GLU A CA 1
ATOM 2478 C C . GLU A 1 322 ? -35.066 -14.320 56.383 1.00 95.38 322 GLU A C 1
ATOM 2480 O O . GLU A 1 322 ? -35.512 -14.607 57.496 1.00 95.38 322 GLU A O 1
ATOM 2485 N N . ARG A 1 323 ? -35.417 -13.183 55.767 1.00 95.50 323 ARG A N 1
ATOM 2486 C CA . ARG A 1 323 ? -36.379 -12.238 56.342 1.00 95.50 323 ARG A CA 1
ATOM 2487 C C . ARG A 1 323 ? -37.762 -12.872 56.503 1.00 95.50 323 ARG A C 1
ATOM 2489 O O . ARG A 1 323 ? -38.374 -12.689 57.553 1.00 95.50 323 ARG A O 1
ATOM 2496 N N . ALA A 1 324 ? -38.253 -13.593 55.497 1.00 95.62 324 ALA A N 1
ATOM 2497 C CA . ALA A 1 324 ? -39.553 -14.258 55.565 1.00 95.62 324 ALA A CA 1
ATOM 2498 C C . ALA A 1 324 ? -39.584 -15.343 56.658 1.00 95.62 324 ALA A C 1
ATOM 2500 O O . ALA A 1 324 ? -40.559 -15.435 57.404 1.00 95.62 324 ALA A O 1
ATOM 2501 N N . GLU A 1 325 ? -38.502 -16.112 56.807 1.00 95.62 325 GLU A N 1
ATOM 2502 C CA . GLU A 1 325 ? -38.356 -17.107 57.878 1.00 95.62 325 GLU A CA 1
ATOM 2503 C C . GLU A 1 325 ? -38.374 -16.457 59.268 1.00 95.62 325 GLU A C 1
ATOM 2505 O O . GLU A 1 325 ? -39.093 -16.913 60.161 1.00 95.62 325 GLU A O 1
ATOM 2510 N N . LEU A 1 326 ? -37.637 -15.357 59.455 1.00 94.88 326 LEU A N 1
ATOM 2511 C CA . LEU A 1 326 ? -37.633 -14.607 60.715 1.00 94.88 326 LEU A CA 1
ATOM 2512 C C . LEU A 1 326 ? -38.999 -13.980 61.023 1.00 94.88 326 LEU A C 1
ATOM 2514 O O . LEU A 1 326 ? -39.437 -13.999 62.174 1.00 94.88 326 LEU A O 1
ATOM 2518 N N . GLU A 1 327 ? -39.697 -13.443 60.019 1.00 95.62 327 GLU A N 1
ATOM 2519 C CA . GLU A 1 327 ? -41.058 -12.916 60.184 1.00 95.62 327 GLU A CA 1
ATOM 2520 C C . GLU A 1 327 ? -42.043 -14.018 60.604 1.00 95.62 327 GLU A C 1
ATOM 2522 O O . GLU A 1 327 ? -42.878 -13.789 61.485 1.00 95.62 327 GLU A O 1
ATOM 2527 N N . GLN A 1 328 ? -41.906 -15.227 60.050 1.00 95.69 328 GLN A N 1
ATOM 2528 C CA . GLN A 1 328 ? -42.705 -16.383 60.450 1.00 95.69 328 GLN A CA 1
ATOM 2529 C C . GLN A 1 328 ? -42.408 -16.814 61.894 1.00 95.69 328 GLN A C 1
ATOM 2531 O O . GLN A 1 328 ? -43.342 -16.982 62.679 1.00 95.69 328 GLN A O 1
ATOM 2536 N N . GLN A 1 329 ? -41.134 -16.922 62.282 1.00 94.38 329 GLN A N 1
ATOM 2537 C CA . GLN A 1 329 ? -40.750 -17.249 63.663 1.00 94.38 329 GLN A CA 1
ATOM 2538 C C . GLN A 1 329 ? -41.299 -16.224 64.662 1.00 94.38 329 GLN A C 1
ATOM 2540 O O . GLN A 1 329 ? -41.814 -16.583 65.721 1.00 94.38 329 GLN A O 1
ATOM 2545 N N . LEU A 1 330 ? -41.239 -14.937 64.315 1.00 94.44 330 LEU A N 1
ATOM 2546 C CA . LEU A 1 330 ? -41.759 -13.861 65.155 1.00 94.44 330 LEU A CA 1
ATOM 2547 C C . LEU A 1 330 ? -43.286 -13.961 65.299 1.00 94.44 330 LEU A C 1
ATOM 2549 O O . LEU A 1 330 ? -43.823 -13.746 66.389 1.00 94.44 330 LEU A O 1
ATOM 2553 N N . TYR A 1 331 ? -43.996 -14.315 64.226 1.00 95.31 331 TYR A N 1
ATOM 2554 C CA . TYR A 1 331 ? -45.433 -14.574 64.280 1.00 95.31 331 TYR A CA 1
ATOM 2555 C C . TYR A 1 331 ? -45.765 -15.772 65.182 1.00 95.31 331 TYR A C 1
ATOM 2557 O O . TYR A 1 331 ? -46.608 -15.648 66.072 1.00 95.31 331 TYR A O 1
ATOM 2565 N N . GLU A 1 332 ? -45.067 -16.897 65.018 1.00 95.19 332 GLU A N 1
ATOM 2566 C CA . GLU A 1 332 ? -45.252 -18.097 65.840 1.00 95.19 332 GLU A CA 1
ATOM 2567 C C . GLU A 1 332 ? -45.015 -17.806 67.329 1.00 95.19 332 GLU A C 1
ATOM 2569 O O . GLU A 1 332 ? -45.875 -18.106 68.159 1.00 95.19 332 GLU A O 1
ATOM 2574 N N . GLU A 1 333 ? -43.923 -17.124 67.677 1.00 93.50 333 GLU A N 1
ATOM 2575 C CA . GLU A 1 333 ? -43.634 -16.722 69.059 1.00 93.50 333 GLU A CA 1
ATOM 2576 C C . GLU A 1 333 ? -44.680 -15.754 69.625 1.00 93.50 333 GLU A C 1
ATOM 2578 O O . GLU A 1 333 ? -45.102 -15.893 70.774 1.00 93.50 333 GLU A O 1
ATOM 2583 N N . ARG A 1 334 ? -45.184 -14.806 68.822 1.00 94.88 334 ARG A N 1
ATOM 2584 C CA . ARG A 1 334 ? -46.296 -13.938 69.247 1.00 94.88 334 ARG A CA 1
ATOM 2585 C C . ARG A 1 334 ? -47.556 -14.740 69.549 1.00 94.88 334 ARG A C 1
ATOM 2587 O O . ARG A 1 334 ? -48.191 -14.487 70.572 1.00 94.88 334 ARG A O 1
ATOM 2594 N N . THR A 1 335 ? -47.907 -15.702 68.697 1.00 94.25 335 THR A N 1
ATOM 2595 C CA . THR A 1 335 ? -49.087 -16.549 68.921 1.00 94.25 335 THR A CA 1
ATOM 2596 C C . THR A 1 335 ? -48.924 -17.456 70.141 1.00 94.25 335 THR A C 1
ATOM 2598 O O . THR A 1 335 ? -49.871 -17.577 70.919 1.00 94.25 335 THR A O 1
ATOM 2601 N N . ARG A 1 336 ? -47.726 -18.016 70.378 1.00 93.50 336 ARG A N 1
ATOM 2602 C CA . ARG A 1 336 ? -47.402 -18.768 71.604 1.00 93.50 336 ARG A CA 1
ATOM 2603 C C . ARG A 1 336 ? -47.552 -17.895 72.841 1.00 93.50 336 ARG A C 1
ATOM 2605 O O . ARG A 1 336 ? -48.320 -18.240 73.732 1.00 93.50 336 ARG A O 1
ATOM 2612 N N . ALA A 1 337 ? -46.916 -16.724 72.852 1.00 91.69 337 ALA A N 1
ATOM 2613 C CA . ALA A 1 337 ? -46.994 -15.793 73.972 1.00 91.69 337 ALA A CA 1
ATOM 2614 C C . ALA A 1 337 ? -48.436 -15.338 74.257 1.00 91.69 337 ALA A C 1
ATOM 2616 O O . ALA A 1 337 ? -48.821 -15.158 75.414 1.00 91.69 337 ALA A O 1
ATOM 2617 N N . GLU A 1 338 ? -49.259 -15.143 73.224 1.00 94.12 338 GLU A N 1
ATOM 2618 C CA . GLU A 1 338 ? -50.671 -14.804 73.396 1.00 94.12 338 GLU A CA 1
ATOM 2619 C C . GLU A 1 338 ? -51.494 -15.985 73.932 1.00 94.12 338 GLU A C 1
ATOM 2621 O O . GLU A 1 338 ? -52.323 -15.794 74.825 1.00 94.12 338 GLU A O 1
ATOM 2626 N N . SER A 1 339 ? -51.237 -17.205 73.451 1.00 92.50 339 SER A N 1
ATOM 2627 C CA . SER A 1 339 ? -51.849 -18.429 73.978 1.00 92.50 339 SER A CA 1
ATOM 2628 C C . SER A 1 339 ? -51.503 -18.631 75.452 1.00 92.50 339 SER A C 1
ATOM 2630 O O . SER A 1 339 ? -52.401 -18.839 76.268 1.00 92.50 339 SER A O 1
ATOM 2632 N N . ASP A 1 340 ? -50.233 -18.474 75.825 1.00 91.56 340 ASP A N 1
ATOM 2633 C CA . ASP A 1 340 ? -49.768 -18.588 77.208 1.00 91.56 340 ASP A CA 1
ATOM 2634 C C . ASP A 1 340 ? -50.417 -17.533 78.104 1.00 91.56 340 ASP A C 1
ATOM 2636 O O . ASP A 1 340 ? -50.905 -17.851 79.189 1.00 91.56 340 ASP A O 1
ATOM 2640 N N . ARG A 1 341 ? -50.523 -16.278 77.638 1.00 91.25 341 ARG A N 1
ATOM 2641 C CA . ARG A 1 341 ? -51.264 -15.228 78.360 1.00 91.25 341 ARG A CA 1
ATOM 2642 C C . ARG A 1 341 ? -52.721 -15.616 78.588 1.00 91.25 341 ARG A C 1
ATOM 2644 O O . ARG A 1 341 ? -53.223 -15.423 79.695 1.00 91.25 341 ARG A O 1
ATOM 2651 N N . ARG A 1 342 ? -53.403 -16.169 77.579 1.00 89.62 342 ARG A N 1
ATOM 2652 C CA . ARG A 1 342 ? -54.794 -16.635 77.711 1.00 89.62 342 ARG A CA 1
ATOM 2653 C C . ARG A 1 342 ? -54.894 -17.810 78.683 1.00 89.62 342 ARG A C 1
ATOM 2655 O O . ARG A 1 342 ? -55.763 -17.788 79.549 1.00 89.62 342 ARG A O 1
ATOM 2662 N N . HIS A 1 343 ? -53.996 -18.791 78.607 1.00 89.56 343 HIS A N 1
ATOM 2663 C CA . HIS A 1 343 ? -53.955 -19.914 79.547 1.00 89.56 343 HIS A CA 1
ATOM 2664 C C . HIS A 1 343 ? -53.704 -19.453 80.983 1.00 89.56 343 HIS A C 1
ATOM 2666 O O . HIS A 1 343 ? -54.399 -19.898 81.896 1.00 89.56 343 HIS A O 1
ATOM 2672 N N . HIS A 1 344 ? -52.775 -18.521 81.196 1.00 86.56 344 HIS A N 1
ATOM 2673 C CA . HIS A 1 344 ? -52.531 -17.935 82.510 1.00 86.56 344 HIS A CA 1
ATOM 2674 C C . HIS A 1 344 ? -53.732 -17.137 83.023 1.00 86.56 344 HIS A C 1
ATOM 2676 O O . HIS A 1 344 ? -54.077 -17.281 84.194 1.00 86.56 344 HIS A O 1
ATOM 2682 N N . ALA A 1 345 ? -54.403 -16.356 82.170 1.00 88.50 345 ALA A N 1
ATOM 2683 C CA . ALA A 1 345 ? -55.615 -15.620 82.533 1.00 88.50 345 ALA A CA 1
ATOM 2684 C C . ALA A 1 345 ? -56.791 -16.553 82.877 1.00 88.50 345 ALA A C 1
ATOM 2686 O O . ALA A 1 345 ? -57.507 -16.324 83.850 1.00 88.50 345 ALA A O 1
ATOM 2687 N N . HIS A 1 346 ? -56.973 -17.640 82.122 1.00 87.56 346 HIS A N 1
ATOM 2688 C CA . HIS A 1 346 ? -57.973 -18.658 82.436 1.00 87.56 346 HIS A CA 1
ATOM 2689 C C . HIS A 1 346 ? -57.634 -19.409 83.724 1.00 87.56 346 HIS A C 1
ATOM 2691 O O . HIS A 1 346 ? -58.511 -19.590 84.562 1.00 87.56 346 HIS A O 1
ATOM 2697 N N . SER A 1 347 ? -56.373 -19.801 83.924 1.00 88.00 347 SER A N 1
ATOM 2698 C CA . SER A 1 347 ? -55.941 -20.498 85.139 1.00 88.00 347 SER A CA 1
ATOM 2699 C C . SER A 1 347 ? -56.085 -19.615 86.379 1.00 88.00 347 SER A C 1
ATOM 2701 O O . SER A 1 347 ? -56.556 -20.088 87.410 1.00 88.00 347 SER 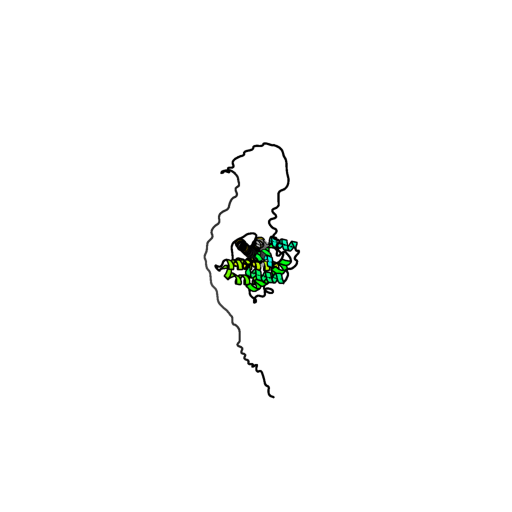A O 1
ATOM 2703 N N . SER A 1 348 ? -55.739 -18.326 86.294 1.00 84.38 348 SER A N 1
ATOM 2704 C CA . SER A 1 348 ? -55.924 -17.394 87.410 1.00 84.38 348 SER A CA 1
ATOM 2705 C C . SER A 1 348 ? -57.405 -17.155 87.710 1.00 84.38 348 SER A C 1
ATOM 2707 O O . SER A 1 348 ? -57.794 -17.209 88.875 1.00 84.38 348 SER A O 1
ATOM 2709 N N . SER A 1 349 ? -58.243 -16.991 86.680 1.00 86.69 349 SER A N 1
ATOM 2710 C CA . SER A 1 349 ? -59.697 -16.883 86.832 1.00 86.69 349 SER A CA 1
ATOM 2711 C C . SER A 1 349 ? -60.310 -18.148 87.441 1.00 86.69 349 SER A C 1
ATOM 2713 O O . SER A 1 349 ? -61.130 -18.048 88.352 1.00 86.69 349 SER A O 1
ATOM 2715 N N . GLN A 1 350 ? -59.873 -19.336 87.012 1.00 84.94 350 GLN A N 1
ATOM 2716 C CA . GLN A 1 350 ? -60.334 -20.610 87.560 1.00 84.94 350 GLN A CA 1
ATOM 2717 C C . GLN A 1 350 ? -59.921 -20.772 89.025 1.00 84.94 350 GLN A C 1
ATOM 2719 O O . GLN A 1 350 ? -60.774 -21.072 89.855 1.00 84.94 350 GLN A O 1
ATOM 2724 N N . ARG A 1 351 ? -58.657 -20.495 89.376 1.00 82.38 351 ARG A N 1
ATOM 2725 C CA . ARG A 1 351 ? -58.207 -20.505 90.779 1.00 82.38 351 ARG A CA 1
ATOM 2726 C C . ARG A 1 351 ? -59.009 -19.521 91.626 1.00 82.38 351 ARG A C 1
ATOM 2728 O O . ARG A 1 351 ? -59.403 -19.848 92.739 1.00 82.38 351 ARG A O 1
ATOM 2735 N N . GLN A 1 352 ? -59.292 -18.327 91.103 1.00 84.62 352 GLN A N 1
ATOM 2736 C CA . GLN A 1 352 ? -60.104 -17.334 91.804 1.00 84.62 352 GLN A CA 1
ATOM 2737 C C . GLN A 1 352 ? -61.550 -17.813 92.000 1.00 84.62 352 GLN A C 1
ATOM 2739 O O . GLN A 1 352 ? -62.115 -17.617 93.076 1.00 84.62 352 GLN A O 1
ATOM 2744 N N . ALA A 1 353 ? -62.140 -18.473 91.001 1.00 83.56 353 ALA A N 1
ATOM 2745 C CA . ALA A 1 353 ? -63.461 -19.081 91.113 1.00 83.56 353 ALA A CA 1
ATOM 2746 C C . ALA A 1 353 ? -63.471 -20.233 92.132 1.00 83.56 353 ALA A C 1
ATOM 2748 O O . ALA A 1 353 ? -64.351 -20.280 92.988 1.00 83.56 353 ALA A O 1
ATOM 2749 N N . GLU A 1 354 ? -62.474 -21.120 92.105 1.00 82.75 354 GLU A N 1
ATOM 2750 C CA . GLU A 1 354 ? -62.315 -22.218 93.065 1.00 82.75 354 GLU A CA 1
ATOM 2751 C C . GLU A 1 354 ? -62.200 -21.689 94.501 1.00 82.75 354 GLU A C 1
ATOM 2753 O O . GLU A 1 354 ? -62.959 -22.131 95.368 1.00 82.75 354 GLU A O 1
ATOM 2758 N N . VAL A 1 355 ? -61.357 -20.673 94.731 1.00 82.19 355 VAL A N 1
ATOM 2759 C CA . VAL A 1 355 ? -61.250 -19.959 96.017 1.00 82.19 355 VAL A CA 1
ATOM 2760 C C . VAL A 1 355 ? -62.583 -19.309 96.409 1.00 82.19 355 VAL A C 1
ATOM 2762 O O . VAL A 1 355 ? -62.995 -19.383 97.565 1.00 82.19 355 VAL A O 1
ATOM 2765 N N . GLY A 1 356 ? -63.309 -18.716 95.461 1.00 83.25 356 GLY A N 1
ATOM 2766 C CA . GLY A 1 356 ? -64.647 -18.175 95.705 1.00 83.25 356 GLY A CA 1
ATOM 2767 C C . GLY A 1 356 ? -65.637 -19.244 96.182 1.00 83.25 356 GLY A C 1
ATOM 2768 O O . GLY A 1 356 ? -66.336 -19.047 97.178 1.00 83.25 356 GLY A O 1
ATOM 2769 N N . THR A 1 357 ? -65.666 -20.411 95.528 1.00 83.56 357 THR A N 1
ATOM 2770 C CA . THR A 1 357 ? -66.556 -21.518 95.925 1.00 83.56 357 THR A CA 1
ATOM 2771 C C . THR A 1 357 ? -66.171 -22.142 97.266 1.00 83.56 357 THR A C 1
ATOM 2773 O O . THR A 1 357 ? -67.052 -22.575 98.014 1.00 83.56 357 THR A O 1
ATOM 2776 N N . SER A 1 358 ? -64.877 -22.219 97.588 1.00 80.81 358 SER A N 1
ATOM 2777 C CA . SER A 1 358 ? -64.409 -22.758 98.865 1.00 80.81 358 SER A CA 1
ATOM 2778 C C . SER A 1 358 ? -64.733 -21.796 100.011 1.00 80.81 358 SER A C 1
ATOM 2780 O O . SER A 1 358 ? -65.289 -22.227 101.021 1.00 80.81 358 SER A O 1
ATOM 2782 N N . LEU A 1 359 ? -64.545 -20.486 99.813 1.00 81.56 359 LEU A N 1
ATOM 2783 C CA . LEU A 1 359 ? -64.993 -19.449 100.749 1.00 81.56 359 LEU A CA 1
ATOM 2784 C C . LEU A 1 359 ? -66.509 -19.475 100.968 1.00 81.56 359 LEU A C 1
ATOM 2786 O O . LEU A 1 359 ? -66.971 -19.323 102.099 1.00 81.56 359 LEU A O 1
ATOM 2790 N N . GLN A 1 360 ? -67.303 -19.700 99.919 1.00 82.69 360 GLN A N 1
ATOM 2791 C CA . GLN A 1 360 ? -68.758 -19.794 100.049 1.00 82.69 360 GLN A CA 1
ATOM 2792 C C . GLN A 1 360 ? -69.194 -21.028 100.854 1.00 82.69 360 GLN A C 1
ATOM 2794 O O . GLN A 1 360 ? -70.107 -20.925 101.674 1.00 82.69 360 GLN A O 1
ATOM 2799 N N . ARG A 1 361 ? -68.508 -22.167 100.688 1.00 81.00 361 ARG A N 1
ATOM 2800 C CA . ARG A 1 361 ? -68.706 -23.361 101.528 1.00 81.00 361 ARG A CA 1
ATOM 2801 C C . ARG A 1 361 ? -68.357 -23.093 102.991 1.00 81.00 361 ARG A C 1
ATOM 2803 O O . ARG A 1 361 ? -69.154 -23.416 103.867 1.00 81.00 361 ARG A O 1
ATOM 2810 N N . VAL A 1 362 ? -67.223 -22.441 103.254 1.00 81.38 362 VAL A N 1
ATOM 2811 C CA . VAL A 1 362 ? -66.829 -22.023 104.610 1.00 81.38 362 VAL A CA 1
ATOM 2812 C C . VAL A 1 362 ? -67.883 -21.098 105.221 1.00 81.38 362 VAL A C 1
ATOM 2814 O O . VAL A 1 362 ? -68.311 -21.322 106.350 1.00 81.38 362 VAL A O 1
ATOM 2817 N N . LYS A 1 363 ? -68.363 -20.097 104.472 1.00 82.12 363 LYS A N 1
ATOM 2818 C CA . LYS A 1 363 ? -69.430 -19.196 104.927 1.00 82.12 363 LYS A CA 1
ATOM 2819 C C . LYS A 1 363 ? -70.699 -19.965 105.305 1.00 82.12 363 LYS A C 1
ATOM 2821 O O . LYS A 1 363 ? -71.279 -19.668 106.343 1.00 82.12 363 LYS A O 1
ATOM 2826 N N . GLY A 1 364 ? -71.108 -20.947 104.497 1.00 82.88 364 GLY A N 1
ATOM 2827 C CA . GLY A 1 364 ? -72.245 -21.823 104.802 1.00 82.88 364 GLY A CA 1
ATOM 2828 C C . GLY A 1 364 ? -72.068 -22.567 106.127 1.00 82.88 364 GLY A C 1
ATOM 2829 O O . GLY A 1 364 ? -72.925 -22.467 106.999 1.00 82.88 364 GLY A O 1
ATOM 2830 N N . LEU A 1 365 ? -70.911 -23.208 106.329 1.00 81.06 365 LEU A N 1
ATOM 2831 C CA . LEU A 1 365 ? -70.593 -23.919 107.575 1.00 81.06 365 LEU A CA 1
ATOM 2832 C C . LEU A 1 365 ? -70.589 -22.996 108.803 1.00 81.06 365 LEU A C 1
ATOM 2834 O O . LEU A 1 365 ? -71.057 -23.390 109.869 1.00 81.06 365 LEU A O 1
ATOM 2838 N N . VAL A 1 366 ? -70.086 -21.766 108.663 1.00 80.31 366 VAL A N 1
ATOM 2839 C CA . VAL A 1 366 ? -70.084 -20.767 109.744 1.00 80.31 366 VAL A CA 1
ATOM 2840 C C . VAL A 1 366 ? -71.506 -20.313 110.085 1.00 80.31 366 VAL A C 1
ATOM 2842 O O . VAL A 1 366 ? -71.839 -20.204 111.264 1.00 80.31 366 VAL A O 1
ATOM 2845 N N . VAL A 1 367 ? -72.355 -20.076 109.080 1.00 83.62 367 VAL A N 1
ATOM 2846 C CA . VAL A 1 367 ? -73.768 -19.712 109.289 1.00 83.62 367 VAL A CA 1
ATOM 2847 C C . VAL A 1 367 ? -74.522 -20.855 109.974 1.00 83.62 367 VAL A C 1
ATOM 2849 O O . VAL A 1 367 ? -75.159 -20.625 110.998 1.00 83.62 367 VAL A O 1
ATOM 2852 N N . GLU A 1 368 ? -74.378 -22.091 109.491 1.00 77.44 368 GLU A N 1
ATOM 2853 C CA . GLU A 1 368 ? -74.986 -23.280 110.106 1.00 77.44 368 GLU A CA 1
ATOM 2854 C C . GLU A 1 368 ? -74.488 -23.527 111.538 1.00 77.44 368 GLU A C 1
ATOM 2856 O O . GLU A 1 368 ? -75.253 -23.940 112.414 1.00 77.44 368 GLU A O 1
ATOM 2861 N N . ALA A 1 369 ? -73.202 -23.280 111.805 1.00 74.50 369 ALA A N 1
ATOM 2862 C CA . ALA A 1 369 ? -72.656 -23.341 113.155 1.00 74.50 369 ALA A CA 1
ATOM 2863 C C . ALA A 1 369 ? -73.276 -22.263 114.058 1.00 74.50 369 ALA A C 1
ATOM 2865 O O . ALA A 1 369 ? -73.672 -22.572 115.181 1.00 74.50 369 ALA A O 1
ATOM 2866 N N . GLY A 1 370 ? -73.420 -21.029 113.564 1.00 75.12 370 GLY A N 1
ATOM 2867 C CA . GLY A 1 370 ? -74.088 -19.938 114.276 1.00 75.12 370 GLY A CA 1
ATOM 2868 C C . GLY A 1 370 ? -75.549 -20.254 114.606 1.00 75.12 370 GLY A C 1
ATOM 2869 O O . GLY A 1 370 ? -75.976 -20.073 115.747 1.00 75.12 370 GLY A O 1
ATOM 2870 N N . GLU A 1 371 ? -76.297 -20.812 113.653 1.00 76.62 371 GLU A N 1
ATOM 2871 C CA . GLU A 1 371 ? -77.669 -21.279 113.877 1.00 76.62 371 GLU A CA 1
ATOM 2872 C C . GLU A 1 371 ? -77.725 -22.412 114.909 1.00 76.62 371 GLU A C 1
ATOM 2874 O O . GLU A 1 371 ? -78.569 -22.391 115.806 1.00 76.62 371 GLU A O 1
ATOM 2879 N N . ALA A 1 372 ? -76.804 -23.378 114.846 1.00 69.62 372 ALA A N 1
ATOM 2880 C CA . ALA A 1 372 ? -76.726 -24.464 115.821 1.00 69.62 372 ALA A CA 1
ATOM 2881 C C . ALA A 1 372 ? -76.460 -23.951 117.248 1.00 69.62 372 ALA A C 1
ATOM 2883 O O . ALA A 1 372 ? -77.097 -24.426 118.192 1.00 69.62 372 ALA A O 1
ATOM 2884 N N . VAL A 1 373 ? -75.583 -22.951 117.408 1.00 68.31 373 VAL A N 1
ATOM 2885 C CA . VAL A 1 373 ? -75.357 -22.266 118.692 1.00 68.31 373 VAL A CA 1
ATOM 2886 C C . VAL A 1 373 ? -76.617 -21.532 119.141 1.00 68.31 373 VAL A C 1
ATOM 2888 O O . VAL A 1 373 ? -77.024 -21.664 120.293 1.00 68.31 373 VAL A O 1
ATOM 2891 N N . GLN A 1 374 ? -77.284 -20.801 118.247 1.00 71.00 374 GLN A N 1
ATOM 2892 C CA . GLN A 1 374 ? -78.492 -20.051 118.588 1.00 71.00 374 GLN A CA 1
ATOM 2893 C C . GLN A 1 374 ? -79.654 -20.973 119.001 1.00 71.00 374 GLN A C 1
ATOM 2895 O O . GLN A 1 374 ? -80.390 -20.663 119.940 1.00 71.00 374 GLN A O 1
ATOM 2900 N N . ILE A 1 375 ? -79.801 -22.132 118.351 1.00 64.94 375 ILE A N 1
ATOM 2901 C CA . ILE A 1 375 ? -80.757 -23.184 118.729 1.00 64.94 375 ILE A CA 1
ATOM 2902 C C . ILE A 1 375 ? -80.391 -23.789 120.091 1.00 64.94 375 ILE A C 1
ATOM 2904 O O . ILE A 1 375 ? -81.283 -24.021 120.908 1.00 64.94 375 ILE A O 1
ATOM 2908 N N . ALA A 1 376 ? -79.102 -24.024 120.358 1.00 60.66 376 ALA A N 1
ATOM 2909 C CA . ALA A 1 376 ? -78.634 -24.513 121.655 1.00 60.66 376 ALA A CA 1
ATOM 2910 C C . ALA A 1 376 ? -78.898 -23.496 122.781 1.00 60.66 376 ALA A C 1
ATOM 2912 O O . ALA A 1 376 ? -79.383 -23.881 123.841 1.00 60.66 376 ALA A O 1
ATOM 2913 N N . MET A 1 377 ? -78.680 -22.199 122.530 1.00 62.19 377 MET A N 1
ATOM 2914 C CA . MET A 1 377 ? -78.963 -21.122 123.488 1.00 62.19 377 MET A CA 1
ATOM 2915 C C . MET A 1 377 ? -80.462 -20.955 123.773 1.00 62.19 377 MET A C 1
ATOM 2917 O O . MET A 1 377 ? -80.836 -20.691 124.910 1.00 62.19 377 MET A O 1
ATOM 2921 N N . LYS A 1 378 ? -81.339 -21.140 122.774 1.00 62.31 378 LYS A N 1
ATOM 2922 C CA . LYS A 1 378 ? -82.803 -21.077 122.965 1.00 62.31 378 LYS A CA 1
ATOM 2923 C C . LYS A 1 378 ? -83.389 -22.288 123.706 1.00 62.31 378 LYS A C 1
ATOM 2925 O O . LYS A 1 378 ? -84.512 -22.200 124.187 1.00 62.31 378 LYS A O 1
ATOM 2930 N N . ARG A 1 379 ? -82.663 -23.409 123.791 1.00 56.28 379 ARG A N 1
ATOM 2931 C CA . ARG A 1 379 ? -83.063 -24.642 124.502 1.00 56.28 379 ARG A CA 1
ATOM 2932 C C . ARG A 1 379 ? -82.383 -24.792 125.866 1.00 56.28 379 ARG A C 1
ATOM 2934 O O . ARG A 1 379 ? -82.158 -25.913 126.320 1.00 56.28 379 ARG A O 1
ATOM 2941 N N . ALA A 1 380 ? -82.030 -23.683 126.508 1.00 48.84 380 ALA A N 1
ATOM 2942 C CA . ALA A 1 380 ? -81.527 -23.682 127.875 1.00 48.84 380 ALA A CA 1
ATOM 2943 C C . ALA A 1 380 ? -82.660 -24.013 128.864 1.00 48.84 380 ALA A C 1
ATOM 2945 O O . ALA A 1 380 ? -83.216 -23.121 129.481 1.00 48.84 380 ALA A O 1
ATOM 2946 N N . ASP A 1 381 ? -83.022 -25.297 128.898 1.00 49.69 381 ASP A N 1
ATOM 2947 C CA . ASP A 1 381 ? -83.281 -26.112 130.083 1.00 49.69 381 ASP A CA 1
ATOM 2948 C C . ASP A 1 381 ? -83.046 -27.585 129.646 1.00 49.69 381 ASP A C 1
ATOM 2950 O O . ASP A 1 381 ? -83.727 -28.140 128.785 1.00 49.69 381 ASP A O 1
ATOM 2954 N N . GLU A 1 382 ? -81.945 -28.164 130.141 1.00 49.41 382 GLU A N 1
ATOM 2955 C CA . GLU A 1 382 ? -81.546 -29.592 130.119 1.00 49.41 382 GLU A CA 1
ATOM 2956 C C . GLU A 1 382 ? -81.137 -30.308 128.799 1.00 49.41 382 GLU A C 1
ATOM 2958 O O . GLU A 1 382 ? -80.690 -31.454 128.843 1.00 49.41 382 GLU A O 1
ATOM 2963 N N . GLY A 1 383 ? -81.117 -29.655 127.628 1.00 53.25 383 GLY A N 1
ATOM 2964 C CA . GLY A 1 383 ? -80.708 -30.288 126.345 1.00 53.25 383 GLY A CA 1
ATOM 2965 C C . GLY A 1 383 ? -79.382 -29.830 125.698 1.00 53.25 383 GLY A C 1
ATOM 2966 O O . GLY A 1 383 ? -79.102 -30.184 124.550 1.00 53.25 383 GLY A O 1
ATOM 2967 N N . SER A 1 384 ? -78.585 -29.007 126.384 1.00 55.47 384 SER A N 1
ATOM 2968 C CA . SER A 1 384 ? -77.596 -28.080 125.785 1.00 55.47 384 SER A CA 1
ATOM 2969 C C . SER A 1 384 ? -76.303 -28.709 125.214 1.00 55.47 384 SER A C 1
ATOM 2971 O O . SER A 1 384 ? -75.725 -28.206 124.248 1.00 55.47 384 SER A O 1
ATOM 2973 N N . LEU A 1 385 ? -75.858 -29.859 125.728 1.00 61.28 385 LEU A N 1
ATOM 2974 C CA . LEU A 1 385 ? -74.514 -30.388 125.430 1.00 61.28 385 LEU A CA 1
ATOM 2975 C C . LEU A 1 385 ? -74.367 -30.925 123.992 1.00 61.28 385 LEU A C 1
ATOM 2977 O O . LEU A 1 385 ? -73.330 -30.736 123.359 1.00 61.28 385 LEU A O 1
ATOM 2981 N N . ARG A 1 386 ? -75.423 -31.529 123.425 1.00 62.34 386 ARG A N 1
ATOM 2982 C CA . ARG A 1 386 ? -75.395 -32.044 122.039 1.00 62.34 386 ARG A CA 1
ATOM 2983 C C . ARG A 1 386 ? -75.421 -30.933 120.988 1.00 62.34 386 ARG A C 1
ATOM 2985 O O . ARG A 1 386 ? -74.801 -31.088 119.941 1.00 62.34 386 ARG A O 1
ATOM 2992 N N . GLY A 1 387 ? -76.127 -29.830 121.251 1.00 61.91 387 GLY A N 1
ATOM 2993 C CA . GLY A 1 387 ? -76.177 -28.674 120.349 1.00 61.91 387 GLY A CA 1
ATOM 2994 C C . GLY A 1 387 ? -74.837 -27.942 120.289 1.00 61.91 387 GLY A C 1
ATOM 2995 O O . GLY A 1 387 ? -74.341 -27.662 119.199 1.00 61.91 387 GLY A O 1
ATOM 2996 N N . LEU A 1 388 ? -74.210 -27.735 121.453 1.00 65.94 388 LEU A N 1
ATOM 2997 C CA . LEU A 1 388 ? -72.865 -27.166 121.563 1.00 65.94 388 LEU A CA 1
ATOM 2998 C C . LEU A 1 388 ? -71.797 -28.065 120.931 1.00 65.94 388 LEU A C 1
ATOM 3000 O O . LEU A 1 388 ? -70.996 -27.569 120.150 1.00 65.94 388 LEU A O 1
ATOM 3004 N N . GLN A 1 389 ? -71.830 -29.382 121.160 1.00 70.69 389 GLN A N 1
ATOM 3005 C CA . GLN A 1 389 ? -70.897 -30.313 120.508 1.00 70.69 389 GLN A CA 1
ATOM 3006 C C . GLN A 1 389 ? -71.085 -30.379 118.984 1.00 70.69 389 GLN A C 1
ATOM 3008 O O . GLN A 1 389 ? -70.114 -30.537 118.246 1.00 70.69 389 GLN A O 1
ATOM 3013 N N . ALA A 1 390 ? -72.319 -30.265 118.481 1.00 68.19 390 ALA A N 1
ATOM 3014 C CA . ALA A 1 390 ? -72.571 -30.203 117.042 1.00 68.19 390 ALA A CA 1
ATOM 3015 C C . ALA A 1 390 ? -72.060 -28.889 116.426 1.00 68.19 390 ALA A C 1
ATOM 3017 O O . ALA A 1 390 ? -71.509 -28.910 115.326 1.00 68.19 390 ALA A O 1
ATOM 3018 N N . ALA A 1 391 ? -72.208 -27.764 117.132 1.00 65.38 391 ALA A N 1
ATOM 3019 C CA . ALA A 1 391 ? -71.633 -26.486 116.728 1.00 65.38 391 ALA A CA 1
ATOM 3020 C C . ALA A 1 391 ? -70.098 -26.518 116.755 1.00 65.38 391 ALA A C 1
ATOM 3022 O O . ALA A 1 391 ? -69.467 -26.129 115.779 1.00 65.38 391 ALA A O 1
ATOM 3023 N N . GLU A 1 392 ? -69.499 -27.061 117.815 1.00 73.62 392 GLU A N 1
ATOM 3024 C CA . GLU A 1 392 ? -68.051 -27.229 117.952 1.00 73.62 392 GLU A CA 1
ATOM 3025 C C . GLU A 1 392 ? -67.476 -28.078 116.811 1.00 73.62 392 GLU A C 1
ATOM 3027 O O . GLU A 1 392 ? -66.550 -27.643 116.133 1.00 73.62 392 GLU A O 1
ATOM 3032 N N . ARG A 1 393 ? -68.080 -29.235 116.499 1.00 75.12 393 ARG A N 1
ATOM 3033 C CA . ARG A 1 393 ? -67.646 -30.072 115.364 1.00 75.12 393 ARG A CA 1
ATOM 3034 C C . ARG A 1 393 ? -67.742 -29.351 114.020 1.00 75.12 393 ARG A C 1
ATOM 3036 O O . ARG A 1 393 ? -66.890 -29.561 113.162 1.00 75.12 393 ARG A O 1
ATOM 3043 N N . ARG A 1 394 ? -68.756 -28.504 113.820 1.00 73.38 394 ARG A N 1
ATOM 3044 C CA . ARG A 1 394 ? -68.910 -27.717 112.584 1.00 73.38 394 ARG A CA 1
ATOM 3045 C C . ARG A 1 394 ? -67.913 -26.566 112.501 1.00 73.38 394 ARG A C 1
ATOM 3047 O O . ARG A 1 394 ? -67.391 -26.317 111.422 1.00 73.38 394 ARG A O 1
ATOM 3054 N N . ILE A 1 395 ? -67.600 -25.916 113.622 1.00 71.88 395 ILE A N 1
ATOM 3055 C CA . ILE A 1 395 ? -66.560 -24.881 113.703 1.00 71.88 395 ILE A CA 1
ATOM 3056 C C . ILE A 1 395 ? -65.186 -25.496 113.427 1.00 71.88 395 ILE A C 1
ATOM 3058 O O . ILE A 1 395 ? -64.446 -24.965 112.606 1.00 71.88 395 ILE A O 1
ATOM 3062 N N . VAL A 1 396 ? -64.873 -26.647 114.030 1.00 75.69 396 VAL A N 1
ATOM 3063 C CA . VAL A 1 396 ? -63.635 -27.394 113.752 1.00 75.69 396 VAL A CA 1
ATOM 3064 C C . VAL A 1 396 ? -63.574 -27.800 112.278 1.00 75.69 396 VAL A C 1
ATOM 3066 O O . VAL A 1 396 ? -62.585 -27.520 111.611 1.00 75.69 396 VAL A O 1
ATOM 3069 N N . SER A 1 397 ? -64.667 -28.330 111.719 1.00 73.94 397 SER A N 1
ATOM 3070 C CA . SER A 1 397 ? -64.742 -28.660 110.290 1.00 73.94 397 SER A CA 1
ATOM 3071 C C . SER A 1 397 ? -64.599 -27.435 109.372 1.00 73.94 397 SER A C 1
ATOM 3073 O O . SER A 1 397 ? -64.072 -27.568 108.269 1.00 73.94 397 SER A O 1
ATOM 3075 N N . ALA A 1 398 ? -65.055 -26.251 109.792 1.00 67.69 398 ALA A N 1
ATOM 3076 C CA . ALA A 1 398 ? -64.870 -25.004 109.052 1.00 67.69 398 ALA A CA 1
ATOM 3077 C C . ALA A 1 398 ? -63.417 -24.504 109.129 1.00 67.69 398 ALA A C 1
ATOM 3079 O O . ALA A 1 398 ? -62.888 -24.025 108.129 1.00 67.69 398 ALA A O 1
ATOM 3080 N N . ILE A 1 399 ? -62.752 -24.653 110.278 1.00 69.88 399 ILE A N 1
ATOM 3081 C CA . ILE A 1 399 ? -61.330 -24.320 110.466 1.00 69.88 399 ILE A CA 1
ATOM 3082 C C . ILE A 1 399 ? -60.436 -25.252 109.635 1.00 69.88 399 ILE A C 1
ATOM 3084 O O . ILE A 1 399 ? -59.513 -24.778 108.967 1.00 69.88 399 ILE A O 1
ATOM 3088 N N . ASP A 1 400 ? -60.740 -26.549 109.598 1.00 70.81 400 ASP A N 1
ATOM 3089 C CA . ASP A 1 400 ? -60.039 -27.518 108.746 1.00 70.81 400 ASP A CA 1
ATOM 3090 C C . ASP A 1 400 ? -60.247 -27.209 107.254 1.00 70.81 400 ASP A C 1
ATOM 3092 O O . ASP A 1 400 ? -59.308 -27.263 106.459 1.00 70.81 400 ASP A O 1
ATOM 3096 N N . ALA A 1 401 ? -61.455 -26.788 106.861 1.00 67.75 401 ALA A N 1
ATOM 3097 C CA . ALA A 1 401 ? -61.720 -26.333 105.498 1.00 67.75 401 ALA A CA 1
ATOM 3098 C C . ALA A 1 401 ? -60.945 -25.047 105.143 1.00 67.75 401 ALA A C 1
ATOM 3100 O O . ALA A 1 401 ? -60.429 -24.945 104.036 1.00 67.75 401 ALA A O 1
ATOM 3101 N N . ILE A 1 402 ? -60.809 -24.085 106.067 1.00 65.31 402 ILE A N 1
ATOM 3102 C CA . ILE A 1 402 ? -60.017 -22.854 105.868 1.00 65.31 402 ILE A CA 1
ATOM 3103 C C . ILE A 1 402 ? -58.520 -23.165 105.749 1.00 65.31 402 ILE A C 1
ATOM 3105 O O . ILE A 1 402 ? -57.847 -22.638 104.866 1.00 65.31 402 ILE A O 1
ATOM 3109 N N . THR A 1 403 ? -57.990 -24.030 106.613 1.00 65.62 403 THR A N 1
ATOM 3110 C CA . THR A 1 403 ? -56.568 -24.412 106.593 1.00 65.62 403 THR A CA 1
ATOM 3111 C C . THR A 1 403 ? -56.212 -25.297 105.397 1.00 65.62 403 THR A C 1
ATOM 3113 O O . THR A 1 403 ? -55.077 -25.248 104.924 1.00 65.62 403 THR A O 1
ATOM 3116 N N . GLY A 1 404 ? -57.181 -26.034 104.844 1.00 59.91 404 GLY A N 1
ATOM 3117 C CA . GLY A 1 404 ? -57.051 -26.758 103.579 1.00 59.91 404 GLY A CA 1
ATOM 3118 C C . GLY A 1 404 ? -57.051 -25.875 102.323 1.00 59.91 404 GLY A C 1
ATOM 3119 O O . GLY A 1 404 ? -56.527 -26.305 101.306 1.00 59.91 404 GLY A O 1
ATOM 3120 N N . ILE A 1 405 ? -57.583 -24.646 102.377 1.00 56.53 405 ILE A N 1
ATOM 3121 C CA . ILE A 1 405 ? -57.587 -23.693 101.242 1.00 56.53 405 ILE A CA 1
ATOM 3122 C C . ILE A 1 405 ? -56.202 -23.040 101.027 1.00 56.53 405 ILE A C 1
ATOM 3124 O O . ILE A 1 405 ? -55.943 -22.482 99.964 1.00 56.53 405 ILE A O 1
ATOM 3128 N N . GLY A 1 406 ? -55.308 -23.097 102.024 1.00 50.00 406 GLY A N 1
ATOM 3129 C CA . GLY A 1 406 ? -53.974 -22.478 101.990 1.00 50.00 406 GLY A CA 1
ATOM 3130 C C . GLY A 1 406 ? -52.808 -23.392 101.580 1.00 50.00 406 GLY A C 1
ATOM 3131 O O . GLY A 1 406 ? -51.666 -22.933 101.616 1.00 50.00 406 GLY A O 1
ATOM 3132 N N . LYS A 1 407 ? -53.068 -24.659 101.237 1.00 45.50 407 LYS A N 1
ATOM 3133 C CA . LYS A 1 407 ? -52.102 -25.611 100.657 1.00 45.50 407 LYS A CA 1
ATOM 3134 C C . LYS A 1 407 ? -52.468 -25.872 99.205 1.00 45.50 407 LYS A C 1
ATOM 3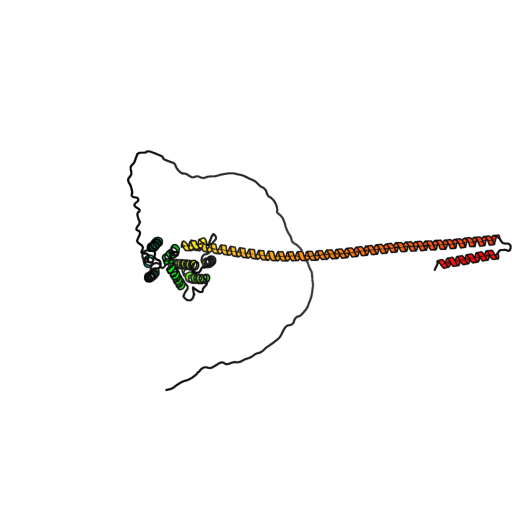136 O O . LYS A 1 407 ? -51.524 -26.047 98.406 1.00 45.50 407 LYS A O 1
#

Secondary structure (DSSP, 8-state):
-------------------------------------------------------------------------------------------------S-HHHHTSSS---HHHHHHHHHHTT--S--HHHHHHHHHHHHHH-TT-HHHHHHHHHHTTSHHHHHHHHHHHHHHHHHHH-TTS-TTTS-HHHHHHHHHHHHHHHHHSS-HHHHHHHHHHHHHHHHHHHHHH---HHHHHHHHHTTT----S--HHHHHHHHHH--HHHHHHHHHHHHHHHHHHHHHHHHHHHHHHHHHHHHHHHHHHHHHHHHHHHHHHHHHHHHHHHHHHHHHHHHHHHHHHHHHHHHHHHHHHHHHHHHHHHHHHHHHHHHHHHHHHHTTTT-HHHHHHHHHHHHHHHHHHHHHTT-

pLDDT: mean 71.16, std 22.34, range [28.0, 96.81]